Protein AF-0000000075744215 (afdb_homodimer)

Nearest PDB structures (foldseek):
  5x40-assembly1_B  TM=9.583E-01  e=3.262E-23  Rhodobacter capsulatus
  4p33-assembly1_A  TM=9.446E-01  e=5.577E-23  Escherichia coli K-12
  7w7b-assembly2_G  TM=8.611E-01  e=1.343E-17  Corynebacterium diphtheriae NCTC 13129
  7w7a-assembly2_E  TM=8.833E-01  e=4.252E-16  Corynebacterium diphtheriae NCTC 13129
  4zir-assembly1_A  TM=7.894E-01  e=1.192E-17  Thermotoga maritima MSB8

Radius of gyration: 23.29 Å; Cα contacts (8 Å, |Δi|>4): 1013; chains: 2; bounding box: 49×64×48 Å

Foldseek 3Di:
DFQKWWFQFWADDPHAILAGGATDTFHWLFEEEEDADVSLCLLVVQCVLLLNDPTPDTFIHHRRHTCPVCVPVSNLQEFEQHPPQFFDQPDFLQCSQLVLCVVSPHPCSPVLSVVLCVLQVCVVRRGPGCNPDDPQSRLSSSVSSRCSSLHQEYEEEASCPPHDPVSSVSVLVVLVVSSVVTHYYYYYDPDVVSRLSRHQKYFYGGSNYTQDIDGPVVLVVQADVVGDSNRSSVVSND/DFQKWWFQFWADDPHAILAGGATDTFHWLFEEEEDADVSLNLLVVQCVLLLNDPTPDTFIHHRRHTCPVCVPVSNLQEFEQHPPQFFDQPDFLQRSQLVLCVVSPPPCSPVLSVVLCVLQVCVVRRGPGCNPDDPQSRLSSSVSSRCSSLHQEYEEEASCPPHDPVSSVSVLVVLVVSSVVTHYYYYYDPDVVSRLSRHQKYFYGGSNYTQDIDGPVVLVVQADVVGDSNRSSVVSND

Sequence (476 aa):
MKCIDVEGLVKSFNGVRALDGLSFGVECSDSAALLGPNGAGKTTTMRIIAGLLKPDSGIVRVCGFNTIKEPRLTKACLGYLPEDAAPFMNLTVRENLEYVGLVRGLSNVKDAVEWVSQALGLDGLMNAQPASLSRGNRQRVALAMAIIHRPKVLLLDEPLNYLDIPTQENVIELLLSMRRNGTTMLISTHIMTVAERLANRVIMINRGRLIWEGSISELMNLVKPGERIEEAVARMLKMKCIDVEGLVKSFNGVRALDGLSFGVECSDSAALLGPNGAGKTTTMRIIAGLLKPDSGIVRVCGFNTIKEPRLTKACLGYLPEDAAPFMNLTVRENLEYVGLVRGLSNVKDAVEWVSQALGLDGLMNAQPASLSRGNRQRVALAMAIIHRPKVLLLDEPLNYLDIPTQENVIELLLSMRRNGTTMLISTHIMTVAERLANRVIMINRGRLIWEGSISELMNLVKPGERIEEAVARMLK

Solvent-accessible surface area (backbone atoms only — not comparable to full-atom values): 24353 Å² total; per-residue (Å²): 110,56,32,34,38,37,41,43,29,22,31,66,55,97,84,43,62,40,26,59,52,27,57,53,71,39,46,58,45,35,28,30,21,47,38,52,49,81,80,14,29,66,69,62,50,51,34,33,67,68,52,76,41,82,62,77,40,60,49,44,29,35,77,73,26,41,28,83,84,33,43,69,66,24,50,69,35,44,20,62,31,55,72,81,59,71,61,60,46,89,35,28,43,46,51,44,40,44,51,50,29,52,76,69,62,49,89,53,37,69,59,34,44,52,50,37,26,61,71,59,70,36,70,93,44,36,82,40,36,45,70,79,46,55,70,36,55,36,43,43,51,31,48,33,60,26,44,47,82,65,33,50,33,36,39,30,33,44,82,56,58,73,35,28,44,46,57,37,52,48,50,51,51,50,52,52,51,42,29,76,72,45,22,17,36,41,35,30,56,65,44,61,71,54,39,63,71,66,22,55,27,39,38,31,31,42,71,11,26,72,75,47,73,46,40,50,69,59,52,56,70,67,33,52,91,94,49,48,64,61,56,40,49,23,60,72,69,103,111,57,32,34,37,36,40,44,29,24,32,66,55,99,84,44,63,40,25,59,51,28,58,53,70,38,45,59,46,34,29,30,20,48,37,52,49,82,80,13,29,64,66,61,50,50,34,34,69,69,53,77,39,82,60,77,39,60,48,45,28,36,77,74,27,40,31,84,85,32,43,69,67,25,50,70,36,44,19,61,32,55,74,81,58,70,62,58,46,88,34,28,43,45,51,43,40,45,50,50,29,54,74,70,62,49,89,54,37,68,60,33,45,52,49,37,25,61,72,58,69,36,70,93,43,36,81,40,35,45,69,79,45,56,69,36,55,38,43,43,50,31,47,33,60,25,43,46,82,65,34,50,30,38,40,32,33,45,80,57,58,72,35,28,45,48,56,37,53,49,49,50,52,50,53,52,51,43,29,77,72,44,21,17,35,42,35,32,58,63,45,61,71,55,38,62,71,67,21,57,28,40,39,33,30,44,70,11,25,71,73,48,73,44,40,51,69,59,52,56,69,65,34,52,90,95,50,50,65,61,56,41,51,23,61,73,69,105

InterPro domains:
  IPR003439 ABC transporter-like, ATP-binding domain [PF00005] (19-161)
  IPR003439 ABC transporter-like, ATP-binding domain [PS50893] (4-232)
  IPR003593 AAA+ ATPase domain [SM00382] (28-209)
  IPR027417 P-loop containing nucleoside triphosphate hydrolase [G3DSA:3.40.50.300] (1-234)
  IPR027417 P-loop containing nucleoside triphosphate hydrolase [SSF52540] (4-221)
  IPR050763 ABC transporter ATP-binding component [PTHR42711] (1-227)

pLDDT: mean 97.16, std 1.84, range [84.31, 98.88]

Organism: Caldivirga maquilingensis (strain ATCC 700844 / DSM 13496 / JCM 10307 / IC-167) (NCBI:txid397948)

Structure (mmCIF, N/CA/C/O backbone):
data_AF-0000000075744215-model_v1
#
loop_
_entity.id
_entity.type
_entity.pdbx_description
1 polymer 'ABC transporter related'
#
loop_
_atom_site.group_PDB
_atom_site.id
_atom_site.type_symbol
_atom_site.label_atom_id
_atom_site.label_alt_id
_atom_site.label_comp_id
_atom_site.label_asym_id
_atom_site.label_entity_id
_atom_site.label_seq_id
_atom_site.pdbx_PDB_ins_code
_atom_site.Cartn_x
_atom_site.Cartn_y
_atom_site.Cartn_z
_atom_site.occupancy
_atom_site.B_iso_or_equiv
_atom_site.auth_seq_id
_atom_site.auth_comp_id
_atom_site.auth_asym_id
_atom_site.auth_atom_id
_atom_site.pdbx_PDB_model_num
ATOM 1 N N . MET A 1 1 ? -3.906 21.531 24.672 1 89.56 1 MET A N 1
ATOM 2 C CA . MET A 1 1 ? -4.473 22.359 23.609 1 89.56 1 MET A CA 1
ATOM 3 C C . MET A 1 1 ? -4.488 21.609 22.281 1 89.56 1 MET A C 1
ATOM 5 O O . MET A 1 1 ? -3.52 20.922 21.938 1 89.56 1 MET A O 1
ATOM 9 N N . LYS A 1 2 ? -5.57 21.719 21.578 1 95.62 2 LYS A N 1
ATOM 10 C CA . LYS A 1 2 ? -5.695 20.969 20.328 1 95.62 2 LYS A CA 1
ATOM 11 C C . LYS A 1 2 ? -5.082 21.75 19.172 1 95.62 2 LYS A C 1
ATOM 13 O O . LYS A 1 2 ? -5.293 22.953 19.047 1 95.62 2 LYS A O 1
ATOM 18 N N . CYS A 1 3 ? -4.254 21.094 18.438 1 98 3 CYS A N 1
ATOM 19 C CA . CYS A 1 3 ? -3.689 21.719 17.234 1 98 3 CYS A CA 1
ATOM 20 C C . CYS A 1 3 ? -4.551 21.422 16.016 1 98 3 CYS A C 1
ATOM 22 O O . CYS A 1 3 ? -4.449 22.109 15 1 98 3 CYS A O 1
ATOM 24 N N . ILE A 1 4 ? -5.324 20.375 16.047 1 98.75 4 ILE A N 1
ATOM 25 C CA . ILE A 1 4 ? -6.395 20.078 15.102 1 98.75 4 ILE A CA 1
ATOM 26 C C . ILE A 1 4 ? -7.715 19.906 15.852 1 98.75 4 ILE A C 1
ATOM 28 O O . ILE A 1 4 ? -7.824 19.062 16.734 1 98.75 4 ILE A O 1
ATOM 32 N N . ASP A 1 5 ? -8.633 20.734 15.516 1 98.69 5 ASP A N 1
ATOM 33 C CA . ASP A 1 5 ? -9.938 20.703 16.172 1 98.69 5 ASP A CA 1
ATOM 34 C C . ASP A 1 5 ? -11.07 20.672 15.148 1 98.69 5 ASP A C 1
ATOM 36 O O . ASP A 1 5 ? -11.266 21.625 14.398 1 98.69 5 ASP A O 1
ATOM 40 N N . VAL A 1 6 ? -11.781 19.578 15.07 1 98.69 6 VAL A N 1
ATOM 41 C CA . VAL A 1 6 ? -12.891 19.359 14.156 1 98.69 6 VAL A CA 1
ATOM 42 C C . VAL A 1 6 ? -14.203 19.281 14.945 1 98.69 6 VAL A C 1
ATOM 44 O O . VAL A 1 6 ? -14.352 18.422 15.812 1 98.69 6 VAL A O 1
ATOM 47 N N . GLU A 1 7 ? -15.109 20.156 14.609 1 98.44 7 GLU A N 1
ATOM 48 C CA . GLU A 1 7 ? -16.359 20.234 15.375 1 98.44 7 GLU A CA 1
ATOM 49 C C . GLU A 1 7 ? -17.562 20.141 14.461 1 98.44 7 GLU A C 1
ATOM 51 O O . GLU A 1 7 ? -17.891 21.094 13.742 1 98.44 7 GLU A O 1
ATOM 56 N N . GLY A 1 8 ? -18.25 19.047 14.555 1 98.31 8 GLY A N 1
ATOM 57 C CA . GLY A 1 8 ? -19.547 18.875 13.93 1 98.31 8 GLY A CA 1
ATOM 58 C C . GLY A 1 8 ? -19.5 18.984 12.414 1 98.31 8 GLY A C 1
ATOM 59 O O . GLY A 1 8 ? -20.359 19.625 11.805 1 98.31 8 GLY A O 1
ATOM 60 N N . LEU A 1 9 ? -18.578 18.406 11.828 1 98.31 9 LEU A N 1
ATOM 61 C CA . LEU A 1 9 ? -18.328 18.562 10.398 1 98.31 9 LEU A CA 1
ATOM 62 C C . LEU A 1 9 ? -19.359 17.797 9.586 1 98.31 9 LEU A C 1
ATOM 64 O O . LEU A 1 9 ? -19.594 16.609 9.828 1 98.31 9 LEU A O 1
ATOM 68 N N . VAL A 1 10 ? -20 18.469 8.711 1 98.56 10 VAL A N 1
ATOM 69 C CA . VAL A 1 10 ? -20.969 17.875 7.785 1 98.56 10 VAL A CA 1
ATOM 70 C C . VAL A 1 10 ? -20.578 18.219 6.348 1 98.56 10 VAL A C 1
ATOM 72 O O . VAL A 1 10 ? -20.172 19.344 6.059 1 98.56 10 VAL A O 1
ATOM 75 N N . LYS A 1 11 ? -20.594 17.297 5.473 1 98.5 11 LYS A N 1
ATOM 76 C CA . LYS A 1 11 ? -20.344 17.484 4.047 1 98.5 11 LYS A CA 1
ATOM 77 C C . LYS A 1 11 ? -21.172 16.5 3.209 1 98.5 11 LYS A C 1
ATOM 79 O O . LYS A 1 11 ? -21.188 15.305 3.498 1 98.5 11 LYS A O 1
ATOM 84 N N . SER A 1 12 ? -21.797 16.984 2.225 1 97.94 12 SER A N 1
ATOM 85 C CA . SER A 1 12 ? -22.562 16.156 1.301 1 97.94 12 SER A CA 1
ATOM 86 C C . SER A 1 12 ? -22.141 16.406 -0.143 1 97.94 12 SER A C 1
ATOM 88 O O . SER A 1 12 ? -21.719 17.5 -0.495 1 97.94 12 SER A O 1
ATOM 90 N N . PHE A 1 13 ? -22.109 15.352 -0.919 1 96.06 13 PHE A N 1
ATOM 91 C CA . PHE A 1 13 ? -21.922 15.422 -2.363 1 96.06 13 PHE A CA 1
ATOM 92 C C . PHE A 1 13 ? -23.125 14.852 -3.102 1 96.06 13 PHE A C 1
ATOM 94 O O . PHE A 1 13 ? -23.469 13.68 -2.914 1 96.06 13 PHE A O 1
ATOM 101 N N . ASN A 1 14 ? -23.688 15.625 -3.973 1 94.06 14 ASN A N 1
ATOM 102 C CA . ASN A 1 14 ? -24.828 15.164 -4.762 1 94.06 14 ASN A CA 1
ATOM 103 C C . ASN A 1 14 ? -25.844 14.414 -3.898 1 94.06 14 ASN A C 1
ATOM 105 O O . ASN A 1 14 ? -26.25 13.305 -4.234 1 94.06 14 ASN A O 1
ATOM 109 N N . GLY A 1 15 ? -26.062 14.828 -2.764 1 91.56 15 GLY A N 1
ATOM 110 C CA . GLY A 1 15 ? -27.094 14.281 -1.898 1 91.56 15 GLY A CA 1
ATOM 111 C C . GLY A 1 15 ? -26.594 13.219 -0.953 1 91.56 15 GLY A C 1
ATOM 112 O O . GLY A 1 15 ? -27.312 12.781 -0.049 1 91.56 15 GLY A O 1
ATOM 113 N N . VAL A 1 16 ? -25.453 12.75 -1.096 1 92.75 16 VAL A N 1
ATOM 114 C CA . VAL A 1 16 ? -24.891 11.727 -0.22 1 92.75 16 VAL A CA 1
ATOM 115 C C . VAL A 1 16 ? -24.062 12.383 0.873 1 92.75 16 VAL A C 1
ATOM 117 O O . VAL A 1 16 ? -23.141 13.156 0.581 1 92.75 16 VAL A O 1
ATOM 120 N N . ARG A 1 17 ? -24.359 12.109 2.094 1 96.06 17 ARG A N 1
ATOM 121 C CA . ARG A 1 17 ? -23.641 12.672 3.234 1 96.06 17 ARG A CA 1
ATOM 122 C C . ARG A 1 17 ? -22.312 11.953 3.461 1 96.06 17 ARG A C 1
ATOM 124 O O . ARG A 1 17 ? -22.281 10.859 4.035 1 96.06 17 ARG A O 1
ATOM 131 N N . ALA A 1 18 ? -21.266 12.57 3.09 1 97.75 18 ALA A N 1
ATOM 132 C CA . ALA A 1 18 ? -19.938 12 3.236 1 97.75 18 ALA A CA 1
ATOM 133 C C . ALA A 1 18 ? -19.438 12.133 4.672 1 97.75 18 ALA A C 1
ATOM 135 O O . ALA A 1 18 ? -18.75 11.25 5.18 1 97.75 18 ALA A O 1
ATOM 136 N N . LEU A 1 19 ? -19.719 13.227 5.309 1 98.75 19 LEU A N 1
ATOM 137 C CA . LEU A 1 19 ? -19.469 13.477 6.723 1 98.75 19 LEU A CA 1
ATOM 138 C C . LEU A 1 19 ? -20.75 13.906 7.438 1 98.75 19 LEU A C 1
ATOM 140 O O . LEU A 1 19 ? -21.484 14.766 6.945 1 98.75 19 LEU A O 1
ATOM 144 N N . ASP A 1 20 ? -20.969 13.328 8.555 1 98.38 20 ASP A N 1
ATOM 145 C CA . ASP A 1 20 ? -22.25 13.492 9.242 1 98.38 20 ASP A CA 1
ATOM 146 C C . ASP A 1 20 ? -22.047 13.828 10.719 1 98.38 20 ASP A C 1
ATOM 148 O O . ASP A 1 20 ? -22.422 13.047 11.594 1 98.38 20 ASP A O 1
ATOM 152 N N . GLY A 1 21 ? -21.594 15.039 10.938 1 98.44 21 GLY A N 1
ATOM 153 C CA . GLY A 1 21 ? -21.406 15.523 12.297 1 98.44 21 GLY A CA 1
ATOM 154 C C . GLY A 1 21 ? -20.141 15.016 12.945 1 98.44 21 GLY A C 1
ATOM 155 O O . GLY A 1 21 ? -20.141 14.656 14.125 1 98.44 21 GLY A O 1
ATOM 156 N N . LEU A 1 22 ? -19.094 14.922 12.18 1 98.75 22 LEU A N 1
ATOM 157 C CA . LEU A 1 22 ? -17.828 14.375 12.656 1 98.75 22 LEU A CA 1
ATOM 158 C C . LEU A 1 22 ? -17.125 15.367 13.578 1 98.75 22 LEU A C 1
ATOM 160 O O . LEU A 1 22 ? -16.984 16.547 13.234 1 98.75 22 LEU A O 1
ATOM 164 N N . SER A 1 23 ? -16.719 14.93 14.75 1 98.75 23 SER A N 1
ATOM 165 C CA . SER A 1 23 ? -15.969 15.742 15.695 1 98.75 23 SER A CA 1
ATOM 166 C C . SER A 1 23 ? -14.805 14.961 16.297 1 98.75 23 SER A C 1
ATOM 168 O O . SER A 1 23 ? -14.961 13.797 16.672 1 98.75 23 SER A O 1
ATOM 170 N N . PHE A 1 24 ? -13.688 15.516 16.297 1 98.5 24 PHE A N 1
ATOM 171 C CA . PHE A 1 24 ? -12.516 14.969 16.969 1 98.5 24 PHE A CA 1
ATOM 172 C C . PHE A 1 24 ? -11.422 16.016 17.094 1 98.5 24 PHE A C 1
ATOM 174 O O . PHE A 1 24 ? -11.555 17.125 16.562 1 98.5 24 PHE A O 1
ATOM 181 N N . GLY A 1 25 ? -10.414 15.727 17.797 1 98.44 25 GLY A N 1
ATOM 182 C CA . GLY A 1 25 ? -9.273 16.625 17.938 1 98.44 25 GLY A CA 1
ATOM 183 C C . GLY A 1 25 ? -7.957 15.883 18.078 1 98.44 25 GLY A C 1
ATOM 184 O O . GLY A 1 25 ? -7.938 14.688 18.406 1 98.44 25 GLY A O 1
ATOM 185 N N . VAL A 1 26 ? -6.941 16.562 17.75 1 98.62 26 VAL A N 1
ATOM 186 C CA . VAL A 1 26 ? -5.582 16.094 17.969 1 98.62 26 VAL A CA 1
ATOM 187 C C . VAL A 1 26 ? -4.797 17.109 18.781 1 98.62 26 VAL A C 1
ATOM 189 O O . VAL A 1 26 ? -4.734 18.281 18.422 1 98.62 26 VAL A O 1
ATOM 192 N N . GLU A 1 27 ? -4.203 16.672 19.875 1 98.12 27 GLU A N 1
ATOM 193 C CA . GLU A 1 27 ? -3.438 17.562 20.75 1 98.12 27 GLU A CA 1
ATOM 194 C C . GLU A 1 27 ? -2.129 18 20.094 1 98.12 27 GLU A C 1
ATOM 196 O O . GLU A 1 27 ? -1.589 17.281 19.25 1 98.12 27 GLU A O 1
ATOM 201 N N . CYS A 1 28 ? -1.674 19.172 20.516 1 98.06 28 CYS A N 1
ATOM 202 C CA . CYS A 1 28 ? -0.404 19.656 19.984 1 98.06 28 CYS A CA 1
ATOM 203 C C . CYS A 1 28 ? 0.722 18.688 20.297 1 98.06 28 CYS A C 1
ATOM 205 O O . CYS A 1 28 ? 0.761 18.094 21.375 1 98.06 28 CYS A O 1
ATOM 207 N N . SER A 1 29 ? 1.594 18.453 19.281 1 97.44 29 SER A N 1
ATOM 208 C CA . SER A 1 29 ? 2.777 17.609 19.375 1 97.44 29 SER A CA 1
ATOM 209 C C . SER A 1 29 ? 2.393 16.141 19.578 1 97.44 29 SER A C 1
ATOM 211 O O . SER A 1 29 ? 3.115 15.391 20.25 1 97.44 29 SER A O 1
ATOM 213 N N . ASP A 1 30 ? 1.221 15.805 19.156 1 97.5 30 ASP A N 1
ATOM 214 C CA . ASP A 1 30 ? 0.737 14.43 19.172 1 97.5 30 ASP A CA 1
ATOM 215 C C . ASP A 1 30 ? 0.396 13.945 17.766 1 97.5 30 ASP A C 1
ATOM 217 O O . ASP A 1 30 ? 0.416 14.727 16.812 1 97.5 30 ASP A O 1
ATOM 221 N N . SER A 1 31 ? 0.211 12.695 17.641 1 98.38 31 SER A N 1
ATOM 222 C CA . SER A 1 31 ? -0.142 12.109 16.344 1 98.38 31 SER A CA 1
ATOM 223 C C . SER A 1 31 ? -1.333 11.164 16.484 1 98.38 31 SER A C 1
ATOM 225 O O . SER A 1 31 ? -1.444 10.43 17.469 1 98.38 31 SER A O 1
ATOM 227 N N . ALA A 1 32 ? -2.215 11.25 15.539 1 98.75 32 ALA A N 1
ATOM 228 C CA . ALA A 1 32 ? -3.387 10.375 15.5 1 98.75 32 ALA A CA 1
ATOM 229 C C . ALA A 1 32 ? -3.512 9.688 14.141 1 98.75 32 ALA A C 1
ATOM 231 O O . ALA A 1 32 ? -3.193 10.273 13.102 1 98.75 32 ALA A O 1
ATOM 232 N N . ALA A 1 33 ? -3.924 8.453 14.188 1 98.75 33 ALA A N 1
ATOM 233 C CA . ALA A 1 33 ? -4.277 7.734 12.969 1 98.75 33 ALA A CA 1
ATOM 234 C C . ALA A 1 33 ? -5.773 7.84 12.68 1 98.75 33 ALA A C 1
ATOM 236 O O . ALA A 1 33 ? -6.598 7.613 13.57 1 98.75 33 ALA A O 1
ATOM 237 N N . LEU A 1 34 ? -6.105 8.281 11.523 1 98.69 34 LEU A N 1
ATOM 238 C CA . LEU A 1 34 ? -7.477 8.289 11.031 1 98.69 34 LEU A CA 1
ATOM 239 C C . LEU A 1 34 ? -7.793 7.012 10.266 1 98.69 34 LEU A C 1
ATOM 241 O O . LEU A 1 34 ? -7.359 6.844 9.125 1 98.69 34 LEU A O 1
ATOM 245 N N . LEU A 1 35 ? -8.531 6.133 10.883 1 98.44 35 LEU A N 1
ATOM 246 C CA . LEU A 1 35 ? -8.836 4.828 10.312 1 98.44 35 LEU A CA 1
ATOM 247 C C . LEU A 1 35 ? -10.297 4.758 9.867 1 98.44 35 LEU A C 1
ATOM 249 O O . LEU A 1 35 ? -11.164 5.387 10.477 1 98.44 35 LEU A O 1
ATOM 253 N N . GLY A 1 36 ? -10.586 3.975 8.922 1 97.81 36 GLY A N 1
ATOM 254 C CA . GLY A 1 36 ? -11.906 3.744 8.352 1 97.81 36 GLY A CA 1
ATOM 255 C C . GLY A 1 36 ? -11.875 2.992 7.039 1 97.81 36 GLY A C 1
ATOM 256 O O . GLY A 1 36 ? -10.836 2.943 6.375 1 97.81 36 GLY A O 1
ATOM 257 N N . PRO A 1 37 ? -12.977 2.387 6.691 1 96.88 37 PRO A N 1
ATOM 258 C CA . PRO A 1 37 ? -13.023 1.719 5.391 1 96.88 37 PRO A CA 1
ATOM 259 C C . PRO A 1 37 ? -12.961 2.701 4.223 1 96.88 37 PRO A C 1
ATOM 261 O O . PRO A 1 37 ? -12.961 3.916 4.434 1 96.88 37 PRO A O 1
ATOM 264 N N . ASN A 1 38 ? -12.758 2.129 3.033 1 94.44 38 ASN A N 1
ATOM 265 C CA . ASN A 1 38 ? -12.859 2.973 1.848 1 94.44 38 ASN A CA 1
ATOM 266 C C . ASN A 1 38 ? -14.211 3.688 1.781 1 94.44 38 ASN A C 1
ATOM 268 O O . ASN A 1 38 ? -15.25 3.076 2.01 1 94.44 38 ASN A O 1
ATOM 272 N N . GLY A 1 39 ? -14.234 4.961 1.598 1 94.25 39 GLY A N 1
ATOM 273 C CA . GLY A 1 39 ? -15.461 5.734 1.504 1 94.25 39 GLY A CA 1
ATOM 274 C C . GLY A 1 39 ? -15.953 6.238 2.848 1 94.25 39 GLY A C 1
ATOM 275 O O . GLY A 1 39 ? -17.016 6.859 2.934 1 94.25 39 GLY A O 1
ATOM 276 N N . ALA A 1 40 ? -15.156 6.059 3.846 1 97.31 40 ALA A N 1
ATOM 277 C CA . ALA A 1 40 ? -15.602 6.402 5.195 1 97.31 40 ALA A CA 1
ATOM 278 C C . ALA A 1 40 ? -15.586 7.914 5.402 1 97.31 40 ALA A C 1
ATOM 280 O O . ALA A 1 40 ? -16.156 8.414 6.371 1 97.31 40 ALA A O 1
ATOM 281 N N . GLY A 1 41 ? -14.914 8.625 4.562 1 97.38 41 GLY A N 1
ATOM 282 C CA . GLY A 1 41 ? -14.828 10.078 4.684 1 97.38 41 GLY A CA 1
ATOM 283 C C . GLY A 1 41 ? -13.438 10.562 5.055 1 97.38 41 GLY A C 1
ATOM 284 O O . GLY A 1 41 ? -13.258 11.734 5.379 1 97.38 41 GLY A O 1
ATOM 285 N N . LYS A 1 42 ? -12.445 9.734 5.066 1 98.12 42 LYS A N 1
ATOM 286 C CA . LYS A 1 42 ? -11.102 10.086 5.5 1 98.12 42 LYS A CA 1
ATOM 287 C C . LYS A 1 42 ? -10.531 11.219 4.648 1 98.12 42 LYS A C 1
ATOM 289 O O . LYS A 1 42 ? -10.117 12.25 5.18 1 98.12 42 LYS A O 1
ATOM 294 N N . THR A 1 43 ? -10.539 11.016 3.301 1 97.44 43 THR A N 1
ATOM 295 C CA . THR A 1 43 ? -9.992 11.992 2.367 1 97.44 43 THR A CA 1
ATOM 296 C C . THR A 1 43 ? -10.773 13.305 2.438 1 97.44 43 THR A C 1
ATOM 298 O O . THR A 1 43 ? -10.188 14.383 2.436 1 97.44 43 THR A O 1
ATOM 301 N N . THR A 1 44 ? -12.086 13.211 2.52 1 97.81 44 THR A N 1
ATOM 302 C CA . THR A 1 44 ? -12.93 14.391 2.652 1 97.81 44 THR A CA 1
ATOM 303 C C . THR A 1 44 ? -12.57 15.172 3.91 1 97.81 44 THR A C 1
ATOM 305 O O . THR A 1 44 ? -12.406 16.391 3.861 1 97.81 44 THR A O 1
ATOM 308 N N . THR A 1 45 ? -12.406 14.453 4.973 1 98.56 45 THR A N 1
ATOM 309 C CA . THR A 1 45 ? -12.031 15.078 6.238 1 98.56 45 THR A CA 1
ATOM 310 C C . THR A 1 45 ? -10.695 15.805 6.109 1 98.56 45 THR A C 1
ATOM 312 O O . THR A 1 45 ? -10.586 16.969 6.469 1 98.56 45 THR A O 1
ATOM 315 N N . MET A 1 46 ? -9.703 15.172 5.539 1 98.31 46 MET A N 1
ATOM 316 C CA . MET A 1 46 ? -8.359 15.734 5.434 1 98.31 46 MET A CA 1
ATOM 317 C C . MET A 1 46 ? -8.359 16.953 4.516 1 98.31 46 MET A C 1
ATOM 319 O O . MET A 1 46 ? -7.684 17.953 4.793 1 98.31 46 MET A O 1
ATOM 323 N N . ARG A 1 47 ? -9.117 16.875 3.469 1 97.56 47 ARG A N 1
ATOM 324 C CA . ARG A 1 47 ? -9.195 18 2.543 1 97.56 47 ARG A CA 1
ATOM 325 C C . ARG A 1 47 ? -9.828 19.219 3.205 1 97.56 47 ARG A C 1
ATOM 327 O O . ARG A 1 47 ? -9.438 20.359 2.941 1 97.56 47 ARG A O 1
ATOM 334 N N . ILE A 1 48 ? -10.82 18.969 4.02 1 97.94 48 ILE A N 1
ATOM 335 C CA . ILE A 1 48 ? -11.477 20.062 4.73 1 97.94 48 ILE A CA 1
ATOM 336 C C . ILE A 1 48 ? -10.508 20.656 5.746 1 97.94 48 ILE A C 1
ATOM 338 O O . ILE A 1 48 ? -10.375 21.891 5.84 1 97.94 48 ILE A O 1
ATOM 342 N N . ILE A 1 49 ? -9.789 19.828 6.477 1 98.44 49 ILE A N 1
ATOM 343 C CA . ILE A 1 49 ? -8.812 20.312 7.453 1 98.44 49 ILE A CA 1
ATOM 344 C C . ILE A 1 49 ? -7.73 21.125 6.746 1 98.44 49 ILE A C 1
ATOM 346 O O . ILE A 1 49 ? -7.289 22.156 7.254 1 98.44 49 ILE A O 1
ATOM 350 N N . ALA A 1 50 ? -7.387 20.703 5.539 1 97.06 50 ALA A N 1
ATO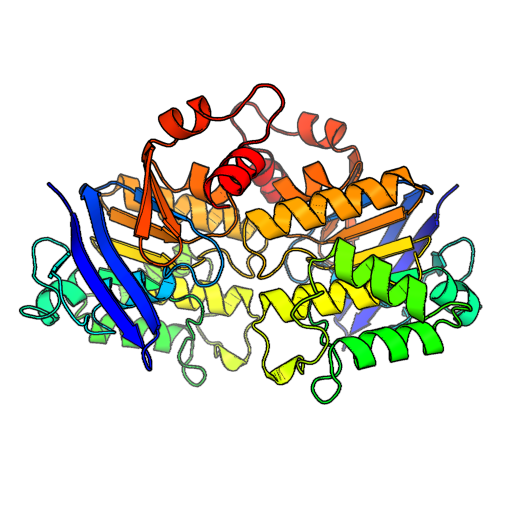M 351 C CA . ALA A 1 50 ? -6.328 21.344 4.77 1 97.06 50 ALA A CA 1
ATOM 352 C C . ALA A 1 50 ? -6.832 22.641 4.129 1 97.06 50 ALA A C 1
ATOM 354 O O . ALA A 1 50 ? -6.055 23.375 3.525 1 97.06 50 ALA A O 1
ATOM 355 N N . GLY A 1 51 ? -8.125 22.844 4.172 1 95.5 51 GLY A N 1
ATOM 356 C CA . GLY A 1 51 ? -8.703 24.047 3.594 1 95.5 51 GLY A CA 1
ATOM 357 C C . GLY A 1 51 ? -8.945 23.938 2.1 1 95.5 51 GLY A C 1
ATOM 358 O O . GLY A 1 51 ? -9.125 24.953 1.416 1 95.5 51 GLY A O 1
ATOM 359 N N . LEU A 1 52 ? -8.914 22.766 1.554 1 94.56 52 LEU A N 1
ATOM 360 C CA . LEU A 1 52 ? -9.07 22.531 0.123 1 94.56 52 LEU A CA 1
ATOM 361 C C . LEU A 1 52 ? -10.531 22.25 -0.224 1 94.56 52 LEU A C 1
ATOM 363 O O . LEU A 1 52 ? -10.906 22.234 -1.399 1 94.56 52 LEU A O 1
ATOM 367 N N . LEU A 1 53 ? -11.32 22.016 0.753 1 96 53 LEU A N 1
ATOM 368 C CA . LEU A 1 53 ? -12.75 21.75 0.614 1 96 53 LEU A CA 1
ATOM 369 C C . LEU A 1 53 ? -13.539 22.406 1.73 1 96 53 LEU A C 1
ATOM 371 O O . LEU A 1 53 ? -13.141 22.375 2.895 1 96 53 LEU A O 1
ATOM 375 N N . LYS A 1 54 ? -14.57 23.062 1.432 1 96.5 54 LYS A N 1
ATOM 376 C CA . LYS A 1 54 ? -15.422 23.719 2.426 1 96.5 54 LYS A CA 1
ATOM 377 C C . LYS A 1 54 ? -16.469 22.75 2.963 1 96.5 54 LYS A C 1
ATOM 379 O O . LYS A 1 54 ? -17.156 22.078 2.191 1 96.5 54 LYS A O 1
ATOM 384 N N . PRO A 1 55 ? -16.656 22.672 4.176 1 97.81 55 PRO A N 1
ATOM 385 C CA . PRO A 1 55 ? -17.75 21.875 4.723 1 97.81 55 PRO A CA 1
ATOM 386 C C . PRO A 1 55 ? -19.125 22.531 4.551 1 97.81 55 PRO A C 1
ATOM 388 O O . PRO A 1 55 ? -19.188 23.734 4.27 1 97.81 55 PRO A O 1
ATOM 391 N N . ASP A 1 56 ? -20.156 21.719 4.586 1 98.12 56 ASP A N 1
ATOM 392 C CA . ASP A 1 56 ? -21.5 22.281 4.59 1 98.12 56 ASP A CA 1
ATOM 393 C C . ASP A 1 56 ? -21.812 22.953 5.93 1 98.12 56 ASP A C 1
ATOM 395 O O . ASP A 1 56 ? -22.469 23.984 5.973 1 98.12 56 ASP A O 1
ATOM 399 N N . SER A 1 57 ? -21.375 22.375 6.98 1 97.94 57 SER A N 1
ATOM 400 C CA . SER A 1 57 ? -21.5 22.922 8.328 1 97.94 57 SER A CA 1
ATOM 401 C C . SER A 1 57 ? -20.406 22.375 9.242 1 97.94 57 SER A C 1
ATOM 403 O O . SER A 1 57 ? -19.672 21.453 8.859 1 97.94 57 SER A O 1
ATOM 405 N N . GLY A 1 58 ? -20.234 23.031 10.375 1 98.12 58 GLY A N 1
ATOM 406 C CA . GLY A 1 58 ? -19.172 22.672 11.312 1 98.12 58 GLY A CA 1
ATOM 407 C C . GLY A 1 58 ? -17.984 23.609 11.242 1 98.12 58 GLY A C 1
ATOM 408 O O . GLY A 1 58 ? -17.969 24.562 10.461 1 98.12 58 GLY A O 1
ATOM 409 N N . ILE A 1 59 ? -17.047 23.344 12.18 1 97.81 59 ILE A N 1
ATOM 410 C CA . ILE A 1 59 ? -15.891 24.219 12.281 1 97.81 59 ILE A CA 1
ATOM 411 C C . ILE A 1 59 ? -14.617 23.391 12.406 1 97.81 59 ILE A C 1
ATOM 413 O O . ILE A 1 59 ? -14.594 22.375 13.109 1 97.81 59 ILE A O 1
ATOM 417 N N . VAL A 1 60 ? -13.648 23.812 11.703 1 98.38 60 VAL A N 1
ATOM 418 C CA . VAL A 1 60 ? -12.32 23.219 11.828 1 98.38 60 VAL A CA 1
ATOM 419 C C . VAL A 1 60 ? -11.305 24.297 12.203 1 98.38 60 VAL A C 1
ATOM 421 O O . VAL A 1 60 ? -11.297 25.375 11.625 1 98.38 60 VAL A O 1
ATOM 424 N N . ARG A 1 61 ? -10.5 24.016 13.195 1 98.38 61 ARG A N 1
ATOM 425 C CA . ARG A 1 61 ? -9.383 24.875 13.57 1 98.38 61 ARG A CA 1
ATOM 426 C C . ARG A 1 61 ? -8.062 24.125 13.5 1 98.38 61 ARG A C 1
ATOM 428 O O . ARG A 1 61 ? -7.984 22.953 13.891 1 98.38 61 ARG A O 1
ATOM 435 N N . VAL A 1 62 ? -7.125 24.75 12.969 1 98.44 62 VAL A N 1
ATOM 436 C CA . VAL A 1 62 ? -5.762 24.234 12.883 1 98.44 62 VAL A CA 1
ATOM 437 C C . VAL A 1 62 ? -4.789 25.266 13.445 1 98.44 62 VAL A C 1
ATOM 439 O O . VAL A 1 62 ? -4.828 26.438 13.055 1 98.44 62 VAL A O 1
ATOM 442 N N . CYS A 1 63 ? -3.928 24.859 14.32 1 97.62 63 CYS A N 1
ATOM 443 C CA . CYS A 1 63 ? -3.021 25.781 15 1 97.62 63 CYS A CA 1
ATOM 444 C C . CYS A 1 63 ? -3.793 26.938 15.648 1 97.62 63 CYS A C 1
ATOM 446 O O . CYS A 1 63 ? -3.307 28.062 15.695 1 97.62 63 CYS A O 1
ATOM 448 N N . GLY A 1 64 ? -5.023 26.625 15.953 1 96.94 64 GLY A N 1
ATOM 449 C CA . GLY A 1 64 ? -5.848 27.625 16.609 1 96.94 64 GLY A CA 1
ATOM 450 C C . GLY A 1 64 ? -6.578 28.531 15.648 1 96.94 64 GLY A C 1
ATOM 451 O O . GLY A 1 64 ? -7.391 29.359 16.062 1 96.94 64 GLY A O 1
ATOM 452 N N . PHE A 1 65 ? -6.348 28.406 14.414 1 97.38 65 PHE A N 1
ATOM 453 C CA . PHE A 1 65 ? -6.941 29.281 13.406 1 97.38 65 PHE A CA 1
ATOM 454 C C . PHE A 1 65 ? -8.117 28.594 12.719 1 97.38 65 PHE A C 1
ATOM 456 O O . PHE A 1 65 ? -8.062 27.391 12.43 1 97.38 65 PHE A O 1
ATOM 463 N N . ASN A 1 66 ? -9.164 29.344 12.492 1 96.56 66 ASN A N 1
ATOM 464 C CA . ASN A 1 66 ? -10.297 28.844 11.719 1 96.56 66 ASN A CA 1
ATOM 465 C C . ASN A 1 66 ? -9.938 28.656 10.25 1 96.56 66 ASN A C 1
ATOM 467 O O . ASN A 1 66 ? -9.57 29.609 9.57 1 96.56 66 ASN A O 1
ATOM 471 N N . THR A 1 67 ? -10.094 27.453 9.703 1 95.94 67 THR A N 1
ATOM 472 C CA . THR A 1 67 ? -9.586 27.109 8.383 1 95.94 67 THR A CA 1
ATOM 473 C C . THR A 1 67 ? -10.32 27.891 7.301 1 95.94 67 THR A C 1
ATOM 475 O O . THR A 1 67 ? -9.781 28.109 6.215 1 95.94 67 THR A O 1
ATOM 478 N N . ILE A 1 68 ? -11.562 28.312 7.547 1 93.25 68 ILE A N 1
ATOM 479 C CA . ILE A 1 68 ? -12.367 29.031 6.566 1 93.25 68 ILE A CA 1
ATOM 480 C C . ILE A 1 68 ? -12.164 30.531 6.73 1 93.25 68 ILE A C 1
ATOM 482 O O . ILE A 1 68 ? -11.969 31.25 5.746 1 93.25 68 ILE A O 1
ATOM 486 N N . LYS A 1 69 ? -12.086 31.016 7.949 1 94.69 69 LYS A N 1
ATOM 487 C CA . LYS A 1 69 ? -12.016 32.438 8.234 1 94.69 69 LYS A CA 1
ATOM 488 C C . LYS A 1 69 ? -10.578 32.969 8.141 1 94.69 69 LYS A C 1
ATOM 490 O O . LYS A 1 69 ? -10.344 34.125 7.824 1 94.69 69 LYS A O 1
ATOM 495 N N . GLU A 1 70 ? -9.641 32.062 8.453 1 96.44 70 GLU A N 1
ATOM 496 C CA . GLU A 1 70 ? -8.234 32.438 8.492 1 96.44 70 GLU A CA 1
ATOM 497 C C . GLU A 1 70 ? -7.383 31.484 7.656 1 96.44 70 GLU A C 1
ATOM 499 O O . GLU A 1 70 ? -6.406 30.922 8.148 1 96.44 70 GLU A O 1
ATOM 504 N N . PRO A 1 71 ? -7.684 31.344 6.383 1 94.25 71 PRO A N 1
ATOM 505 C CA . PRO A 1 71 ? -7.039 30.328 5.539 1 94.25 71 PRO A CA 1
ATOM 506 C C . PRO A 1 71 ? -5.535 30.547 5.414 1 94.25 71 PRO A C 1
ATOM 508 O O . PRO A 1 71 ? -4.773 29.578 5.375 1 94.25 71 PRO A O 1
ATOM 511 N N . ARG A 1 72 ? -5.035 31.781 5.391 1 94.38 72 ARG A N 1
ATOM 512 C CA . ARG A 1 72 ? -3.613 32.062 5.223 1 94.38 72 ARG A CA 1
ATOM 513 C C . ARG A 1 72 ? -2.818 31.578 6.438 1 94.38 72 ARG A C 1
ATOM 515 O O . ARG A 1 72 ? -1.762 30.953 6.293 1 94.38 72 ARG A O 1
ATOM 522 N N . LEU A 1 73 ? -3.354 31.844 7.578 1 95.31 73 LEU A N 1
ATOM 523 C CA . LEU A 1 73 ? -2.688 31.453 8.812 1 95.31 73 LEU A CA 1
ATOM 524 C C . LEU A 1 73 ? -2.697 29.938 8.969 1 95.31 73 LEU A C 1
ATOM 526 O O . LEU A 1 73 ? -1.701 29.344 9.398 1 95.31 73 LEU A O 1
ATOM 530 N N . THR A 1 74 ? -3.807 29.312 8.578 1 96 74 THR A N 1
ATOM 531 C CA . THR A 1 74 ? -3.928 27.859 8.656 1 96 74 THR A CA 1
ATOM 532 C C . THR A 1 74 ? -2.947 27.188 7.703 1 96 74 THR A C 1
ATOM 534 O O . THR A 1 74 ? -2.227 26.266 8.094 1 96 74 THR A O 1
ATOM 537 N N . LYS A 1 75 ? -2.854 27.719 6.535 1 94.44 75 LYS A N 1
ATOM 538 C CA . LYS A 1 75 ? -2.008 27.109 5.516 1 94.44 75 LYS A CA 1
ATOM 539 C C . LYS A 1 75 ? -0.529 27.281 5.852 1 94.44 75 LYS A C 1
ATOM 541 O O . LYS A 1 75 ? 0.29 26.422 5.52 1 94.44 75 LYS A O 1
ATOM 546 N N . ALA A 1 76 ? -0.219 28.344 6.547 1 95.44 76 ALA A N 1
ATOM 547 C CA . ALA A 1 76 ? 1.171 28.625 6.895 1 95.44 76 ALA A CA 1
ATOM 548 C C . ALA A 1 76 ? 1.701 27.609 7.902 1 95.44 76 ALA A C 1
ATOM 550 O O . ALA A 1 76 ? 2.896 27.297 7.914 1 95.44 76 ALA A O 1
ATOM 551 N N . CYS A 1 77 ? 0.841 27.078 8.664 1 96.75 77 CYS A N 1
ATOM 552 C CA . CYS A 1 77 ? 1.326 26.188 9.711 1 96.75 77 CYS A CA 1
ATOM 553 C C . CYS A 1 77 ? 1.086 24.734 9.344 1 96.75 77 CYS A C 1
ATOM 555 O O . CYS A 1 77 ? 1.456 23.828 10.094 1 96.75 77 CYS A O 1
ATOM 557 N N . LEU A 1 78 ? 0.5 24.484 8.133 1 98.31 78 LEU A N 1
ATOM 558 C CA . LEU A 1 78 ? 0.004 23.156 7.789 1 98.31 78 LEU A CA 1
ATOM 559 C C . LEU A 1 78 ? 0.756 22.594 6.586 1 98.31 78 LEU A C 1
ATOM 561 O O . LEU A 1 78 ? 1.016 23.312 5.617 1 98.31 78 LEU A O 1
ATOM 565 N N . GLY A 1 79 ? 1.273 21.375 6.688 1 98.5 79 GLY A N 1
ATOM 566 C CA . GLY A 1 79 ? 1.673 20.562 5.555 1 98.5 79 GLY A CA 1
ATOM 567 C C . GLY A 1 79 ? 0.681 19.453 5.23 1 98.5 79 GLY A C 1
ATOM 568 O O . GLY A 1 79 ? 0.046 18.906 6.133 1 98.5 79 GLY A O 1
ATOM 569 N N . TYR A 1 80 ? 0.541 19.188 3.939 1 98.62 80 TYR A N 1
ATOM 570 C CA . TYR A 1 80 ? -0.436 18.172 3.535 1 98.62 80 TYR A CA 1
ATOM 571 C C . TYR A 1 80 ? 0.109 17.312 2.406 1 98.62 80 TYR A C 1
ATOM 573 O O . TYR A 1 80 ? 0.563 17.828 1.384 1 98.62 80 TYR A O 1
ATOM 581 N N . LEU A 1 81 ? 0.131 15.992 2.666 1 98.69 81 LEU A N 1
ATOM 582 C CA . LEU A 1 81 ? 0.406 15 1.638 1 98.69 81 LEU A CA 1
ATOM 583 C C . LEU A 1 81 ? -0.863 14.242 1.263 1 98.69 81 LEU A C 1
ATOM 585 O O . LEU A 1 81 ? -1.235 13.273 1.934 1 98.69 81 LEU A O 1
ATOM 589 N N . PRO A 1 82 ? -1.526 14.641 0.168 1 97.38 82 PRO A N 1
ATOM 590 C CA . PRO A 1 82 ? -2.699 13.875 -0.272 1 97.38 82 PRO A CA 1
ATOM 591 C C . PRO A 1 82 ? -2.33 12.531 -0.899 1 97.38 82 PRO A C 1
ATOM 593 O O . PRO A 1 82 ? -1.187 12.336 -1.318 1 97.38 82 PRO A O 1
ATOM 596 N N . GLU A 1 83 ? -3.232 11.648 -0.881 1 93.81 83 GLU A N 1
ATOM 597 C CA . GLU A 1 83 ? -2.994 10.328 -1.457 1 93.81 83 GLU A CA 1
ATOM 598 C C . GLU A 1 83 ? -2.582 10.43 -2.922 1 93.81 83 GLU A C 1
ATOM 600 O O . GLU A 1 83 ? -1.722 9.68 -3.385 1 93.81 83 GLU A O 1
ATOM 605 N N . ASP A 1 84 ? -3.115 11.297 -3.658 1 91.25 84 ASP A N 1
ATOM 606 C CA . ASP A 1 84 ? -2.838 11.438 -5.082 1 91.25 84 ASP A CA 1
ATOM 607 C C . ASP A 1 84 ? -1.851 12.57 -5.344 1 91.25 84 ASP A C 1
ATOM 609 O O . ASP A 1 84 ? -1.888 13.203 -6.402 1 91.25 84 ASP A O 1
ATOM 613 N N . ALA A 1 85 ? -1.043 12.797 -4.332 1 92.06 85 ALA A N 1
ATOM 614 C CA . ALA A 1 85 ? -0.061 13.875 -4.473 1 92.06 85 ALA A CA 1
ATOM 615 C C . ALA A 1 85 ? 0.812 13.656 -5.707 1 92.06 85 ALA A C 1
ATOM 617 O O . ALA A 1 85 ? 1.234 12.539 -5.988 1 92.06 85 ALA A O 1
ATOM 618 N N . ALA A 1 86 ? 1.023 14.766 -6.438 1 92.31 86 ALA A N 1
ATOM 619 C CA . ALA A 1 86 ? 1.894 14.734 -7.609 1 92.31 86 ALA A CA 1
ATOM 620 C C . ALA A 1 86 ? 2.748 15.992 -7.695 1 92.31 86 ALA A C 1
ATOM 622 O O . ALA A 1 86 ? 2.223 17.109 -7.664 1 92.31 86 ALA A O 1
ATOM 623 N N . PRO A 1 87 ? 4.031 15.789 -7.707 1 97.06 87 PRO A N 1
ATOM 624 C CA . PRO A 1 87 ? 4.895 16.938 -7.992 1 97.06 87 PRO A CA 1
ATOM 625 C C . PRO A 1 87 ? 4.652 17.531 -9.383 1 97.06 87 PRO A C 1
ATOM 627 O O . PRO A 1 87 ? 3.938 16.938 -10.195 1 97.06 87 PRO A O 1
ATOM 630 N N . PHE A 1 88 ? 5.176 18.75 -9.539 1 96.75 88 PHE A N 1
ATOM 631 C CA . PHE A 1 88 ? 5.188 19.297 -10.891 1 96.75 88 PHE A CA 1
ATOM 632 C C . PHE A 1 88 ? 6.07 18.453 -11.812 1 96.75 88 PHE A C 1
ATOM 634 O O . PHE A 1 88 ? 7.293 18.422 -11.641 1 96.75 88 PHE A O 1
ATOM 641 N N . MET A 1 89 ? 5.484 17.922 -12.805 1 96.75 89 MET A N 1
ATOM 642 C CA . MET A 1 89 ? 6.121 16.859 -13.578 1 96.75 89 MET A CA 1
ATOM 643 C C . MET A 1 89 ? 7.18 17.438 -14.523 1 96.75 89 MET A C 1
ATOM 645 O O . MET A 1 89 ? 8.117 16.734 -14.906 1 96.75 89 MET A O 1
ATOM 649 N N . ASN A 1 90 ? 7.074 18.688 -14.883 1 95.75 90 ASN A N 1
ATOM 650 C CA . ASN A 1 90 ? 7.945 19.266 -15.891 1 95.75 90 ASN A CA 1
ATOM 651 C C . ASN A 1 90 ? 9.047 20.109 -15.258 1 95.75 90 ASN A C 1
ATOM 653 O O . ASN A 1 90 ? 9.891 20.672 -15.961 1 95.75 90 ASN A O 1
ATOM 657 N N . LEU A 1 91 ? 9.047 20.281 -13.969 1 98.06 91 LEU A N 1
ATOM 658 C CA . LEU A 1 91 ? 10.133 20.891 -13.211 1 98.06 91 LEU A CA 1
ATOM 659 C C . LEU A 1 91 ? 11.055 19.828 -12.633 1 98.06 91 LEU A C 1
ATOM 661 O O . LEU A 1 91 ? 10.633 18.688 -12.406 1 98.06 91 LEU A O 1
ATOM 665 N N . THR A 1 92 ? 12.227 20.188 -12.492 1 98.62 92 THR A N 1
ATOM 666 C CA . THR A 1 92 ? 13.125 19.25 -11.812 1 98.62 92 THR A CA 1
ATOM 667 C C . THR A 1 92 ? 12.734 19.094 -10.344 1 98.62 92 THR A C 1
ATOM 669 O O . THR A 1 92 ? 11.961 19.891 -9.812 1 98.62 92 THR A O 1
ATOM 672 N N . VAL A 1 93 ? 13.242 18.047 -9.703 1 98.81 93 VAL A N 1
ATOM 673 C CA . VAL A 1 93 ? 13.016 17.844 -8.273 1 98.81 93 VAL A CA 1
ATOM 674 C C . VAL A 1 93 ? 13.445 19.078 -7.5 1 98.81 93 VAL A C 1
ATOM 676 O O . VAL A 1 93 ? 12.703 19.578 -6.648 1 98.81 93 VAL A O 1
ATOM 679 N N . ARG A 1 94 ? 14.633 19.609 -7.82 1 98.75 94 ARG A N 1
ATOM 680 C CA . ARG A 1 94 ? 15.133 20.812 -7.18 1 98.75 94 ARG A CA 1
ATOM 681 C C . ARG A 1 94 ? 14.164 21.969 -7.367 1 98.75 94 ARG A C 1
ATOM 683 O O . ARG A 1 94 ? 13.82 22.672 -6.406 1 98.75 94 ARG A O 1
ATOM 690 N N . GLU A 1 95 ? 13.727 22.156 -8.586 1 98.69 95 GLU A N 1
ATOM 691 C CA . GLU A 1 95 ? 12.82 23.266 -8.898 1 98.69 95 GLU A CA 1
ATOM 692 C C . GLU A 1 95 ? 11.5 23.109 -8.156 1 98.69 95 GLU A C 1
ATOM 694 O O . GLU A 1 95 ? 10.914 24.094 -7.695 1 98.69 95 GLU A O 1
ATOM 699 N N . ASN A 1 96 ? 10.961 21.891 -8.094 1 98.81 96 ASN A N 1
ATOM 700 C CA . ASN A 1 96 ? 9.773 21.625 -7.297 1 98.81 96 ASN A CA 1
ATOM 701 C C . ASN A 1 96 ? 9.938 22.125 -5.863 1 98.81 96 ASN A C 1
ATOM 703 O O . ASN A 1 96 ? 9.086 22.859 -5.355 1 98.81 96 ASN A O 1
ATOM 707 N N . LEU A 1 97 ? 11.031 21.719 -5.285 1 98.75 97 LEU A N 1
ATOM 708 C CA . LEU A 1 97 ? 11.281 22.016 -3.881 1 98.75 97 LEU A CA 1
ATOM 709 C C . LEU A 1 97 ? 11.523 23.5 -3.672 1 98.75 97 LEU A C 1
ATOM 711 O O . LEU A 1 97 ? 11 24.094 -2.727 1 98.75 97 LEU A O 1
ATOM 715 N N . GLU A 1 98 ? 12.281 24.078 -4.551 1 98.62 98 GLU A N 1
ATOM 716 C CA . GLU A 1 98 ? 12.539 25.516 -4.461 1 98.62 98 GLU A CA 1
ATOM 717 C C . GLU A 1 98 ? 11.242 26.312 -4.625 1 98.62 98 GLU A C 1
ATOM 719 O O . GLU A 1 98 ? 11.008 27.281 -3.893 1 98.62 98 GLU A O 1
ATOM 724 N N . TYR A 1 99 ? 10.469 25.891 -5.605 1 98.38 99 TYR A N 1
ATOM 725 C CA . TYR A 1 99 ? 9.195 26.562 -5.848 1 98.38 99 TYR A CA 1
ATOM 726 C C . TYR A 1 99 ? 8.328 26.547 -4.594 1 98.38 99 TYR A C 1
ATOM 728 O O . TYR A 1 99 ? 7.816 27.594 -4.176 1 98.38 99 TYR A O 1
ATOM 736 N N . VAL A 1 100 ? 8.203 25.422 -3.977 1 97.88 100 VAL A N 1
ATOM 737 C CA . VAL A 1 100 ? 7.367 25.297 -2.787 1 97.88 100 VAL A CA 1
ATOM 738 C C . VAL A 1 100 ? 7.977 26.094 -1.639 1 97.88 100 VAL A C 1
ATOM 740 O O . VAL A 1 100 ? 7.262 26.766 -0.893 1 97.88 100 VAL A O 1
ATOM 743 N N . GLY A 1 101 ? 9.305 26.016 -1.486 1 97.62 101 GLY A N 1
ATOM 744 C CA . GLY A 1 101 ? 9.961 26.828 -0.467 1 97.62 101 GLY A CA 1
ATOM 745 C C . GLY A 1 101 ? 9.664 28.312 -0.588 1 97.62 101 GLY A C 1
ATOM 746 O O . GLY A 1 101 ? 9.398 28.969 0.413 1 97.62 101 GLY A O 1
ATOM 747 N N . LEU A 1 102 ? 9.672 28.781 -1.806 1 96.81 102 LEU A N 1
ATOM 748 C CA . LEU A 1 102 ? 9.414 30.203 -2.074 1 96.81 102 LEU A CA 1
ATOM 749 C C . LEU A 1 102 ? 7.957 30.547 -1.775 1 96.81 102 LEU A C 1
ATOM 751 O O . LEU A 1 102 ? 7.68 31.547 -1.12 1 96.81 102 LEU A O 1
ATOM 755 N N . VAL A 1 103 ? 7.109 29.703 -2.238 1 95.38 103 VAL A N 1
ATOM 756 C CA . VAL A 1 103 ? 5.68 29.938 -2.059 1 95.38 103 VAL A CA 1
ATOM 757 C C . VAL A 1 103 ? 5.34 29.938 -0.57 1 95.38 103 VAL A C 1
ATOM 759 O O . VAL A 1 103 ? 4.469 30.688 -0.125 1 95.38 103 VAL A O 1
ATOM 762 N N . ARG A 1 104 ? 6.109 29.141 0.187 1 96 104 ARG A N 1
ATOM 763 C CA . ARG A 1 104 ? 5.887 29.047 1.626 1 96 104 ARG A CA 1
ATOM 764 C C . ARG A 1 104 ? 6.539 30.219 2.361 1 96 104 ARG A C 1
ATOM 766 O O . ARG A 1 104 ? 6.398 30.344 3.578 1 96 104 ARG A O 1
ATOM 773 N N . GLY A 1 105 ? 7.266 31 1.719 1 94.5 105 GLY A N 1
ATOM 774 C CA . GLY A 1 105 ? 7.855 32.219 2.289 1 94.5 105 GLY A CA 1
ATOM 775 C C . GLY A 1 105 ? 9.102 31.922 3.105 1 94.5 105 GLY A C 1
ATOM 776 O O . GLY A 1 105 ? 9.414 32.656 4.043 1 94.5 105 GLY A O 1
ATOM 777 N N . LEU A 1 106 ? 9.758 30.891 2.756 1 96.62 106 LEU A N 1
ATOM 778 C CA . LEU A 1 106 ? 10.953 30.547 3.514 1 96.62 106 LEU A CA 1
ATOM 779 C C . LEU A 1 106 ? 12.078 31.531 3.24 1 96.62 106 LEU A C 1
ATOM 781 O O . LEU A 1 106 ? 12.281 31.953 2.098 1 96.62 106 LEU A O 1
ATOM 785 N N . SER A 1 107 ? 12.766 31.953 4.27 1 95.44 107 SER A N 1
ATOM 786 C CA . SER A 1 107 ? 13.875 32.875 4.145 1 95.44 107 SER A CA 1
ATOM 787 C C . SER A 1 107 ? 15.102 32.219 3.539 1 95.44 107 SER A C 1
ATOM 789 O O . SER A 1 107 ? 15.828 32.812 2.748 1 95.44 107 SER A O 1
ATOM 791 N N . ASN A 1 108 ? 15.289 30.984 3.883 1 96.44 108 ASN A N 1
ATOM 792 C CA . ASN A 1 108 ? 16.422 30.234 3.363 1 96.44 108 ASN A CA 1
ATOM 793 C C . ASN A 1 108 ? 15.969 28.969 2.621 1 96.44 108 ASN A C 1
ATOM 795 O O . ASN A 1 108 ? 16.094 27.859 3.141 1 96.44 108 ASN A O 1
ATOM 799 N N . VAL A 1 109 ? 15.617 29.203 1.447 1 97.94 109 VAL A N 1
ATOM 800 C CA . VAL A 1 109 ? 15.086 28.141 0.606 1 97.94 109 VAL A CA 1
ATOM 801 C C . VAL A 1 109 ? 16.172 27.094 0.342 1 97.94 109 VAL A C 1
ATOM 803 O O . VAL A 1 109 ? 15.914 25.891 0.374 1 97.94 109 VAL A O 1
ATOM 806 N N . LYS A 1 110 ? 17.375 27.578 0.167 1 97.69 110 LYS A N 1
ATOM 807 C CA . LYS A 1 110 ? 18.484 26.672 -0.128 1 97.69 110 LYS A CA 1
ATOM 808 C C . LYS A 1 110 ? 18.703 25.672 1.004 1 97.69 110 LYS A C 1
ATOM 810 O O . LYS A 1 110 ? 18.844 24.469 0.762 1 97.69 110 LYS A O 1
ATOM 815 N N . ASP A 1 111 ? 18.688 26.109 2.17 1 98.12 111 ASP A N 1
ATOM 816 C CA . ASP A 1 111 ? 18.875 25.25 3.338 1 98.12 111 ASP A CA 1
ATOM 817 C C . ASP A 1 111 ? 17.719 24.281 3.496 1 98.12 111 ASP A C 1
ATOM 819 O O . ASP A 1 111 ? 17.922 23.109 3.854 1 98.12 111 ASP A O 1
ATOM 823 N N . ALA A 1 112 ? 16.547 24.766 3.295 1 98.38 112 ALA A N 1
ATOM 824 C CA . ALA A 1 112 ? 15.367 23.906 3.406 1 98.38 112 ALA A CA 1
ATOM 825 C C . ALA A 1 112 ? 15.406 22.781 2.375 1 98.38 112 ALA A C 1
ATOM 827 O O . ALA A 1 112 ? 15.102 21.641 2.695 1 98.38 112 ALA A O 1
ATOM 828 N N . VAL A 1 113 ? 15.797 23.125 1.173 1 98.62 113 VAL A N 1
ATOM 829 C CA . VAL A 1 113 ? 15.891 22.156 0.09 1 98.62 113 VAL A CA 1
ATOM 830 C C . VAL A 1 113 ? 16.938 21.109 0.429 1 98.62 113 VAL A C 1
ATOM 832 O O . VAL A 1 113 ? 16.719 19.906 0.231 1 98.62 113 VAL A O 1
ATOM 835 N N . GLU A 1 114 ? 18.047 21.547 0.952 1 98.31 114 GLU A N 1
ATOM 836 C CA . GLU A 1 114 ? 19.109 20.609 1.348 1 98.31 114 GLU A CA 1
ATOM 837 C C . GLU A 1 114 ? 18.641 19.672 2.453 1 98.31 114 GLU A C 1
ATOM 839 O O . GLU A 1 114 ? 18.906 18.469 2.412 1 98.31 114 GLU A O 1
ATOM 844 N N . TRP A 1 115 ? 17.938 20.203 3.402 1 98.25 115 TRP A N 1
ATOM 845 C CA . TRP A 1 115 ? 17.438 19.422 4.52 1 98.25 115 TRP A CA 1
ATOM 846 C C . TRP A 1 115 ? 16.516 18.297 4.031 1 98.25 115 TRP A C 1
ATOM 848 O O . TRP A 1 115 ? 16.734 17.125 4.348 1 98.25 115 TRP A O 1
ATOM 858 N N . VAL A 1 116 ? 15.469 18.641 3.24 1 98.56 116 VAL A N 1
ATOM 859 C CA . VAL A 1 116 ? 14.484 17.625 2.838 1 98.56 116 VAL A CA 1
ATOM 860 C C . VAL A 1 116 ? 15.125 16.641 1.859 1 98.56 116 VAL A C 1
ATOM 862 O O . VAL A 1 116 ? 14.773 15.469 1.842 1 98.56 116 VAL A O 1
ATOM 865 N N . SER A 1 117 ? 16.062 17.141 0.995 1 98.38 117 SER A N 1
ATOM 866 C CA . SER A 1 117 ? 16.766 16.266 0.07 1 98.38 117 SER A CA 1
ATOM 867 C C . SER A 1 117 ? 17.531 15.18 0.818 1 98.38 117 SER A C 1
ATOM 869 O O . SER A 1 117 ? 17.453 14 0.464 1 98.38 117 SER A O 1
ATOM 871 N N . GLN A 1 118 ? 18.219 15.562 1.832 1 98.19 118 GLN A N 1
ATOM 872 C CA . GLN A 1 118 ? 18.984 14.617 2.641 1 98.19 118 GLN A CA 1
ATOM 873 C C . GLN A 1 118 ? 18.062 13.703 3.441 1 98.19 118 GLN A C 1
ATOM 875 O O . GLN A 1 118 ? 18.266 12.492 3.498 1 98.19 118 GLN A O 1
ATOM 880 N N . ALA A 1 119 ? 17.078 14.25 4.008 1 97.94 119 ALA A N 1
ATOM 881 C CA . ALA A 1 119 ? 16.172 13.508 4.871 1 97.94 119 ALA A CA 1
ATOM 882 C C . ALA A 1 119 ? 15.445 12.414 4.094 1 97.94 119 ALA A C 1
ATOM 884 O O . ALA A 1 119 ? 15.164 11.336 4.637 1 97.94 119 ALA A O 1
ATOM 885 N N . LEU A 1 120 ? 15.141 12.688 2.799 1 98.5 120 LEU A N 1
ATOM 886 C CA . LEU A 1 120 ? 14.336 11.758 2.021 1 98.5 120 LEU A CA 1
ATOM 887 C C . LEU A 1 120 ? 15.172 11.094 0.934 1 98.5 120 LEU A C 1
ATOM 889 O O . LEU A 1 120 ? 14.625 10.438 0.039 1 98.5 120 LEU A O 1
ATOM 893 N N . GLY A 1 121 ? 16.469 11.25 0.988 1 97.5 121 GLY A N 1
ATOM 894 C CA . GLY A 1 121 ? 17.391 10.602 0.061 1 97.5 121 GLY A CA 1
ATOM 895 C C . GLY A 1 121 ? 17.156 11 -1.385 1 97.5 121 GLY A C 1
ATOM 896 O O . GLY A 1 121 ? 17.078 10.141 -2.268 1 97.5 121 GLY A O 1
ATOM 897 N N . LEU A 1 122 ? 17.016 12.281 -1.62 1 98.12 122 LEU A N 1
ATOM 898 C CA . LEU A 1 122 ? 16.688 12.766 -2.959 1 98.12 122 LEU A CA 1
ATOM 899 C C . LEU A 1 122 ? 17.922 13.359 -3.631 1 98.12 122 LEU A C 1
ATOM 901 O O . LEU A 1 122 ? 17.859 13.82 -4.773 1 98.12 122 LEU A O 1
ATOM 905 N N . ASP A 1 123 ? 19.094 13.336 -2.998 1 97 123 ASP A N 1
ATOM 906 C CA . ASP A 1 123 ? 20.297 14.023 -3.447 1 97 123 ASP A CA 1
ATOM 907 C C . ASP A 1 123 ? 20.641 13.648 -4.887 1 97 123 ASP A C 1
ATOM 909 O O . ASP A 1 123 ? 20.938 14.516 -5.707 1 97 123 ASP A O 1
ATOM 913 N N . GLY A 1 124 ? 20.578 12.469 -5.242 1 96.69 124 GLY A N 1
ATOM 914 C CA . GLY A 1 124 ? 20.953 11.992 -6.562 1 96.69 124 GLY A CA 1
ATOM 915 C C . GLY A 1 124 ? 19.891 12.219 -7.609 1 96.69 124 GLY A C 1
ATOM 916 O O . GLY A 1 124 ? 20.094 11.953 -8.797 1 96.69 124 GLY A O 1
ATOM 917 N N . LEU A 1 125 ? 18.734 12.82 -7.211 1 98 125 LEU A N 1
ATOM 918 C CA . LEU A 1 125 ? 17.594 12.938 -8.102 1 98 125 LEU A CA 1
ATOM 919 C C . LEU A 1 125 ? 17.25 14.398 -8.359 1 98 125 LEU A C 1
ATOM 921 O O . LEU A 1 125 ? 16.312 14.703 -9.094 1 98 125 LEU A O 1
ATOM 925 N N . MET A 1 126 ? 18.047 15.312 -7.871 1 98.38 126 MET A N 1
ATOM 926 C CA . MET A 1 126 ? 17.703 16.734 -7.801 1 98.38 126 MET A CA 1
ATOM 927 C C . MET A 1 126 ? 17.562 17.328 -9.195 1 98.38 126 MET A C 1
ATOM 929 O O . MET A 1 126 ? 16.781 18.266 -9.406 1 98.38 126 MET A O 1
ATOM 933 N N . ASN A 1 127 ? 18.25 16.781 -10.172 1 98.25 127 ASN A N 1
ATOM 934 C CA . ASN A 1 127 ? 18.234 17.344 -11.523 1 98.25 127 ASN A CA 1
ATOM 935 C C . ASN A 1 127 ? 17.25 16.594 -12.43 1 98.25 127 ASN A C 1
ATOM 937 O O . ASN A 1 127 ? 17.031 17 -13.57 1 98.25 127 ASN A O 1
ATOM 941 N N . ALA A 1 128 ? 16.641 15.562 -11.953 1 98.12 128 ALA A N 1
ATOM 942 C CA . ALA A 1 128 ? 15.68 14.789 -12.734 1 98.12 128 ALA A CA 1
ATOM 943 C C . ALA A 1 128 ? 14.289 15.414 -12.648 1 98.12 128 ALA A C 1
ATOM 945 O O . ALA A 1 128 ? 13.984 16.141 -11.711 1 98.12 128 ALA A O 1
ATOM 946 N N . GLN A 1 129 ? 13.539 15.156 -13.656 1 98.12 129 GLN A N 1
ATOM 947 C CA . GLN A 1 129 ? 12.125 15.516 -13.625 1 98.12 129 GLN A CA 1
ATOM 948 C C . GLN A 1 129 ? 11.281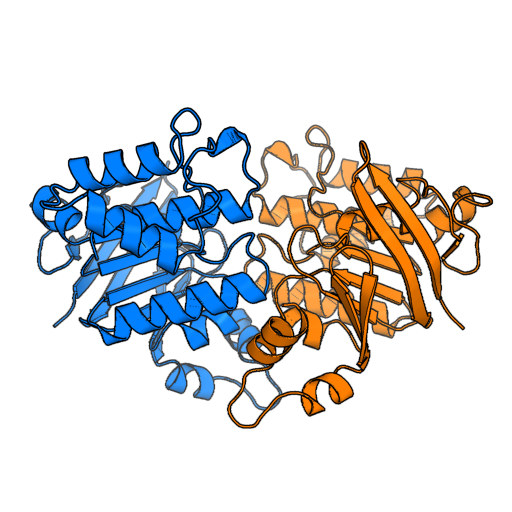 14.375 -13.055 1 98.12 129 GLN A C 1
ATOM 950 O O . GLN A 1 129 ? 11.516 13.211 -13.375 1 98.12 129 GLN A O 1
ATOM 955 N N . PRO A 1 130 ? 10.312 14.68 -12.18 1 97.75 130 PRO A N 1
ATOM 956 C CA . PRO A 1 130 ? 9.445 13.648 -11.602 1 97.75 130 PRO A CA 1
ATOM 957 C C . PRO A 1 130 ? 8.805 12.766 -12.656 1 97.75 130 PRO A C 1
ATOM 959 O O . PRO A 1 130 ? 8.547 11.586 -12.406 1 97.75 130 PRO A O 1
ATOM 962 N N . ALA A 1 131 ? 8.586 13.297 -13.797 1 96.56 131 ALA A N 1
ATOM 963 C CA . ALA A 1 131 ? 7.98 12.531 -14.883 1 96.56 131 ALA A CA 1
ATOM 964 C C . ALA A 1 131 ? 8.812 11.289 -15.211 1 96.56 131 ALA A C 1
ATOM 966 O O . ALA A 1 131 ? 8.281 10.281 -15.68 1 96.56 131 ALA A O 1
ATOM 967 N N . SER A 1 132 ? 10.094 11.305 -14.969 1 96 132 SER A N 1
ATOM 968 C CA . SER A 1 132 ? 11 10.219 -15.305 1 96 132 SER A CA 1
ATOM 969 C C . SER A 1 132 ? 11.281 9.336 -14.094 1 96 132 SER A C 1
ATOM 971 O O . SER A 1 132 ? 12.016 8.352 -14.188 1 96 132 SER A O 1
ATOM 973 N N . LEU A 1 133 ? 10.734 9.703 -13 1 96.38 133 LEU A N 1
ATOM 974 C CA . LEU A 1 133 ? 11.016 8.992 -11.758 1 96.38 133 LEU A CA 1
ATOM 975 C C . LEU A 1 133 ? 10.016 7.859 -11.539 1 96.38 133 LEU A C 1
ATOM 977 O O . LEU A 1 133 ? 8.898 7.906 -12.055 1 96.38 133 LEU A O 1
ATOM 981 N N . SER A 1 134 ? 10.453 6.812 -10.789 1 94.25 134 SER A N 1
ATOM 982 C CA . SER A 1 134 ? 9.539 5.773 -10.328 1 94.25 134 SER A CA 1
ATOM 983 C C . SER A 1 134 ? 8.469 6.348 -9.406 1 94.25 134 SER A C 1
ATOM 985 O O . SER A 1 134 ? 8.609 7.461 -8.906 1 94.25 134 SER A O 1
ATOM 987 N N . ARG A 1 135 ? 7.371 5.645 -9.156 1 94.06 135 ARG A N 1
ATOM 988 C CA . ARG A 1 135 ? 6.309 6.074 -8.25 1 94.06 135 ARG A CA 1
ATOM 989 C C . ARG A 1 135 ? 6.848 6.309 -6.844 1 94.06 135 ARG A C 1
ATOM 991 O O . ARG A 1 135 ? 6.438 7.254 -6.164 1 94.06 135 ARG A O 1
ATOM 998 N N . GLY A 1 136 ? 7.758 5.43 -6.359 1 96.44 136 GLY A N 1
ATOM 999 C CA . GLY A 1 136 ? 8.359 5.586 -5.047 1 96.44 136 GLY A CA 1
ATOM 1000 C C . GLY A 1 136 ? 9.141 6.879 -4.898 1 96.44 136 GLY A C 1
ATOM 1001 O O . GLY A 1 136 ? 9.039 7.559 -3.875 1 96.44 136 GLY A O 1
ATOM 1002 N N . ASN A 1 137 ? 9.898 7.199 -5.922 1 97.06 137 ASN A N 1
ATOM 1003 C CA . ASN A 1 137 ? 10.664 8.445 -5.883 1 97.06 137 ASN A CA 1
ATOM 1004 C C . ASN A 1 137 ? 9.758 9.664 -5.945 1 97.06 137 ASN A C 1
ATOM 1006 O O . ASN A 1 137 ? 10 10.664 -5.266 1 97.06 137 ASN A O 1
ATOM 1010 N N . ARG A 1 138 ? 8.727 9.578 -6.73 1 97.75 138 ARG A N 1
ATOM 1011 C CA . ARG A 1 138 ? 7.754 10.664 -6.789 1 97.75 138 ARG A CA 1
ATOM 1012 C C . ARG A 1 138 ? 7.094 10.883 -5.43 1 97.75 138 ARG A C 1
ATOM 1014 O O . ARG A 1 138 ? 6.875 12.023 -5.016 1 97.75 138 ARG A O 1
ATOM 1021 N N . GLN A 1 139 ? 6.777 9.781 -4.781 1 97.94 139 GLN A N 1
ATOM 1022 C CA . GLN A 1 139 ? 6.199 9.852 -3.443 1 97.94 139 GLN A CA 1
ATOM 1023 C C . GLN A 1 139 ? 7.133 10.578 -2.48 1 97.94 139 GLN A C 1
ATOM 1025 O O . GLN A 1 139 ? 6.691 11.398 -1.673 1 97.94 139 GLN A O 1
ATOM 1030 N N . ARG A 1 140 ? 8.398 10.281 -2.537 1 98.44 140 ARG A N 1
ATOM 1031 C CA . ARG A 1 140 ? 9.375 10.938 -1.668 1 98.44 140 ARG A CA 1
ATOM 1032 C C . ARG A 1 140 ? 9.461 12.43 -1.974 1 98.44 140 ARG A C 1
ATOM 1034 O O . ARG A 1 140 ? 9.602 13.25 -1.062 1 98.44 140 ARG A O 1
ATOM 1041 N N . VAL A 1 141 ? 9.383 12.797 -3.229 1 98.69 141 VAL A N 1
ATOM 1042 C CA . VAL A 1 141 ? 9.391 14.203 -3.615 1 98.69 141 VAL A CA 1
ATOM 1043 C C . VAL A 1 141 ? 8.148 14.898 -3.062 1 98.69 141 VAL A C 1
ATOM 1045 O O . VAL A 1 141 ? 8.234 15.992 -2.506 1 98.69 141 VAL A O 1
ATOM 1048 N N . ALA A 1 142 ? 7.008 14.234 -3.215 1 98.62 142 ALA A N 1
ATOM 1049 C CA . ALA A 1 142 ? 5.758 14.797 -2.705 1 98.62 142 ALA A CA 1
ATOM 1050 C C . ALA A 1 142 ? 5.828 15.008 -1.194 1 98.62 142 ALA A C 1
ATOM 1052 O O . ALA A 1 142 ? 5.375 16.031 -0.68 1 98.62 142 ALA A O 1
ATOM 1053 N N . LEU A 1 143 ? 6.355 14.016 -0.532 1 98.75 143 LEU A N 1
ATOM 1054 C CA . LEU A 1 143 ? 6.527 14.133 0.912 1 98.75 143 LEU A CA 1
ATOM 1055 C C . LEU A 1 143 ? 7.453 15.297 1.258 1 98.75 143 LEU A C 1
ATOM 1057 O O . LEU A 1 143 ? 7.176 16.062 2.186 1 98.75 143 LEU A O 1
ATOM 1061 N N . ALA A 1 144 ? 8.531 15.414 0.503 1 98.81 144 ALA A N 1
ATOM 1062 C CA . ALA A 1 144 ? 9.461 16.516 0.7 1 98.81 144 ALA A CA 1
ATOM 1063 C C . ALA A 1 144 ? 8.75 17.859 0.581 1 98.81 144 ALA A C 1
ATOM 1065 O O . ALA A 1 144 ? 8.953 18.766 1.405 1 98.81 144 ALA A O 1
ATOM 1066 N N . MET A 1 145 ? 7.941 17.969 -0.386 1 98.69 145 MET A N 1
ATOM 1067 C CA . MET A 1 145 ? 7.191 19.188 -0.61 1 98.69 145 MET A CA 1
ATOM 1068 C C . MET A 1 145 ? 6.246 19.469 0.553 1 98.69 145 MET A C 1
ATOM 1070 O O . MET A 1 145 ? 6.051 20.625 0.937 1 98.69 145 MET A O 1
ATOM 1074 N N . ALA A 1 146 ? 5.715 18.453 1.107 1 98.56 146 ALA A N 1
ATOM 1075 C CA . ALA A 1 146 ? 4.742 18.609 2.189 1 98.56 146 ALA A CA 1
ATOM 1076 C C . ALA A 1 146 ? 5.418 19.062 3.475 1 98.56 146 ALA A C 1
ATOM 1078 O O . ALA A 1 146 ? 4.793 19.719 4.312 1 98.56 146 ALA A O 1
ATOM 1079 N N . ILE A 1 147 ? 6.773 18.844 3.635 1 98.69 147 ILE A N 1
ATOM 1080 C CA . ILE A 1 147 ? 7.348 19.031 4.961 1 98.69 147 ILE A CA 1
ATOM 1081 C C . ILE A 1 147 ? 8.445 20.094 4.902 1 98.69 147 ILE A C 1
ATOM 1083 O O . ILE A 1 147 ? 9.023 20.469 5.93 1 98.69 147 ILE A O 1
ATOM 1087 N N . ILE A 1 148 ? 8.719 20.625 3.766 1 98.62 148 ILE A N 1
ATOM 1088 C CA . ILE A 1 148 ? 9.898 21.438 3.51 1 98.62 148 ILE A CA 1
ATOM 1089 C C . ILE A 1 148 ? 9.891 22.672 4.43 1 98.62 148 ILE A C 1
ATOM 1091 O O . ILE A 1 148 ? 10.953 23.156 4.828 1 98.62 148 ILE A O 1
ATOM 1095 N N . HIS A 1 149 ? 8.766 23.188 4.805 1 97.81 149 HIS A N 1
ATOM 1096 C CA . HIS A 1 149 ? 8.672 24.391 5.637 1 97.81 149 HIS A CA 1
ATOM 1097 C C . HIS A 1 149 ? 8.57 24.031 7.113 1 97.81 149 HIS A C 1
ATOM 1099 O O . HIS A 1 149 ? 8.25 24.891 7.941 1 97.81 149 HIS A O 1
ATOM 1105 N N . ARG A 1 150 ? 8.711 22.719 7.449 1 97.12 150 ARG A N 1
ATOM 1106 C CA . ARG A 1 150 ? 8.688 22.234 8.828 1 97.12 150 ARG A CA 1
ATOM 1107 C C . ARG A 1 150 ? 7.387 22.641 9.523 1 97.12 150 ARG A C 1
ATOM 1109 O O . ARG A 1 150 ? 7.41 23.344 10.539 1 97.12 150 ARG A O 1
ATOM 1116 N N . PRO A 1 151 ? 6.32 22.125 9.023 1 98.44 151 PRO A N 1
ATOM 1117 C CA . PRO A 1 151 ? 5.004 22.531 9.508 1 98.44 151 PRO A CA 1
ATOM 1118 C C . PRO A 1 151 ? 4.75 22.125 10.953 1 98.44 151 PRO A C 1
ATOM 1120 O O . PRO A 1 151 ? 5.281 21.109 11.406 1 98.44 151 PRO A O 1
ATOM 1123 N N . LYS A 1 152 ? 3.885 22.906 11.586 1 98.5 152 LYS A N 1
ATOM 1124 C CA . LYS A 1 152 ? 3.453 22.578 12.945 1 98.5 152 LYS A CA 1
ATOM 1125 C C . LYS A 1 152 ? 2.434 21.453 12.938 1 98.5 152 LYS A C 1
ATOM 1127 O O . LYS A 1 152 ? 2.359 20.672 13.891 1 98.5 152 LYS A O 1
ATOM 1132 N N . VAL A 1 153 ? 1.661 21.391 11.914 1 98.81 153 VAL A N 1
ATOM 1133 C CA . VAL A 1 153 ? 0.663 20.344 11.711 1 98.81 153 VAL A CA 1
ATOM 1134 C C . VAL A 1 153 ? 0.886 19.688 10.359 1 98.81 153 VAL A C 1
ATOM 1136 O O . VAL A 1 153 ? 1.086 20.359 9.352 1 98.81 153 VAL A O 1
ATOM 1139 N N . LEU A 1 154 ? 0.919 18.406 10.359 1 98.88 154 LEU A N 1
ATOM 1140 C CA . LEU A 1 154 ? 1.163 17.641 9.141 1 98.88 154 LEU A CA 1
ATOM 1141 C C . LEU A 1 154 ? 0.063 16.609 8.922 1 98.88 154 LEU A C 1
ATOM 1143 O O . LEU A 1 154 ? -0.204 15.781 9.797 1 98.88 154 LEU A O 1
ATOM 1147 N N . LEU A 1 155 ? -0.675 16.703 7.812 1 98.88 155 LEU A N 1
ATOM 1148 C CA . LEU A 1 155 ? -1.665 15.727 7.367 1 98.88 155 LEU A CA 1
ATOM 1149 C C . LEU A 1 155 ? -1.065 14.773 6.344 1 98.88 155 LEU A C 1
ATOM 1151 O O . LEU A 1 155 ? -0.51 15.203 5.332 1 98.88 155 LEU A O 1
ATOM 1155 N N . LEU A 1 156 ? -1.173 13.5 6.613 1 98.81 156 LEU A N 1
ATOM 1156 C CA . LEU A 1 156 ? -0.57 12.492 5.738 1 98.81 156 LEU A CA 1
ATOM 1157 C C . LEU A 1 156 ? -1.6 11.453 5.316 1 98.81 156 LEU A C 1
ATOM 1159 O O . LEU A 1 156 ? -2.109 10.703 6.152 1 98.81 156 LEU A O 1
ATOM 1163 N N . ASP A 1 157 ? -1.896 11.445 4.105 1 98.31 157 ASP A N 1
ATOM 1164 C CA . ASP A 1 157 ? -2.795 10.438 3.551 1 98.31 157 ASP A CA 1
ATOM 1165 C C . ASP A 1 157 ? -2.016 9.344 2.818 1 98.31 157 ASP A C 1
ATOM 1167 O O . ASP A 1 157 ? -1.636 9.516 1.659 1 98.31 157 ASP A O 1
ATOM 1171 N N . GLU A 1 158 ? -1.792 8.211 3.521 1 97.5 158 GLU A N 1
ATOM 1172 C CA . GLU A 1 158 ? -1.045 7.059 3.023 1 97.5 158 GLU A CA 1
ATOM 1173 C C . GLU A 1 158 ? 0.385 7.445 2.656 1 97.5 158 GLU A C 1
ATOM 1175 O O . GLU A 1 158 ? 0.82 7.23 1.523 1 97.5 158 GLU A O 1
ATOM 1180 N N . PRO A 1 159 ? 1.145 7.832 3.596 1 97.94 159 PRO A N 1
ATOM 1181 C CA . PRO A 1 159 ? 2.453 8.43 3.316 1 97.94 159 PRO A CA 1
ATOM 1182 C C . PRO A 1 159 ? 3.477 7.406 2.832 1 97.94 159 PRO A C 1
ATOM 1184 O O . PRO A 1 159 ? 4.492 7.777 2.24 1 97.94 159 PRO A O 1
ATOM 1187 N N . LEU A 1 160 ? 3.199 6.148 3.012 1 97.5 160 LEU A N 1
ATOM 1188 C CA . LEU A 1 160 ? 4.246 5.176 2.721 1 97.5 160 LEU A CA 1
ATOM 1189 C C . LEU A 1 160 ? 3.939 4.41 1.438 1 97.5 160 LEU A C 1
ATOM 1191 O O . LEU A 1 160 ? 4.645 3.459 1.092 1 97.5 160 LEU A O 1
ATOM 1195 N N . ASN A 1 161 ? 2.902 4.828 0.752 1 94.69 161 ASN A N 1
ATOM 1196 C CA . ASN A 1 161 ? 2.537 4.176 -0.5 1 94.69 161 ASN A CA 1
ATOM 1197 C C . ASN A 1 161 ? 3.715 4.121 -1.469 1 94.69 161 ASN A C 1
ATOM 1199 O O . ASN A 1 161 ? 4.473 5.086 -1.585 1 94.69 161 ASN A O 1
ATOM 1203 N N . TYR A 1 162 ? 3.924 2.975 -2.109 1 94.25 162 TYR A N 1
ATOM 1204 C CA . TYR A 1 162 ? 4.84 2.748 -3.221 1 94.25 162 TYR A CA 1
ATOM 1205 C C . TYR A 1 162 ? 6.277 2.637 -2.729 1 94.25 162 TYR A C 1
ATOM 1207 O O . TYR A 1 162 ? 7.195 2.398 -3.518 1 94.25 162 TYR A O 1
ATOM 1215 N N . LEU A 1 163 ? 6.48 2.766 -1.43 1 97.31 163 LEU A N 1
ATOM 1216 C CA . LEU A 1 163 ? 7.836 2.719 -0.89 1 97.31 163 LEU A CA 1
ATOM 1217 C C . LEU A 1 163 ? 8.211 1.299 -0.481 1 97.31 163 LEU A C 1
ATOM 1219 O O . LEU A 1 163 ? 7.387 0.572 0.08 1 97.31 163 LEU A O 1
ATOM 1223 N N . ASP A 1 164 ? 9.461 0.937 -0.812 1 97 164 ASP A N 1
ATOM 1224 C CA . ASP A 1 164 ? 9.961 -0.357 -0.355 1 97 164 ASP A CA 1
ATOM 1225 C C . ASP A 1 164 ? 10.258 -0.334 1.144 1 97 164 ASP A C 1
ATOM 1227 O O . ASP A 1 164 ? 10.172 0.716 1.782 1 97 164 ASP A O 1
ATOM 1231 N N . ILE A 1 165 ? 10.586 -1.437 1.688 1 97.44 165 ILE A N 1
ATOM 1232 C CA . ILE A 1 165 ? 10.688 -1.622 3.131 1 97.44 165 ILE A CA 1
ATOM 1233 C C . ILE A 1 165 ? 11.789 -0.72 3.689 1 97.44 165 ILE A C 1
ATOM 1235 O O . ILE A 1 165 ? 11.562 0.03 4.641 1 97.44 165 ILE A O 1
ATOM 1239 N N . PRO A 1 166 ? 13.031 -0.674 3.076 1 97.12 166 PRO A N 1
ATOM 1240 C CA . PRO A 1 166 ? 14.062 0.21 3.623 1 97.12 166 PRO A CA 1
ATOM 1241 C C . PRO A 1 166 ? 13.656 1.681 3.6 1 97.12 166 PRO A C 1
ATOM 1243 O O . PRO A 1 166 ? 13.883 2.404 4.574 1 97.12 166 PRO A O 1
ATOM 1246 N N . THR A 1 167 ? 13.086 2.098 2.541 1 97.62 167 THR A N 1
ATOM 1247 C CA . THR A 1 167 ? 12.664 3.488 2.414 1 97.62 167 THR A CA 1
ATOM 1248 C C . THR A 1 167 ? 11.555 3.812 3.41 1 97.62 167 THR A C 1
ATOM 1250 O O . THR A 1 167 ? 11.531 4.898 3.992 1 97.62 167 THR A O 1
ATOM 1253 N N . GLN A 1 168 ? 10.609 2.895 3.588 1 98.25 168 GLN A N 1
ATOM 1254 C CA . GLN A 1 168 ? 9.555 3.086 4.582 1 98.25 168 GLN A CA 1
ATOM 1255 C C . GLN A 1 168 ? 10.148 3.332 5.965 1 98.25 168 GLN A C 1
ATOM 1257 O O . GLN A 1 168 ? 9.703 4.227 6.688 1 98.25 168 GLN A O 1
ATOM 1262 N N . GLU A 1 169 ? 11.141 2.557 6.301 1 97.44 169 GLU A N 1
ATOM 1263 C CA . GLU A 1 169 ? 11.766 2.705 7.613 1 97.44 169 GLU A CA 1
ATOM 1264 C C . GLU A 1 169 ? 12.383 4.094 7.777 1 97.44 169 GLU A C 1
ATOM 1266 O O . GLU A 1 169 ? 12.25 4.715 8.836 1 97.44 169 GLU A O 1
ATOM 1271 N N . ASN A 1 170 ? 13.023 4.547 6.75 1 97.62 170 ASN A N 1
ATOM 1272 C CA . ASN A 1 170 ? 13.617 5.883 6.773 1 97.62 170 ASN A CA 1
ATOM 1273 C C . ASN A 1 170 ? 12.555 6.961 6.945 1 97.62 170 ASN A C 1
ATOM 1275 O O . ASN A 1 170 ? 12.727 7.891 7.734 1 97.62 170 ASN A O 1
ATOM 1279 N N . VAL A 1 171 ? 11.5 6.836 6.246 1 98.56 171 VAL A N 1
ATOM 1280 C CA . VAL A 1 171 ? 10.43 7.828 6.293 1 98.56 171 VAL A CA 1
ATOM 1281 C C . VAL A 1 171 ? 9.758 7.801 7.664 1 98.56 171 VAL A C 1
ATOM 1283 O O . VAL A 1 171 ? 9.461 8.852 8.234 1 98.56 171 VAL A O 1
ATOM 1286 N N . ILE A 1 172 ? 9.508 6.629 8.18 1 98.44 172 ILE A N 1
ATOM 1287 C CA . ILE A 1 172 ? 8.898 6.496 9.5 1 98.44 172 ILE A CA 1
ATOM 1288 C C . ILE A 1 172 ? 9.773 7.191 10.547 1 98.44 172 ILE A C 1
ATOM 1290 O O . ILE A 1 172 ? 9.281 7.961 11.367 1 98.44 172 ILE A O 1
ATOM 1294 N N . GLU A 1 173 ? 11.062 6.934 10.445 1 98 173 GLU A N 1
ATOM 1295 C CA . GLU A 1 173 ? 11.984 7.562 11.391 1 98 173 GLU A CA 1
ATOM 1296 C C . GLU A 1 173 ? 11.953 9.086 11.258 1 98 173 GLU A C 1
ATOM 1298 O O . GLU A 1 173 ? 12 9.797 12.258 1 98 173 GLU A O 1
ATOM 1303 N N . LEU A 1 174 ? 11.922 9.516 10.07 1 98.62 174 LEU A N 1
ATOM 1304 C CA . LEU A 1 174 ? 11.828 10.953 9.812 1 98.62 174 LEU A CA 1
ATOM 1305 C C . LEU A 1 174 ? 10.57 11.539 10.445 1 98.62 174 LEU A C 1
ATOM 1307 O O . LEU A 1 174 ? 10.641 12.547 11.148 1 98.62 174 LEU A O 1
ATOM 1311 N N . LEU A 1 175 ? 9.43 10.93 10.258 1 98.75 175 LEU A N 1
ATOM 1312 C CA . LEU A 1 175 ? 8.156 11.422 10.773 1 98.75 175 LEU A CA 1
ATOM 1313 C C . LEU A 1 175 ? 8.133 11.375 12.297 1 98.75 175 LEU A C 1
ATOM 1315 O O . LEU A 1 175 ? 7.613 12.289 12.938 1 98.75 175 LEU A O 1
ATOM 1319 N N . LEU A 1 176 ? 8.711 10.352 12.852 1 98.38 176 LEU A N 1
ATOM 1320 C CA . LEU A 1 176 ? 8.805 10.25 14.305 1 98.38 176 LEU A CA 1
ATOM 1321 C C . LEU A 1 176 ? 9.664 11.375 14.867 1 98.38 176 LEU A C 1
ATOM 1323 O O . LEU A 1 176 ? 9.328 11.969 15.898 1 98.38 176 LEU A O 1
ATOM 1327 N N . SER A 1 177 ? 10.758 11.602 14.172 1 98.38 177 SER A N 1
ATOM 1328 C CA . SER A 1 177 ? 11.633 12.695 14.586 1 98.38 177 SER A CA 1
ATOM 1329 C C . SER A 1 177 ? 10.898 14.031 14.547 1 98.38 177 SER A C 1
ATOM 1331 O O . SER A 1 177 ? 11.047 14.859 15.453 1 98.38 177 SER A O 1
ATOM 1333 N N . MET A 1 178 ? 10.125 14.289 13.57 1 98.5 178 MET A N 1
ATOM 1334 C CA . MET A 1 178 ? 9.344 15.516 13.453 1 98.5 178 MET A CA 1
ATOM 1335 C C . MET A 1 178 ? 8.352 15.641 14.602 1 98.5 178 MET A C 1
ATOM 1337 O O . MET A 1 178 ? 8.195 16.719 15.18 1 98.5 178 MET A O 1
ATOM 1341 N N . ARG A 1 179 ? 7.727 14.578 14.914 1 98.12 179 ARG A N 1
ATOM 1342 C CA . ARG A 1 179 ? 6.797 14.586 16.031 1 98.12 179 ARG A CA 1
ATOM 1343 C C . ARG A 1 179 ? 7.516 14.938 17.344 1 98.12 179 ARG A C 1
ATOM 1345 O O . ARG A 1 179 ? 7.035 15.758 18.125 1 98.12 179 ARG A O 1
ATOM 1352 N N . ARG A 1 180 ? 8.664 14.305 17.531 1 97.56 180 ARG A N 1
ATOM 1353 C CA . ARG A 1 180 ? 9.461 14.57 18.734 1 97.56 180 ARG A CA 1
ATOM 1354 C C . ARG A 1 180 ? 9.859 16.047 18.812 1 97.56 180 ARG A C 1
ATOM 1356 O O . ARG A 1 180 ? 10.016 16.594 19.906 1 97.56 180 ARG A O 1
ATOM 1363 N N . ASN A 1 181 ? 9.906 16.625 17.656 1 97.88 181 ASN A N 1
ATOM 1364 C CA . ASN A 1 181 ? 10.297 18.031 17.594 1 97.88 181 ASN A CA 1
ATOM 1365 C C . ASN A 1 181 ? 9.078 18.953 17.594 1 97.88 181 ASN A C 1
ATOM 1367 O O . ASN A 1 181 ? 9.195 20.141 17.312 1 97.88 181 ASN A O 1
ATOM 1371 N N . GLY A 1 182 ? 7.938 18.406 17.797 1 97.94 182 GLY A N 1
ATOM 1372 C CA . GLY A 1 182 ? 6.793 19.25 18.094 1 97.94 182 GLY A CA 1
ATOM 1373 C C . GLY A 1 182 ? 5.73 19.234 17.016 1 97.94 182 GLY A C 1
ATOM 1374 O O . GLY A 1 182 ? 4.691 19.875 17.141 1 97.94 182 GLY A O 1
ATOM 1375 N N . THR A 1 183 ? 5.949 18.516 15.93 1 98.62 183 THR A N 1
ATOM 1376 C CA . THR A 1 183 ? 4.969 18.469 14.852 1 98.62 183 THR A CA 1
ATOM 1377 C C . THR A 1 183 ? 3.768 17.609 15.25 1 98.62 183 THR A C 1
ATOM 1379 O O . THR A 1 183 ? 3.928 16.516 15.781 1 98.62 183 THR A O 1
ATOM 1382 N N . THR A 1 184 ? 2.564 18.125 15.086 1 98.81 184 THR A N 1
ATOM 1383 C CA . THR A 1 184 ? 1.316 17.375 15.242 1 98.81 184 THR A CA 1
ATOM 1384 C C . THR A 1 184 ? 0.939 16.672 13.938 1 98.81 184 THR A C 1
ATOM 1386 O O . THR A 1 184 ? 1.048 17.266 12.859 1 98.81 184 THR A O 1
ATOM 1389 N N . MET A 1 185 ? 0.507 15.398 14.039 1 98.81 185 MET A N 1
ATOM 1390 C CA . MET A 1 185 ? 0.248 14.688 12.797 1 98.81 185 MET A CA 1
ATOM 1391 C C . MET A 1 185 ? -1.113 14 12.828 1 98.81 185 MET A C 1
ATOM 1393 O O . MET A 1 185 ? -1.533 13.5 13.875 1 98.81 185 MET A O 1
ATOM 1397 N N . LEU A 1 186 ? -1.816 14.023 11.727 1 98.88 186 LEU A N 1
ATOM 1398 C CA . LEU A 1 186 ? -2.953 13.164 11.414 1 98.88 186 LEU A CA 1
ATOM 1399 C C . LEU A 1 186 ? -2.646 12.281 10.211 1 98.88 186 LEU A C 1
ATOM 1401 O O . LEU A 1 186 ? -2.375 12.781 9.117 1 98.88 186 LEU A O 1
ATOM 1405 N N . ILE A 1 187 ? -2.691 10.961 10.43 1 98.75 187 ILE A N 1
ATOM 1406 C CA . ILE A 1 187 ? -2.215 10.016 9.43 1 98.75 187 ILE A CA 1
ATOM 1407 C C . ILE A 1 187 ? -3.338 9.055 9.055 1 98.75 187 ILE A C 1
ATOM 1409 O O . ILE A 1 187 ? -3.945 8.43 9.922 1 98.75 187 ILE A O 1
ATOM 1413 N N . SER A 1 188 ? -3.635 9.008 7.828 1 98.31 188 SER A N 1
ATOM 1414 C CA . SER A 1 188 ? -4.523 7.969 7.309 1 98.31 188 SER A CA 1
ATOM 1415 C C . SER A 1 188 ? -3.738 6.852 6.633 1 98.31 188 SER A C 1
ATOM 1417 O O . SER A 1 188 ? -2.855 7.113 5.812 1 98.31 188 SER A O 1
ATOM 1419 N N . THR A 1 189 ? -3.992 5.605 6.969 1 96.88 189 THR A N 1
ATOM 1420 C CA . THR A 1 189 ? -3.322 4.449 6.387 1 96.88 189 THR A CA 1
ATOM 1421 C C . THR A 1 189 ? -4.195 3.201 6.5 1 96.88 189 THR A C 1
ATOM 1423 O O . THR A 1 189 ? -5.031 3.105 7.402 1 96.88 189 THR A O 1
ATOM 1426 N N . HIS A 1 190 ? -4.012 2.32 5.605 1 95.69 190 HIS A N 1
ATOM 1427 C CA . HIS A 1 190 ? -4.668 1.02 5.664 1 95.69 190 HIS A CA 1
ATOM 1428 C C . HIS A 1 190 ? -3.754 -0.032 6.281 1 95.69 190 HIS A C 1
ATOM 1430 O O . HIS A 1 190 ? -4.074 -1.223 6.273 1 95.69 190 HIS A O 1
ATOM 1436 N N . ILE A 1 191 ? -2.68 0.322 6.816 1 95.69 191 ILE A N 1
ATOM 1437 C CA . ILE A 1 191 ? -1.703 -0.585 7.406 1 95.69 191 ILE A CA 1
ATOM 1438 C C . ILE A 1 191 ? -1.614 -0.337 8.914 1 95.69 191 ILE A C 1
ATOM 1440 O O . ILE A 1 191 ? -1.028 0.655 9.352 1 95.69 191 ILE A O 1
ATOM 1444 N N . MET A 1 192 ? -2.043 -1.283 9.625 1 95.88 192 MET A N 1
ATOM 1445 C CA . MET A 1 192 ? -2.18 -1.093 11.062 1 95.88 192 MET A CA 1
ATOM 1446 C C . MET A 1 192 ? -0.815 -0.937 11.727 1 95.88 192 MET A C 1
ATOM 1448 O O . MET A 1 192 ? -0.663 -0.16 12.664 1 95.88 192 MET A O 1
ATOM 1452 N N . THR A 1 193 ? 0.142 -1.674 11.234 1 94.81 193 THR A N 1
ATOM 1453 C CA . THR A 1 193 ? 1.47 -1.568 11.828 1 94.81 193 THR A CA 1
ATOM 1454 C C . THR A 1 193 ? 2.021 -0.154 11.672 1 94.81 193 THR A C 1
ATOM 1456 O O . THR A 1 193 ? 2.73 0.343 12.547 1 94.81 193 THR A O 1
ATOM 1459 N N . VAL A 1 194 ? 1.714 0.448 10.617 1 96.25 194 VAL A N 1
ATOM 1460 C CA . VAL A 1 194 ? 2.135 1.825 10.375 1 96.25 194 VAL A CA 1
ATOM 1461 C C . VAL A 1 194 ? 1.394 2.764 11.328 1 96.25 194 VAL A C 1
ATOM 1463 O O . VAL A 1 194 ? 2.004 3.635 11.953 1 96.25 194 VAL A O 1
ATOM 1466 N N . ALA A 1 195 ? 0.126 2.566 11.453 1 97.38 195 ALA A N 1
ATOM 1467 C CA . ALA A 1 195 ? -0.663 3.355 12.398 1 97.38 195 ALA A CA 1
ATOM 1468 C C . ALA A 1 195 ? -0.1 3.244 13.812 1 97.38 195 ALA A C 1
ATOM 1470 O O . ALA A 1 195 ? 0.065 4.254 14.5 1 97.38 195 ALA A O 1
ATOM 1471 N N . GLU A 1 196 ? 0.24 2.057 14.188 1 96.19 196 GLU A N 1
ATOM 1472 C CA . GLU A 1 196 ? 0.752 1.803 15.531 1 96.19 196 GLU A CA 1
ATOM 1473 C C . GLU A 1 196 ? 2.09 2.502 15.75 1 96.19 196 GLU A C 1
ATOM 1475 O O . GLU A 1 196 ? 2.398 2.922 16.875 1 96.19 196 GLU A O 1
ATOM 1480 N N . ARG A 1 197 ? 2.822 2.574 14.727 1 96.5 197 ARG A N 1
ATOM 1481 C CA . ARG A 1 197 ? 4.164 3.133 14.859 1 96.5 197 ARG A CA 1
ATOM 1482 C C . ARG A 1 197 ? 4.129 4.656 14.836 1 96.5 197 ARG A C 1
ATOM 1484 O O . ARG A 1 197 ? 4.902 5.309 15.539 1 96.5 197 ARG A O 1
ATOM 1491 N N . LEU A 1 198 ? 3.215 5.184 14.086 1 97.94 198 LEU A N 1
ATOM 1492 C CA . LEU A 1 198 ? 3.291 6.613 13.812 1 97.94 198 LEU A CA 1
ATOM 1493 C C . LEU A 1 198 ? 2.299 7.387 14.672 1 97.94 198 LEU A C 1
ATOM 1495 O O . LEU A 1 198 ? 2.389 8.609 14.781 1 97.94 198 LEU A O 1
ATOM 1499 N N . ALA A 1 199 ? 1.369 6.734 15.266 1 97.75 199 ALA A N 1
ATOM 1500 C CA . ALA A 1 199 ? 0.318 7.457 15.977 1 97.75 199 ALA A CA 1
ATOM 1501 C C . ALA A 1 199 ? 0.209 6.98 17.422 1 97.75 199 ALA A C 1
ATOM 1503 O O . ALA A 1 199 ? 0.413 5.801 17.719 1 97.75 199 ALA A O 1
ATOM 1504 N N . ASN A 1 200 ? -0.169 7.875 18.281 1 97 200 ASN A N 1
ATOM 1505 C CA . ASN A 1 200 ? -0.453 7.566 19.672 1 97 200 ASN A CA 1
ATOM 1506 C C . ASN A 1 200 ? -1.944 7.34 19.906 1 97 200 ASN A C 1
ATOM 1508 O O . ASN A 1 200 ? -2.332 6.664 20.859 1 97 200 ASN A O 1
ATOM 1512 N N . ARG A 1 201 ? -2.688 7.902 19.062 1 97.69 201 ARG A N 1
ATOM 1513 C CA . ARG A 1 201 ? -4.141 7.832 19.156 1 97.69 201 ARG A CA 1
ATOM 1514 C C . ARG A 1 201 ? -4.75 7.355 17.844 1 97.69 201 ARG A C 1
ATOM 1516 O O . ARG A 1 201 ? -4.129 7.473 16.797 1 97.69 201 ARG A O 1
ATOM 1523 N N . VAL A 1 202 ? -5.953 6.859 17.984 1 98.31 202 VAL A N 1
ATOM 1524 C CA . VAL A 1 202 ? -6.684 6.375 16.828 1 98.31 202 VAL A CA 1
ATOM 1525 C C . VAL A 1 202 ? -8.07 7.016 16.781 1 98.31 202 VAL A C 1
ATOM 1527 O O . VAL A 1 202 ? -8.734 7.156 17.812 1 98.31 202 VAL A O 1
ATOM 1530 N N . ILE A 1 203 ? -8.406 7.477 15.648 1 98.69 203 ILE A N 1
ATOM 1531 C CA . ILE A 1 203 ? -9.734 7.973 15.328 1 98.69 203 ILE A CA 1
ATOM 1532 C C . ILE A 1 203 ? -10.367 7.094 14.25 1 98.69 203 ILE A C 1
ATOM 1534 O O . ILE A 1 203 ? -9.891 7.062 13.109 1 98.69 203 ILE A O 1
ATOM 1538 N N . MET A 1 204 ? -11.375 6.367 14.602 1 98.62 204 MET A N 1
ATOM 1539 C CA . MET A 1 204 ? -12.055 5.492 13.656 1 98.62 204 MET A CA 1
ATOM 1540 C C . MET A 1 204 ? -13.359 6.121 13.172 1 98.62 204 MET A C 1
ATOM 1542 O O . MET A 1 204 ? -14.211 6.488 13.977 1 98.62 204 MET A O 1
ATOM 1546 N N . ILE A 1 205 ? -13.453 6.184 11.883 1 98.62 205 ILE A N 1
ATOM 1547 C CA . ILE A 1 205 ? -14.68 6.75 11.328 1 98.62 205 ILE A CA 1
ATOM 1548 C C . ILE A 1 205 ? -15.289 5.77 10.328 1 98.62 205 ILE A C 1
ATOM 1550 O O . ILE A 1 205 ? -14.586 4.949 9.742 1 98.62 205 ILE A O 1
ATOM 1554 N N . ASN A 1 206 ? -16.484 5.84 10.148 1 97.94 206 ASN A N 1
ATOM 1555 C CA . ASN A 1 206 ? -17.281 5.078 9.188 1 97.94 206 ASN A CA 1
ATOM 1556 C C . ASN A 1 206 ? -18.547 5.828 8.773 1 97.94 206 ASN A C 1
ATOM 1558 O O . ASN A 1 206 ? -19.203 6.453 9.617 1 97.94 206 ASN A O 1
ATOM 1562 N N . ARG A 1 207 ? -18.828 5.84 7.547 1 96.44 207 ARG A N 1
ATOM 1563 C CA . ARG A 1 207 ? -20 6.516 6.992 1 96.44 207 ARG A CA 1
ATOM 1564 C C . ARG A 1 207 ? -20.094 7.949 7.504 1 96.44 207 ARG A C 1
ATOM 1566 O O . ARG A 1 207 ? -21.156 8.398 7.918 1 96.44 207 ARG A O 1
ATOM 1573 N N . GLY A 1 208 ? -18.891 8.531 7.664 1 97.69 208 GLY A N 1
ATOM 1574 C CA . GLY A 1 208 ? -18.828 9.953 7.977 1 97.69 208 GLY A CA 1
ATOM 1575 C C . GLY A 1 208 ? -19 10.25 9.453 1 97.69 208 GLY A C 1
ATOM 1576 O O . GLY A 1 208 ? -19.109 11.406 9.852 1 97.69 208 GLY A O 1
ATOM 1577 N N . ARG A 1 209 ? -19.062 9.234 10.242 1 98.12 209 ARG A N 1
ATOM 1578 C CA . ARG A 1 209 ? -19.281 9.406 11.672 1 98.12 209 ARG A CA 1
ATOM 1579 C C . ARG A 1 209 ? -18.125 8.812 12.484 1 98.12 209 ARG A C 1
ATOM 1581 O O . ARG A 1 209 ? -17.453 7.891 12.023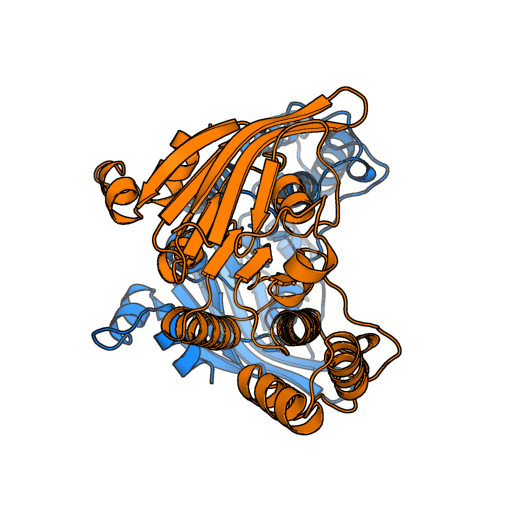 1 98.12 209 ARG A O 1
ATOM 1588 N N . LEU A 1 210 ? -17.922 9.383 13.664 1 98.56 210 LEU A N 1
ATOM 1589 C CA . LEU A 1 210 ? -16.953 8.828 14.602 1 98.56 210 LEU A CA 1
ATOM 1590 C C . LEU A 1 210 ? -17.469 7.523 15.203 1 98.56 210 LEU A C 1
ATOM 1592 O O . LEU A 1 210 ? -18.547 7.492 15.781 1 98.56 210 LEU A O 1
ATOM 1596 N N . ILE A 1 211 ? -16.703 6.473 15.094 1 97.81 211 ILE A N 1
ATOM 1597 C CA . ILE A 1 211 ? -17.094 5.168 15.617 1 97.81 211 ILE A CA 1
ATOM 1598 C C . ILE A 1 211 ? -16.375 4.922 16.953 1 97.81 211 ILE A C 1
ATOM 1600 O O . ILE A 1 211 ? -16.922 4.293 17.844 1 97.81 211 ILE A O 1
ATOM 1604 N N . TRP A 1 212 ? -15.188 5.324 16.984 1 98.06 212 TRP A N 1
ATOM 1605 C CA . TRP A 1 212 ? -14.367 5.094 18.172 1 98.06 212 TRP A CA 1
ATOM 1606 C C . TRP A 1 212 ? -13.141 5.996 18.172 1 98.06 212 TRP A C 1
ATOM 1608 O O . TRP A 1 212 ? -12.617 6.348 17.109 1 98.06 212 TRP A O 1
ATOM 1618 N N . GLU A 1 213 ? -12.719 6.391 19.297 1 98.31 213 GLU A N 1
ATOM 1619 C CA . GLU A 1 213 ? -11.461 7.113 19.469 1 98.31 213 GLU A CA 1
ATOM 1620 C C . GLU A 1 213 ? -10.773 6.742 20.781 1 98.31 213 GLU A C 1
ATOM 1622 O O . GLU A 1 213 ? -11.445 6.488 21.781 1 98.31 213 GLU A O 1
ATOM 1627 N N . GLY A 1 214 ? -9.492 6.668 20.766 1 98.06 214 GLY A N 1
ATOM 1628 C CA . GLY A 1 214 ? -8.719 6.34 21.953 1 98.06 214 GLY A CA 1
ATOM 1629 C C . GLY A 1 214 ? -7.246 6.117 21.656 1 98.06 214 GLY A C 1
ATOM 1630 O O . GLY A 1 214 ? -6.801 6.289 20.516 1 98.06 214 GLY A O 1
ATOM 1631 N N . SER A 1 215 ? -6.508 5.859 22.703 1 97.94 215 SER A N 1
ATOM 1632 C CA . SER A 1 215 ? -5.09 5.57 22.547 1 97.94 215 SER A CA 1
ATOM 1633 C C . SER A 1 215 ? -4.871 4.195 21.922 1 97.94 215 SER A C 1
ATOM 1635 O O . SER A 1 215 ? -5.773 3.359 21.922 1 97.94 215 SER A O 1
ATOM 1637 N N . ILE A 1 216 ? -3.721 3.996 21.375 1 95.88 216 ILE A N 1
ATOM 1638 C CA . ILE A 1 216 ? -3.354 2.689 20.844 1 95.88 216 ILE A CA 1
ATOM 1639 C C . ILE A 1 216 ? -3.438 1.636 21.938 1 95.88 216 ILE A C 1
ATOM 1641 O O . ILE A 1 216 ? -3.896 0.516 21.703 1 95.88 216 ILE A O 1
ATOM 1645 N N . SER A 1 217 ? -3.018 2.027 23.125 1 95.69 217 SER A N 1
ATOM 1646 C CA . SER A 1 217 ? -3.1 1.115 24.266 1 95.69 217 SER A CA 1
ATOM 1647 C C . SER A 1 217 ? -4.539 0.703 24.531 1 95.69 217 SER A C 1
ATOM 1649 O O . SER A 1 217 ? -4.82 -0.472 24.781 1 95.69 217 SER A O 1
ATOM 1651 N N . GLU A 1 218 ? -5.41 1.666 24.5 1 97.56 218 GLU A N 1
ATOM 1652 C CA . GLU A 1 218 ? -6.828 1.384 24.703 1 97.56 218 GLU A CA 1
ATOM 1653 C C . GLU A 1 218 ? -7.367 0.478 23.594 1 97.56 218 GLU A C 1
ATOM 1655 O O . GLU A 1 218 ? -8.188 -0.407 23.859 1 97.56 218 GLU A O 1
ATOM 1660 N N . LEU A 1 219 ? -6.922 0.69 22.406 1 96.56 219 LEU A N 1
ATOM 1661 C CA . LEU A 1 219 ? -7.324 -0.16 21.297 1 96.56 219 LEU A CA 1
ATOM 1662 C C . LEU A 1 219 ? -6.852 -1.594 21.5 1 96.56 219 LEU A C 1
ATOM 1664 O O . LEU A 1 219 ? -7.605 -2.543 21.266 1 96.56 219 LEU A O 1
ATOM 1668 N N . MET A 1 220 ? -5.637 -1.725 21.953 1 94.81 220 MET A N 1
ATOM 1669 C CA . MET A 1 220 ? -5.055 -3.043 22.188 1 94.81 220 MET A CA 1
ATOM 1670 C C . MET A 1 220 ? -5.855 -3.809 23.234 1 94.81 220 MET A C 1
ATOM 1672 O O . MET A 1 220 ? -5.953 -5.035 23.172 1 94.81 220 MET A O 1
ATOM 1676 N N . ASN A 1 221 ? -6.445 -3.094 24.141 1 95.62 221 ASN A N 1
ATOM 1677 C CA . ASN A 1 221 ? -7.25 -3.719 25.188 1 95.62 221 ASN A CA 1
ATOM 1678 C C . ASN A 1 221 ? -8.555 -4.285 24.625 1 95.62 221 ASN A C 1
ATOM 1680 O O . ASN A 1 221 ? -9.211 -5.098 25.281 1 95.62 221 ASN A O 1
ATOM 1684 N N . LEU A 1 222 ? -8.898 -3.832 23.484 1 95.25 222 LEU A N 1
ATOM 1685 C CA . LEU A 1 222 ? -10.133 -4.305 22.859 1 95.25 222 LEU A CA 1
ATOM 1686 C C . LEU A 1 222 ? -9.867 -5.535 22 1 95.25 222 LEU A C 1
ATOM 1688 O O . LEU A 1 222 ? -10.805 -6.164 21.516 1 95.25 222 LEU A O 1
ATOM 1692 N N . VAL A 1 223 ? -8.648 -5.871 21.797 1 95.75 223 VAL A N 1
ATOM 1693 C CA . VAL A 1 223 ? -8.258 -7.027 20.984 1 95.75 223 VAL A CA 1
ATOM 1694 C C . VAL A 1 223 ? -8.469 -8.305 21.797 1 95.75 223 VAL A C 1
ATOM 1696 O O . VAL A 1 223 ? -7.98 -8.422 22.922 1 95.75 223 VAL A O 1
ATOM 1699 N N . LYS A 1 224 ? -9.211 -9.273 21.281 1 95.75 224 LYS A N 1
ATOM 1700 C CA . LYS A 1 224 ? -9.484 -10.547 21.953 1 95.75 224 LYS A CA 1
ATOM 1701 C C . LYS A 1 224 ? -8.273 -11.469 21.906 1 95.75 224 LYS A C 1
ATOM 1703 O O . LYS A 1 224 ? -7.426 -11.344 21.016 1 95.75 224 LYS A O 1
ATOM 1708 N N . PRO A 1 225 ? -8.164 -12.359 22.891 1 94.75 225 PRO A N 1
ATOM 1709 C CA . PRO A 1 225 ? -7.059 -13.328 22.844 1 94.75 225 PRO A CA 1
ATOM 1710 C C . PRO A 1 225 ? -6.992 -14.078 21.516 1 94.75 225 PRO A C 1
ATOM 1712 O O . PRO A 1 225 ? -8.008 -14.602 21.047 1 94.75 225 PRO A O 1
ATOM 1715 N N . GLY A 1 226 ? -5.805 -14.133 21.016 1 92.81 226 GLY A N 1
ATOM 1716 C CA . GLY A 1 226 ? -5.629 -14.859 19.766 1 92.81 226 GLY A CA 1
ATOM 1717 C C . GLY A 1 226 ? -5.973 -14.031 18.547 1 92.81 226 GLY A C 1
ATOM 1718 O O . GLY A 1 226 ? -5.77 -14.477 17.406 1 92.81 226 GLY A O 1
ATOM 1719 N N . GLU A 1 227 ? -6.512 -12.852 18.766 1 94.62 227 GLU A N 1
ATOM 1720 C CA . GLU A 1 227 ? -6.914 -11.945 17.703 1 94.62 227 GLU A CA 1
ATOM 1721 C C . GLU A 1 227 ? -5.797 -10.961 17.359 1 94.62 227 GLU A C 1
ATOM 1723 O O . GLU A 1 227 ? -5.098 -10.477 18.25 1 94.62 227 GLU A O 1
ATOM 1728 N N . ARG A 1 228 ? -5.605 -10.758 16.109 1 94.88 228 ARG A N 1
ATOM 1729 C CA . ARG A 1 228 ? -4.703 -9.68 15.711 1 94.88 228 ARG A CA 1
ATOM 1730 C C . ARG A 1 228 ? -5.395 -8.32 15.805 1 94.88 228 ARG A C 1
ATOM 1732 O O . ARG A 1 228 ? -6.621 -8.242 15.711 1 94.88 228 ARG A O 1
ATOM 1739 N N . ILE A 1 229 ? -4.633 -7.277 15.984 1 95.44 229 ILE A N 1
ATOM 1740 C CA . ILE A 1 229 ? -5.18 -5.926 16.078 1 95.44 229 ILE A CA 1
ATOM 1741 C C . ILE A 1 229 ? -5.941 -5.59 14.805 1 95.44 229 ILE A C 1
ATOM 1743 O O . ILE A 1 229 ? -6.98 -4.926 14.852 1 95.44 229 ILE A O 1
ATOM 1747 N N . GLU A 1 230 ? -5.449 -6.043 13.594 1 96.44 230 GLU A N 1
ATOM 1748 C CA . GLU A 1 230 ? -6.117 -5.824 12.312 1 96.44 230 GLU A CA 1
ATOM 1749 C C . GLU A 1 230 ? -7.516 -6.43 12.312 1 96.44 230 GLU A C 1
ATOM 1751 O O . GLU A 1 230 ? -8.461 -5.82 11.805 1 96.44 230 GLU A O 1
ATOM 1756 N N . GLU A 1 231 ? -7.594 -7.57 12.875 1 96.38 231 GLU A N 1
ATOM 1757 C CA . GLU A 1 231 ? -8.883 -8.258 12.945 1 96.38 231 GLU A CA 1
ATOM 1758 C C . GLU A 1 231 ? -9.859 -7.508 13.859 1 96.38 231 GLU A C 1
ATOM 1760 O O . GLU A 1 231 ? -11.039 -7.383 13.539 1 96.38 231 GLU A O 1
ATOM 1765 N N . ALA A 1 232 ? -9.352 -7.043 15.008 1 96.81 232 ALA A N 1
ATOM 1766 C CA . ALA A 1 232 ? -10.172 -6.262 15.93 1 96.81 232 ALA A CA 1
ATOM 1767 C C . ALA A 1 232 ? -10.68 -4.984 15.266 1 96.81 232 ALA A C 1
ATOM 1769 O O . ALA A 1 232 ? -11.867 -4.66 15.352 1 96.81 232 ALA A O 1
ATOM 1770 N N . VAL A 1 233 ? -9.797 -4.305 14.578 1 97.62 233 VAL A N 1
ATOM 1771 C CA . VAL A 1 233 ? -10.156 -3.066 13.891 1 97.62 233 VAL A CA 1
ATOM 1772 C C . VAL A 1 233 ? -11.18 -3.357 12.805 1 97.62 233 VAL A C 1
ATOM 1774 O O . VAL A 1 233 ? -12.156 -2.619 12.648 1 97.62 233 VAL A O 1
ATOM 1777 N N . ALA A 1 234 ? -10.922 -4.438 12.062 1 96.75 234 ALA A N 1
ATOM 1778 C CA . ALA A 1 234 ? -11.867 -4.844 11.023 1 96.75 234 ALA A CA 1
ATOM 1779 C C . ALA A 1 234 ? -13.258 -5.074 11.609 1 96.75 234 ALA A C 1
ATOM 1781 O O . ALA A 1 234 ? -14.258 -4.645 11.031 1 96.75 234 ALA A O 1
ATOM 1782 N N . ARG A 1 235 ? -13.297 -5.707 12.711 1 95.69 235 ARG A N 1
ATOM 1783 C CA . ARG A 1 235 ? -14.555 -5.984 13.383 1 95.69 235 ARG A CA 1
ATOM 1784 C C . ARG A 1 235 ? -15.25 -4.695 13.812 1 95.69 235 ARG A C 1
ATOM 1786 O O . ARG A 1 235 ? -16.469 -4.562 13.688 1 95.69 235 ARG A O 1
ATOM 1793 N N . MET A 1 236 ? -14.453 -3.762 14.289 1 95.75 236 MET A N 1
ATOM 1794 C CA . MET A 1 236 ? -14.992 -2.5 14.797 1 95.75 236 MET A CA 1
ATOM 1795 C C . MET A 1 236 ? -15.5 -1.627 13.656 1 95.75 236 MET A C 1
ATOM 1797 O O . MET A 1 236 ? -16.406 -0.815 13.852 1 95.75 236 MET A O 1
ATOM 1801 N N . LEU A 1 237 ? -14.953 -1.779 12.508 1 94.81 237 LEU A N 1
ATOM 1802 C CA . LEU A 1 237 ? -15.289 -0.919 11.375 1 94.81 237 LEU A CA 1
ATOM 1803 C C . LEU A 1 237 ? -16.469 -1.486 10.586 1 94.81 237 LEU A C 1
ATOM 1805 O O . LEU A 1 237 ? -16.969 -0.844 9.664 1 94.81 237 LEU A O 1
ATOM 1809 N N . LYS A 1 238 ? -16.797 -2.756 10.828 1 84.31 238 LYS A N 1
ATOM 1810 C CA . LYS A 1 238 ? -17.969 -3.357 10.203 1 84.31 238 LYS A CA 1
ATOM 1811 C C . LYS A 1 238 ? -19.25 -2.801 10.805 1 84.31 238 LYS A C 1
ATOM 1813 O O . LYS A 1 238 ? -20.219 -2.547 10.086 1 84.31 238 LYS A O 1
ATOM 1818 N N . MET B 1 1 ? 8.844 -31.781 -2.764 1 89.19 1 MET B N 1
ATOM 1819 C CA . MET B 1 1 ? 8.891 -31.469 -4.188 1 89.19 1 MET B CA 1
ATOM 1820 C C . MET B 1 1 ? 8.562 -30 -4.426 1 89.19 1 MET B C 1
ATOM 1822 O O . MET B 1 1 ? 7.645 -29.453 -3.807 1 89.19 1 MET B O 1
ATOM 1826 N N . LYS B 1 2 ? 9.32 -29.391 -5.281 1 95.56 2 LYS B N 1
ATOM 1827 C CA . LYS B 1 2 ? 9.117 -27.953 -5.512 1 95.56 2 LYS B CA 1
ATOM 1828 C C . LYS B 1 2 ? 8.031 -27.719 -6.551 1 95.56 2 LYS B C 1
ATOM 1830 O O . LYS B 1 2 ? 7.984 -28.391 -7.582 1 95.56 2 LYS B O 1
ATOM 1835 N N . CYS B 1 3 ? 7.098 -26.891 -6.227 1 98 3 CYS B N 1
ATOM 1836 C CA . CYS B 1 3 ? 6.062 -26.516 -7.18 1 98 3 CYS B CA 1
ATOM 1837 C C . CYS B 1 3 ? 6.488 -25.281 -7.984 1 98 3 CYS B C 1
ATOM 1839 O O . CYS B 1 3 ? 5.934 -25.016 -9.055 1 98 3 CYS B O 1
ATOM 1841 N N . ILE B 1 4 ? 7.387 -24.484 -7.461 1 98.75 4 ILE B N 1
ATOM 1842 C CA . ILE B 1 4 ? 8.094 -23.438 -8.172 1 98.75 4 ILE B CA 1
ATOM 1843 C C . ILE B 1 4 ? 9.602 -23.656 -8.07 1 98.75 4 ILE B C 1
ATOM 1845 O O . ILE B 1 4 ? 10.148 -23.734 -6.965 1 98.75 4 ILE B O 1
ATOM 1849 N N . ASP B 1 5 ? 10.203 -23.812 -9.188 1 98.62 5 ASP B N 1
ATOM 1850 C CA . ASP B 1 5 ? 11.641 -24.062 -9.234 1 98.62 5 ASP B CA 1
ATOM 1851 C C . ASP B 1 5 ? 12.336 -23.094 -10.195 1 98.62 5 ASP B C 1
ATOM 1853 O O . ASP B 1 5 ? 12.102 -23.156 -11.406 1 98.62 5 ASP B O 1
ATOM 1857 N N . VAL B 1 6 ? 13.141 -22.203 -9.688 1 98.69 6 VAL B N 1
ATOM 1858 C CA . VAL B 1 6 ? 13.891 -21.219 -10.445 1 98.69 6 VAL B CA 1
ATOM 1859 C C . VAL B 1 6 ? 15.383 -21.531 -10.383 1 98.69 6 VAL B C 1
ATOM 1861 O O . VAL B 1 6 ? 15.961 -21.578 -9.297 1 98.69 6 VAL B O 1
ATOM 1864 N N . GLU B 1 7 ? 15.969 -21.719 -11.531 1 98.44 7 GLU B N 1
ATOM 1865 C CA . GLU B 1 7 ? 17.375 -22.125 -11.57 1 98.44 7 GLU B CA 1
ATOM 1866 C C . GLU B 1 7 ? 18.188 -21.203 -12.461 1 98.44 7 GLU B C 1
ATOM 1868 O O . GLU B 1 7 ? 18.094 -21.25 -13.688 1 98.44 7 GLU B O 1
ATOM 1873 N N . GLY B 1 8 ? 19.016 -20.438 -11.836 1 98.31 8 GLY B N 1
ATOM 1874 C CA . GLY B 1 8 ? 20.031 -19.656 -12.531 1 98.31 8 GLY B CA 1
ATOM 1875 C C . GLY B 1 8 ? 19.438 -18.625 -13.484 1 98.31 8 GLY B C 1
ATOM 1876 O O . GLY B 1 8 ? 19.922 -18.469 -14.609 1 98.31 8 GLY B O 1
ATOM 1877 N N . LEU B 1 9 ? 18.484 -17.953 -13.078 1 98.31 9 LEU B N 1
ATOM 1878 C CA . LEU B 1 9 ? 17.734 -17.047 -13.945 1 98.31 9 LEU B CA 1
ATOM 1879 C C . LEU B 1 9 ? 18.531 -15.781 -14.219 1 98.31 9 LEU B C 1
ATOM 1881 O O . LEU B 1 9 ? 19.016 -15.141 -13.289 1 98.31 9 LEU B O 1
ATOM 1885 N N . VAL B 1 10 ? 18.703 -15.477 -15.453 1 98.56 10 VAL B N 1
ATOM 1886 C CA . VAL B 1 10 ? 19.359 -14.25 -15.891 1 98.56 10 VAL B CA 1
ATOM 1887 C C . VAL B 1 10 ? 18.453 -13.484 -16.844 1 98.56 10 VAL B C 1
ATOM 1889 O O . VAL B 1 10 ? 17.797 -14.078 -17.703 1 98.56 10 VAL B O 1
ATOM 1892 N N . LYS B 1 11 ? 18.312 -12.234 -16.703 1 98.56 11 LYS B N 1
ATOM 1893 C CA . LYS B 1 11 ? 17.562 -11.352 -17.578 1 98.56 11 LYS B CA 1
ATOM 1894 C C . LYS B 1 11 ? 18.172 -9.961 -17.641 1 98.56 11 LYS B C 1
ATOM 1896 O O . LYS B 1 11 ? 18.5 -9.375 -16.609 1 98.56 11 LYS B O 1
ATOM 1901 N N . SER B 1 12 ? 18.359 -9.445 -18.781 1 97.94 12 SER B N 1
ATOM 1902 C CA . SER B 1 12 ? 18.875 -8.102 -18.984 1 97.94 12 SER B CA 1
ATOM 1903 C C . SER B 1 12 ? 17.938 -7.273 -19.859 1 97.94 12 SER B C 1
ATOM 1905 O O . SER B 1 12 ? 17.25 -7.812 -20.734 1 97.94 12 SER B O 1
ATOM 1907 N N . PHE B 1 13 ? 17.812 -6.012 -19.531 1 96.12 13 PHE B N 1
ATOM 1908 C CA . PHE B 1 13 ? 17.125 -5.035 -20.375 1 96.12 13 PHE B CA 1
ATOM 1909 C C . PHE B 1 13 ? 18.062 -3.918 -20.797 1 96.12 13 PHE B C 1
ATOM 1911 O O . PHE B 1 13 ? 18.641 -3.229 -19.953 1 96.12 13 PHE B O 1
ATOM 1918 N N . ASN B 1 14 ? 18.156 -3.684 -22.078 1 94 14 ASN B N 1
ATOM 1919 C CA . ASN B 1 14 ? 19.016 -2.613 -22.594 1 94 14 ASN B CA 1
ATOM 1920 C C . ASN B 1 14 ? 20.359 -2.584 -21.875 1 94 14 ASN B C 1
ATOM 1922 O O . ASN B 1 14 ? 20.797 -1.537 -21.391 1 94 14 ASN B O 1
ATOM 1926 N N . GLY B 1 15 ? 20.906 -3.66 -21.594 1 91.56 15 GLY B N 1
ATOM 1927 C CA . GLY B 1 15 ? 22.25 -3.766 -21.047 1 91.56 15 GLY B CA 1
ATOM 1928 C C . GLY B 1 15 ? 22.281 -3.838 -19.531 1 91.56 15 GLY B C 1
ATOM 1929 O O . GLY B 1 15 ? 23.328 -4.102 -18.938 1 91.56 15 GLY B O 1
ATOM 1930 N N . VAL B 1 16 ? 21.25 -3.602 -18.891 1 92.81 16 VAL B N 1
ATOM 1931 C CA . VAL B 1 16 ? 21.203 -3.662 -17.422 1 92.81 16 VAL B CA 1
ATOM 1932 C C . VAL B 1 16 ? 20.703 -5.039 -16.984 1 92.81 16 VAL B C 1
ATOM 1934 O O . VAL B 1 16 ? 19.641 -5.488 -17.422 1 92.81 16 VAL B O 1
ATOM 1937 N N . ARG B 1 17 ? 21.438 -5.711 -16.172 1 96.12 17 ARG B N 1
ATOM 1938 C CA . ARG B 1 17 ? 21.094 -7.035 -15.672 1 96.12 17 ARG B CA 1
ATOM 1939 C C . ARG B 1 17 ? 20.062 -6.949 -14.547 1 96.12 17 ARG B C 1
ATOM 1941 O O . ARG B 1 17 ? 20.406 -6.668 -13.398 1 96.12 17 ARG B O 1
ATOM 1948 N N . ALA B 1 18 ? 18.859 -7.246 -14.859 1 97.75 18 ALA B N 1
ATOM 1949 C CA . ALA B 1 18 ? 17.781 -7.195 -13.891 1 97.75 18 ALA B CA 1
ATOM 1950 C C . ALA B 1 18 ? 17.797 -8.414 -12.977 1 97.75 18 ALA B C 1
ATOM 1952 O O . ALA B 1 18 ? 17.484 -8.312 -11.789 1 97.75 18 ALA B O 1
ATOM 1953 N N . LEU B 1 19 ? 18.109 -9.555 -13.5 1 98.75 19 LEU B N 1
ATOM 1954 C CA . LEU B 1 19 ? 18.328 -10.797 -12.773 1 98.75 19 LEU B CA 1
ATOM 1955 C C . LEU B 1 19 ? 19.688 -11.398 -13.117 1 98.75 19 LEU B C 1
ATOM 1957 O O . LEU B 1 19 ? 20.047 -11.484 -14.289 1 98.75 19 LEU B O 1
ATOM 1961 N N . ASP B 1 20 ? 20.375 -11.812 -12.117 1 98.38 20 ASP B N 1
ATOM 1962 C CA . ASP B 1 20 ? 21.781 -12.211 -12.281 1 98.38 20 ASP B CA 1
ATOM 1963 C C . ASP B 1 20 ? 22.047 -13.547 -11.594 1 98.38 20 ASP B C 1
ATOM 1965 O O . ASP B 1 20 ? 22.812 -13.609 -10.633 1 98.38 20 ASP B O 1
ATOM 1969 N N . GLY B 1 21 ? 21.5 -14.586 -12.188 1 98.44 21 GLY B N 1
ATOM 1970 C CA . GLY B 1 21 ? 21.719 -15.93 -11.68 1 98.44 21 GLY B CA 1
ATOM 1971 C C . GLY B 1 21 ? 20.844 -16.266 -10.484 1 98.44 21 GLY B C 1
ATOM 1972 O O . GLY B 1 21 ? 21.312 -16.906 -9.539 1 98.44 21 GLY B O 1
ATOM 1973 N N . LEU B 1 22 ? 19.641 -15.812 -10.5 1 98.75 22 LEU B N 1
ATOM 1974 C CA . LEU B 1 22 ? 18.719 -16 -9.383 1 98.75 22 LEU B CA 1
ATOM 1975 C C . LEU B 1 22 ? 18.234 -17.453 -9.328 1 98.75 22 LEU B C 1
ATOM 1977 O O . LEU B 1 22 ? 17.797 -18 -10.344 1 98.75 22 LEU B O 1
ATOM 1981 N N . SER B 1 23 ? 18.344 -18.078 -8.18 1 98.75 23 SER B N 1
ATOM 1982 C CA . SER B 1 23 ? 17.844 -19.438 -7.965 1 98.75 23 SER B CA 1
ATOM 1983 C C . SER B 1 23 ? 17.094 -19.547 -6.641 1 98.75 23 SER B C 1
ATOM 1985 O O . SER B 1 23 ? 17.547 -19.016 -5.621 1 98.75 23 SER B O 1
ATOM 1987 N N . PHE B 1 24 ? 15.977 -20.109 -6.656 1 98.5 24 PHE B N 1
ATOM 1988 C CA . PHE B 1 24 ? 15.219 -20.438 -5.453 1 98.5 24 PHE B CA 1
ATOM 1989 C C . PHE B 1 24 ? 14.086 -21.391 -5.773 1 98.5 24 PHE B C 1
ATOM 1991 O O . PHE B 1 24 ? 13.844 -21.719 -6.941 1 98.5 24 PHE B O 1
ATOM 1998 N N . GLY B 1 25 ? 13.445 -21.875 -4.801 1 98.38 25 GLY B N 1
ATOM 1999 C CA . GLY B 1 25 ? 12.297 -22.75 -4.98 1 98.38 25 GLY B CA 1
ATOM 2000 C C . GLY B 1 25 ? 11.242 -22.578 -3.898 1 98.38 25 GLY B C 1
ATOM 2001 O O . GLY B 1 25 ? 11.531 -22.031 -2.83 1 98.38 25 GLY B O 1
ATOM 2002 N N . VAL B 1 26 ? 10.078 -22.953 -4.242 1 98.62 26 VAL B N 1
ATOM 2003 C CA . VAL B 1 26 ? 8.969 -23.016 -3.291 1 98.62 26 VAL B CA 1
ATOM 2004 C C . VAL B 1 26 ? 8.367 -24.406 -3.293 1 98.62 26 VAL B C 1
ATOM 2006 O O . VAL B 1 26 ? 7.996 -24.938 -4.348 1 98.62 26 VAL B O 1
ATOM 2009 N N . GLU B 1 27 ? 8.266 -25.031 -2.127 1 98.12 27 GLU B N 1
ATOM 2010 C CA . GLU B 1 27 ? 7.719 -26.375 -2.006 1 98.12 27 GLU B CA 1
ATOM 2011 C C . GLU B 1 27 ? 6.211 -26.375 -2.25 1 98.12 27 GLU B C 1
ATOM 2013 O O . GLU B 1 27 ? 5.535 -25.375 -2.023 1 98.12 27 GLU B O 1
ATOM 2018 N N . CYS B 1 28 ? 5.742 -27.562 -2.723 1 98 28 CYS B N 1
ATOM 2019 C CA . CYS B 1 28 ? 4.309 -27.688 -2.945 1 98 28 CYS B CA 1
ATOM 2020 C C . CYS B 1 28 ? 3.531 -27.453 -1.655 1 98 28 CYS B C 1
ATOM 2022 O O . CYS B 1 28 ? 3.965 -27.859 -0.579 1 98 28 CYS B O 1
ATOM 2024 N N . SER B 1 29 ? 2.414 -26.688 -1.762 1 97.31 29 SER B N 1
ATOM 2025 C CA . SER B 1 29 ? 1.489 -26.391 -0.675 1 97.31 29 SER B CA 1
ATOM 2026 C C . SER B 1 29 ? 2.145 -25.5 0.378 1 97.31 29 SER B C 1
ATOM 2028 O O . SER B 1 29 ? 1.812 -25.578 1.562 1 97.31 29 SER B O 1
ATOM 2030 N N . ASP B 1 30 ? 3.152 -24.797 -0.03 1 97.5 30 ASP B N 1
ATOM 2031 C CA . ASP B 1 30 ? 3.826 -23.812 0.822 1 97.5 30 ASP B CA 1
ATOM 2032 C C . ASP B 1 30 ? 3.723 -22.406 0.233 1 97.5 30 ASP B C 1
ATOM 2034 O O . ASP B 1 30 ? 3.25 -22.234 -0.891 1 97.5 30 ASP B O 1
ATOM 2038 N N . SER B 1 31 ? 4.027 -21.453 1.015 1 98.31 31 SER B N 1
ATOM 2039 C CA . SER B 1 31 ? 4 -20.062 0.57 1 98.31 31 SER B CA 1
ATOM 2040 C C . SER B 1 31 ? 5.301 -19.344 0.924 1 98.31 31 SER B C 1
ATOM 2042 O O . SER B 1 31 ? 5.859 -19.562 2 1 98.31 31 SER B O 1
ATOM 2044 N N . ALA B 1 32 ? 5.781 -18.578 0.001 1 98.75 32 ALA B N 1
ATOM 2045 C CA . ALA B 1 32 ? 6.992 -17.781 0.211 1 98.75 32 ALA B CA 1
ATOM 2046 C C . ALA B 1 32 ? 6.75 -16.312 -0.119 1 98.75 32 ALA B C 1
ATOM 2048 O O . ALA B 1 32 ? 6 -15.992 -1.048 1 98.75 32 ALA B O 1
ATOM 2049 N N . ALA B 1 33 ? 7.34 -15.469 0.667 1 98.75 33 ALA B N 1
ATOM 2050 C CA . ALA B 1 33 ? 7.359 -14.039 0.36 1 98.75 33 ALA B CA 1
ATOM 2051 C C . ALA B 1 33 ? 8.625 -13.664 -0.407 1 98.75 33 ALA B C 1
ATOM 2053 O O . ALA B 1 33 ? 9.734 -14.039 -0.016 1 98.75 33 ALA B O 1
ATOM 2054 N N . LEU B 1 34 ? 8.453 -13.047 -1.52 1 98.75 34 LEU B N 1
ATOM 2055 C CA . LEU B 1 34 ? 9.555 -12.469 -2.293 1 98.75 34 LEU B CA 1
ATOM 2056 C C . LEU B 1 34 ? 9.781 -11.008 -1.911 1 98.75 34 LEU B C 1
ATOM 2058 O O . LEU B 1 34 ? 9.008 -10.133 -2.305 1 98.75 34 LEU B O 1
ATOM 2062 N N . LEU B 1 35 ? 10.82 -10.766 -1.167 1 98.44 35 LEU B N 1
ATOM 2063 C CA . LEU B 1 35 ? 11.109 -9.438 -0.651 1 98.44 35 LEU B CA 1
ATOM 2064 C C . LEU B 1 35 ? 12.32 -8.828 -1.362 1 98.44 35 LEU B C 1
ATOM 2066 O O . LEU B 1 35 ? 13.234 -9.547 -1.769 1 98.44 35 LEU B O 1
ATOM 2070 N N . GLY B 1 36 ? 12.391 -7.562 -1.449 1 97.81 36 GLY B N 1
ATOM 2071 C CA . GLY B 1 36 ? 13.453 -6.785 -2.064 1 97.81 36 GLY B CA 1
ATOM 2072 C C . GLY B 1 36 ? 13.086 -5.328 -2.275 1 97.81 36 GLY B C 1
ATOM 2073 O O . GLY B 1 36 ? 11.898 -4.977 -2.273 1 97.81 36 GLY B O 1
ATOM 2074 N N . PRO B 1 37 ? 14.078 -4.5 -2.402 1 96.94 37 PRO B N 1
ATOM 2075 C CA . PRO B 1 37 ? 13.773 -3.096 -2.693 1 96.94 37 PRO B CA 1
ATOM 2076 C C . PRO B 1 37 ? 13.164 -2.9 -4.078 1 96.94 37 PRO B C 1
ATOM 2078 O O . PRO B 1 37 ? 13.039 -3.859 -4.844 1 96.94 37 PRO B O 1
ATOM 2081 N N . ASN B 1 38 ? 12.641 -1.683 -4.285 1 94.5 38 ASN B N 1
ATOM 2082 C CA . ASN B 1 38 ? 12.188 -1.354 -5.633 1 94.5 38 ASN B CA 1
ATOM 2083 C C . ASN B 1 38 ? 13.297 -1.557 -6.664 1 94.5 38 ASN B C 1
ATOM 2085 O O . ASN B 1 38 ? 14.43 -1.139 -6.449 1 94.5 38 ASN B O 1
ATOM 2089 N N . GLY B 1 39 ? 13.047 -2.26 -7.707 1 94.31 39 GLY B N 1
ATOM 2090 C CA . GLY B 1 39 ? 14.023 -2.504 -8.75 1 94.31 39 GLY B CA 1
ATOM 2091 C C . GLY B 1 39 ? 14.867 -3.744 -8.508 1 94.31 39 GLY B C 1
ATOM 2092 O O . GLY B 1 39 ? 15.781 -4.043 -9.273 1 94.31 39 GLY B O 1
ATOM 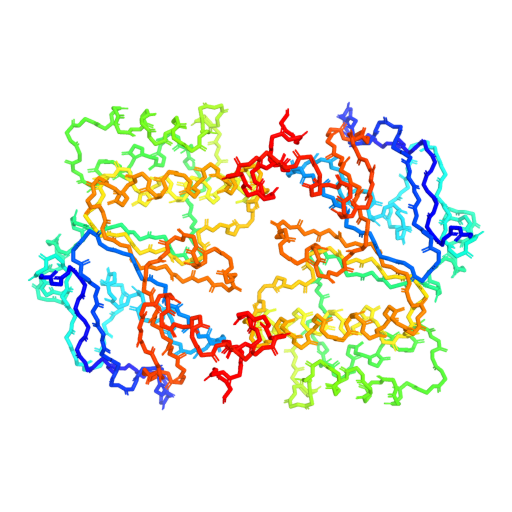2093 N N . ALA B 1 40 ? 14.508 -4.488 -7.523 1 97.31 40 ALA B N 1
ATOM 2094 C CA . ALA B 1 40 ? 15.328 -5.637 -7.137 1 97.31 40 ALA B CA 1
ATOM 2095 C C . ALA B 1 40 ? 15.156 -6.789 -8.125 1 97.31 40 ALA B C 1
ATOM 2097 O O . ALA B 1 40 ? 15.945 -7.734 -8.125 1 97.31 40 ALA B O 1
ATOM 2098 N N . GLY B 1 41 ? 14.133 -6.746 -8.906 1 97.44 41 GLY B N 1
ATOM 2099 C CA . GLY B 1 41 ? 13.867 -7.805 -9.867 1 97.44 41 GLY B CA 1
ATOM 2100 C C . GLY B 1 41 ? 12.633 -8.625 -9.531 1 97.44 41 GLY B C 1
ATOM 2101 O O . GLY B 1 41 ? 12.391 -9.672 -10.133 1 97.44 41 GLY B O 1
ATOM 2102 N N . LYS B 1 42 ? 11.852 -8.25 -8.57 1 98.19 42 LYS B N 1
ATOM 2103 C CA . LYS B 1 42 ? 10.703 -9.016 -8.109 1 98.19 42 LYS B CA 1
ATOM 2104 C C . LYS B 1 42 ? 9.695 -9.234 -9.234 1 98.19 42 LYS B C 1
ATOM 2106 O O . LYS B 1 42 ? 9.336 -10.375 -9.547 1 98.19 42 LYS B O 1
ATOM 2111 N N . THR B 1 43 ? 9.273 -8.109 -9.883 1 97.44 43 THR B N 1
ATOM 2112 C CA . THR B 1 43 ? 8.289 -8.164 -10.961 1 97.44 43 THR B CA 1
ATOM 2113 C C . THR B 1 43 ? 8.828 -8.953 -12.148 1 97.44 43 THR B C 1
ATOM 2115 O O . THR B 1 43 ? 8.109 -9.766 -12.742 1 97.44 43 THR B O 1
ATOM 2118 N N . THR B 1 44 ? 10.086 -8.734 -12.492 1 97.88 44 THR B N 1
ATOM 2119 C CA . THR B 1 44 ? 10.727 -9.484 -13.57 1 97.88 44 THR B CA 1
ATOM 2120 C C . THR B 1 44 ? 10.695 -10.977 -13.281 1 97.88 44 THR B C 1
ATOM 2122 O O . THR B 1 44 ? 10.336 -11.773 -14.148 1 97.88 44 THR B O 1
ATOM 2125 N N . THR B 1 45 ? 11.039 -11.312 -12.07 1 98.56 45 THR B N 1
ATOM 2126 C CA . THR B 1 45 ? 11.031 -12.711 -11.648 1 98.56 45 THR B CA 1
ATOM 2127 C C . THR B 1 45 ? 9.633 -13.305 -11.797 1 98.56 45 THR B C 1
ATOM 2129 O O . THR B 1 45 ? 9.461 -14.367 -12.398 1 98.56 45 THR B O 1
ATOM 2132 N N . MET B 1 46 ? 8.609 -12.641 -11.312 1 98.31 46 MET B N 1
ATOM 2133 C CA . MET B 1 46 ? 7.246 -13.148 -11.328 1 98.31 46 MET B CA 1
ATOM 2134 C C . MET B 1 46 ? 6.73 -13.289 -12.758 1 98.31 46 MET B C 1
ATOM 2136 O O . MET B 1 46 ? 6.043 -14.258 -13.078 1 98.31 46 MET B O 1
ATOM 2140 N N . ARG B 1 47 ? 7.082 -12.344 -13.586 1 97.62 47 ARG B N 1
ATOM 2141 C CA . ARG B 1 47 ? 6.648 -12.398 -14.977 1 97.62 47 ARG B CA 1
ATOM 2142 C C . ARG B 1 47 ? 7.277 -13.586 -15.695 1 97.62 47 ARG B C 1
ATOM 2144 O O . ARG B 1 47 ? 6.641 -14.211 -16.547 1 97.62 47 ARG B O 1
ATOM 2151 N N . ILE B 1 48 ? 8.516 -13.844 -15.375 1 98 48 ILE B N 1
ATOM 2152 C CA . ILE B 1 48 ? 9.188 -14.984 -15.992 1 98 48 ILE B CA 1
ATOM 2153 C C . ILE B 1 48 ? 8.555 -16.281 -15.5 1 98 48 ILE B C 1
ATOM 2155 O O . ILE B 1 48 ? 8.266 -17.188 -16.297 1 98 48 ILE B O 1
ATOM 2159 N N . ILE B 1 49 ? 8.281 -16.391 -14.211 1 98.44 49 ILE B N 1
ATOM 2160 C CA . ILE B 1 49 ? 7.641 -17.578 -13.656 1 98.44 49 ILE B CA 1
ATOM 2161 C C . ILE B 1 49 ? 6.266 -17.766 -14.289 1 98.44 49 ILE B C 1
ATOM 2163 O O . ILE B 1 49 ? 5.871 -18.906 -14.586 1 98.44 49 ILE B O 1
ATOM 2167 N N . ALA B 1 50 ? 5.59 -16.672 -14.555 1 97.12 50 ALA B N 1
ATOM 2168 C CA . ALA B 1 50 ? 4.242 -16.703 -15.117 1 97.12 50 ALA B CA 1
ATOM 2169 C C . ALA B 1 50 ? 4.277 -17 -16.609 1 97.12 50 ALA B C 1
ATOM 2171 O O . ALA B 1 50 ? 3.23 -17.172 -17.234 1 97.12 50 ALA B O 1
ATOM 2172 N N . GLY B 1 51 ? 5.453 -16.969 -17.188 1 95.62 51 GLY B N 1
ATOM 2173 C CA . GLY B 1 51 ? 5.598 -17.234 -18.609 1 95.62 51 GLY B CA 1
ATOM 2174 C C . GLY B 1 51 ? 5.32 -16.031 -19.484 1 95.62 51 GLY B C 1
ATOM 2175 O O . GLY B 1 51 ? 5.086 -16.172 -20.688 1 95.62 51 GLY B O 1
ATOM 2176 N N . LEU B 1 52 ? 5.289 -14.867 -18.938 1 94.69 52 LEU B N 1
ATOM 2177 C CA . LEU B 1 52 ? 4.98 -13.633 -19.656 1 94.69 52 LEU B CA 1
ATOM 2178 C C . LEU B 1 52 ? 6.254 -12.961 -20.156 1 94.69 52 LEU B C 1
ATOM 2180 O O . LEU B 1 52 ? 6.191 -12.031 -20.969 1 94.69 52 LEU B O 1
ATOM 2184 N N . LEU B 1 53 ? 7.363 -13.398 -19.703 1 96.06 53 LEU B N 1
ATOM 2185 C CA . LEU B 1 53 ? 8.672 -12.883 -20.078 1 96.06 53 LEU B CA 1
ATOM 2186 C C . LEU B 1 53 ? 9.688 -14.016 -20.188 1 96.06 53 LEU B C 1
ATOM 2188 O O . LEU B 1 53 ? 9.727 -14.906 -19.328 1 96.06 53 LEU B O 1
ATOM 2192 N N . LYS B 1 54 ? 10.43 -14.062 -21.203 1 96.62 54 LYS B N 1
ATOM 2193 C CA . LYS B 1 54 ? 11.461 -15.086 -21.391 1 96.62 54 LYS B CA 1
ATOM 2194 C C . LYS B 1 54 ? 12.773 -14.672 -20.734 1 96.62 54 LYS B C 1
ATOM 2196 O O . LYS B 1 54 ? 13.234 -13.547 -20.922 1 96.62 54 LYS B O 1
ATOM 2201 N N . PRO B 1 55 ? 13.367 -15.469 -20.031 1 97.81 55 PRO B N 1
ATOM 2202 C CA . PRO B 1 55 ? 14.703 -15.172 -19.5 1 97.81 55 PRO B CA 1
ATOM 2203 C C . PRO B 1 55 ? 15.797 -15.266 -20.562 1 97.81 55 PRO B C 1
ATOM 2205 O O . PRO B 1 55 ? 15.57 -15.836 -21.625 1 97.81 55 PRO B O 1
ATOM 2208 N N . ASP B 1 56 ? 16.891 -14.586 -20.312 1 98.19 56 ASP B N 1
ATOM 2209 C CA . ASP B 1 56 ? 18.047 -14.742 -21.188 1 98.19 56 ASP B CA 1
ATOM 2210 C C . ASP B 1 56 ? 18.703 -16.109 -21 1 98.19 56 ASP B C 1
ATOM 2212 O O . ASP B 1 56 ? 19.156 -16.719 -21.969 1 98.19 56 ASP B O 1
ATOM 2216 N N . SER B 1 57 ? 18.75 -16.562 -19.812 1 98 57 SER B N 1
ATOM 2217 C CA . SER B 1 57 ? 19.234 -17.906 -19.469 1 98 57 SER B CA 1
ATOM 2218 C C . SER B 1 57 ? 18.641 -18.391 -18.156 1 98 57 SER B C 1
ATOM 2220 O O . SER B 1 57 ? 17.984 -17.625 -17.438 1 98 57 SER B O 1
ATOM 2222 N N . GLY B 1 58 ? 18.781 -19.688 -17.891 1 98.19 58 GLY B N 1
ATOM 2223 C CA . GLY B 1 58 ? 18.188 -20.312 -16.719 1 98.19 58 GLY B CA 1
ATOM 2224 C C . GLY B 1 58 ? 16.906 -21.062 -17.031 1 98.19 58 GLY B C 1
ATOM 2225 O O . GLY B 1 58 ? 16.469 -21.109 -18.188 1 98.19 58 GLY B O 1
ATOM 2226 N N . ILE B 1 59 ? 16.406 -21.719 -15.961 1 97.81 59 ILE B N 1
ATOM 2227 C CA . ILE B 1 59 ? 15.234 -22.562 -16.141 1 97.81 59 ILE B CA 1
ATOM 2228 C C . ILE B 1 59 ? 14.234 -22.312 -15.023 1 97.81 59 ILE B C 1
ATOM 2230 O O . ILE B 1 59 ? 14.625 -22.156 -13.859 1 97.81 59 ILE B O 1
ATOM 2234 N N . VAL B 1 60 ? 13.031 -22.234 -15.414 1 98.38 60 VAL B N 1
ATOM 2235 C CA . VAL B 1 60 ? 11.945 -22.141 -14.445 1 98.38 60 VAL B CA 1
ATOM 2236 C C . VAL B 1 60 ? 10.961 -23.297 -14.656 1 98.38 60 VAL B C 1
ATOM 2238 O O . VAL B 1 60 ? 10.586 -23.594 -15.789 1 98.38 60 VAL B O 1
ATOM 2241 N N . ARG B 1 61 ? 10.602 -23.953 -13.602 1 98.38 61 ARG B N 1
ATOM 2242 C CA . ARG B 1 61 ? 9.562 -24.984 -13.625 1 98.38 61 ARG B CA 1
ATOM 2243 C C . ARG B 1 61 ? 8.438 -24.656 -12.656 1 98.38 61 ARG B C 1
ATOM 2245 O O . ARG B 1 61 ? 8.688 -24.188 -11.539 1 98.38 61 ARG B O 1
ATOM 2252 N N . VAL B 1 62 ? 7.289 -24.828 -13.094 1 98.44 62 VAL B N 1
ATOM 2253 C CA . VAL B 1 62 ? 6.082 -24.656 -12.297 1 98.44 62 VAL B CA 1
ATOM 2254 C C . VAL B 1 62 ? 5.211 -25.906 -12.398 1 98.44 62 VAL B C 1
ATOM 2256 O O . VAL B 1 62 ? 4.93 -26.391 -13.492 1 98.44 62 VAL B O 1
ATOM 2259 N N . CYS B 1 63 ? 4.785 -26.422 -11.289 1 97.62 63 CYS B N 1
ATOM 2260 C CA . CYS B 1 63 ? 4.043 -27.688 -11.25 1 97.62 63 CYS B CA 1
ATOM 2261 C C . CYS B 1 63 ? 4.793 -28.781 -11.977 1 97.62 63 CYS B C 1
ATOM 2263 O O . CYS B 1 63 ? 4.18 -29.641 -12.617 1 97.62 63 CYS B O 1
ATOM 2265 N N . GLY B 1 64 ? 6.082 -28.625 -12 1 96.94 64 GLY B N 1
ATOM 2266 C CA . GLY B 1 64 ? 6.91 -29.641 -12.633 1 96.94 64 GLY B CA 1
ATOM 2267 C C . GLY B 1 64 ? 7.109 -29.406 -14.117 1 96.94 64 GLY B C 1
ATOM 2268 O O . GLY B 1 64 ? 7.867 -30.125 -14.766 1 96.94 64 GLY B O 1
ATOM 2269 N N . PHE B 1 65 ? 6.484 -28.453 -14.664 1 97.38 65 PHE B N 1
ATOM 2270 C CA . PHE B 1 65 ? 6.551 -28.188 -16.094 1 97.38 65 PHE B CA 1
ATOM 2271 C C . PHE B 1 65 ? 7.508 -27.047 -16.406 1 97.38 65 PHE B C 1
ATOM 2273 O O . PHE B 1 65 ? 7.547 -26.062 -15.672 1 97.38 65 PHE B O 1
ATOM 2280 N N . ASN B 1 66 ? 8.281 -27.188 -17.453 1 96.69 66 ASN B N 1
ATOM 2281 C CA . ASN B 1 66 ? 9.141 -26.109 -17.922 1 96.69 66 ASN B CA 1
ATOM 2282 C C . ASN B 1 66 ? 8.328 -24.969 -18.531 1 96.69 66 ASN B C 1
ATOM 2284 O O . ASN B 1 66 ? 7.594 -25.172 -19.5 1 96.69 66 ASN B O 1
ATOM 2288 N N . THR B 1 67 ? 8.469 -23.75 -18.016 1 96.06 67 THR B N 1
ATOM 2289 C CA . THR B 1 67 ? 7.59 -22.641 -18.375 1 96.06 67 THR B CA 1
ATOM 2290 C C . THR B 1 67 ? 7.773 -22.25 -19.844 1 96.06 67 THR B C 1
ATOM 2292 O O . THR B 1 67 ? 6.867 -21.688 -20.453 1 96.06 67 THR B O 1
ATOM 2295 N N . ILE B 1 68 ? 8.945 -22.5 -20.438 1 93.5 68 ILE B N 1
ATOM 2296 C CA . ILE B 1 68 ? 9.242 -22.141 -21.812 1 93.5 68 ILE B CA 1
ATOM 2297 C C . ILE B 1 68 ? 8.875 -23.281 -22.75 1 93.5 68 ILE B C 1
ATOM 2299 O O . ILE B 1 68 ? 8.242 -23.062 -23.781 1 93.5 68 ILE B O 1
ATOM 2303 N N . LYS B 1 69 ? 9.141 -24.516 -22.359 1 94.81 69 LYS B N 1
ATOM 2304 C CA . LYS B 1 69 ? 8.945 -25.688 -23.203 1 94.81 69 LYS B CA 1
ATOM 2305 C C . LYS B 1 69 ? 7.504 -26.172 -23.141 1 94.81 69 LYS B C 1
ATOM 2307 O O . LYS B 1 69 ? 6.992 -26.766 -24.094 1 94.81 69 LYS B O 1
ATOM 2312 N N . GLU B 1 70 ? 6.883 -25.969 -21.984 1 96.56 70 GLU B N 1
ATOM 2313 C CA . GLU B 1 70 ? 5.535 -26.469 -21.75 1 96.56 70 GLU B CA 1
ATOM 2314 C C . GLU B 1 70 ? 4.613 -25.359 -21.25 1 96.56 70 GLU B C 1
ATOM 2316 O O . GLU B 1 70 ? 3.971 -25.516 -20.203 1 96.56 70 GLU B O 1
ATOM 2321 N N . PRO B 1 71 ? 4.477 -24.281 -21.984 1 94.31 71 PRO B N 1
ATOM 2322 C CA . PRO B 1 71 ? 3.75 -23.109 -21.516 1 94.31 71 PRO B CA 1
ATOM 2323 C C . PRO B 1 71 ? 2.279 -23.391 -21.219 1 94.31 71 PRO B C 1
ATOM 2325 O O . PRO B 1 71 ? 1.717 -22.844 -20.266 1 94.31 71 PRO B O 1
ATOM 2328 N N . ARG B 1 72 ? 1.614 -24.266 -21.969 1 94.4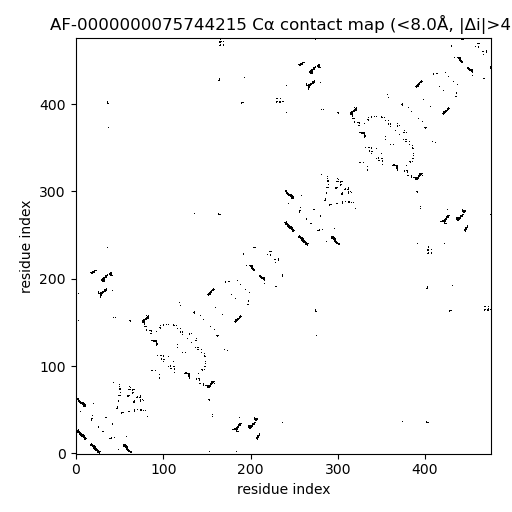4 72 ARG B N 1
ATOM 2329 C CA . ARG B 1 72 ? 0.196 -24.547 -21.781 1 94.44 72 ARG B CA 1
ATOM 2330 C C . ARG B 1 72 ? -0.044 -25.266 -20.453 1 94.44 72 ARG B C 1
ATOM 2332 O O . ARG B 1 72 ? -0.971 -24.922 -19.719 1 94.44 72 ARG B O 1
ATOM 2339 N N . LEU B 1 73 ? 0.797 -26.188 -20.156 1 95.38 73 LEU B N 1
ATOM 2340 C CA . LEU B 1 73 ? 0.671 -26.938 -18.922 1 95.38 73 LEU B CA 1
ATOM 2341 C C . LEU B 1 73 ? 0.974 -26.047 -17.719 1 95.38 73 LEU B C 1
ATOM 2343 O O . LEU B 1 73 ? 0.293 -26.141 -16.688 1 95.38 73 LEU B O 1
ATOM 2347 N N . THR B 1 74 ? 1.966 -25.172 -17.875 1 96.06 74 THR B N 1
ATOM 2348 C CA . THR B 1 74 ? 2.336 -24.25 -16.797 1 96.06 74 THR B CA 1
ATOM 2349 C C . THR B 1 74 ? 1.208 -23.266 -16.531 1 96.06 74 THR B C 1
ATOM 2351 O O . THR B 1 74 ? 0.822 -23.062 -15.375 1 96.06 74 THR B O 1
ATOM 2354 N N . LYS B 1 75 ? 0.636 -22.766 -17.562 1 94.44 75 LYS B N 1
ATOM 2355 C CA . LYS B 1 75 ? -0.404 -21.75 -17.422 1 94.44 75 LYS B CA 1
ATOM 2356 C C . LYS B 1 75 ? -1.68 -22.344 -16.844 1 94.44 75 LYS B C 1
ATOM 2358 O O . LYS B 1 75 ? -2.416 -21.672 -16.125 1 94.44 75 LYS B O 1
ATOM 2363 N N . ALA B 1 76 ? -1.895 -23.609 -17.109 1 95.44 76 ALA B N 1
ATOM 2364 C CA . ALA B 1 76 ? -3.104 -24.281 -16.641 1 95.44 76 ALA B CA 1
ATOM 2365 C C . ALA B 1 76 ? -3.084 -24.438 -15.117 1 95.44 76 ALA B C 1
ATOM 2367 O O . ALA B 1 76 ? -4.137 -24.438 -14.469 1 95.44 76 ALA B O 1
ATOM 2368 N N . CYS B 1 77 ? -1.94 -24.5 -14.578 1 96.75 77 CYS B N 1
ATOM 2369 C CA . CYS B 1 77 ? -1.884 -24.766 -13.148 1 96.75 77 CYS B CA 1
ATOM 2370 C C . CYS B 1 77 ? -1.554 -23.5 -12.375 1 96.75 77 CYS B C 1
ATOM 2372 O O . CYS B 1 77 ? -1.484 -23.516 -11.141 1 96.75 77 CYS B O 1
ATOM 2374 N N . LEU B 1 78 ? -1.399 -22.344 -13.102 1 98.31 78 LEU B N 1
ATOM 2375 C CA . LEU B 1 78 ? -0.849 -21.141 -12.5 1 98.31 78 LEU B CA 1
ATOM 2376 C C . LEU B 1 78 ? -1.87 -20 -12.531 1 98.31 78 LEU B C 1
ATOM 2378 O O . LEU B 1 78 ? -2.559 -19.812 -13.531 1 98.31 78 LEU B O 1
ATOM 2382 N N . GLY B 1 79 ? -2.119 -19.359 -11.391 1 98.5 79 GLY B N 1
ATOM 2383 C CA . GLY B 1 79 ? -2.754 -18.047 -11.32 1 98.5 79 GLY B CA 1
ATOM 2384 C C . GLY B 1 79 ? -1.772 -16.922 -11.047 1 98.5 79 GLY B C 1
ATOM 2385 O O . GLY B 1 79 ? -0.784 -17.125 -10.336 1 98.5 79 GLY B O 1
ATOM 2386 N N . TYR B 1 80 ? -2.051 -15.773 -11.641 1 98.62 80 TYR B N 1
ATOM 2387 C CA . TYR B 1 80 ? -1.128 -14.656 -11.484 1 98.62 80 TYR B CA 1
ATOM 2388 C C . TYR B 1 80 ? -1.885 -13.344 -11.32 1 98.62 80 TYR B C 1
ATOM 2390 O O . TYR B 1 80 ? -2.742 -13.008 -12.141 1 98.62 80 TYR B O 1
ATOM 2398 N N . LEU B 1 81 ? -1.608 -12.664 -10.195 1 98.69 81 LEU B N 1
ATOM 2399 C CA . LEU B 1 81 ? -2.057 -11.297 -9.977 1 98.69 81 LEU B CA 1
ATOM 2400 C C . LEU B 1 81 ? -0.891 -10.32 -10.078 1 98.69 81 LEU B C 1
ATOM 2402 O O . LEU B 1 81 ? -0.157 -10.117 -9.109 1 98.69 81 LEU B O 1
ATOM 2406 N N . PRO B 1 82 ? -0.715 -9.672 -11.242 1 97.38 82 PRO B N 1
ATOM 2407 C CA . PRO B 1 82 ? 0.339 -8.656 -11.352 1 97.38 82 PRO B CA 1
ATOM 2408 C C . PRO B 1 82 ? -0 -7.371 -10.602 1 97.38 82 PRO B C 1
ATOM 2410 O O . PRO B 1 82 ? -1.17 -7.117 -10.305 1 97.38 82 PRO B O 1
ATOM 2413 N N . GLU B 1 83 ? 0.977 -6.652 -10.258 1 93.81 83 GLU B N 1
ATOM 2414 C CA . GLU B 1 83 ? 0.77 -5.398 -9.539 1 93.81 83 GLU B CA 1
ATOM 2415 C C . GLU B 1 83 ? -0.136 -4.453 -10.328 1 93.81 83 GLU B C 1
ATOM 2417 O O . GLU B 1 83 ? -0.972 -3.76 -9.75 1 93.81 83 GLU B O 1
ATOM 2422 N N . ASP B 1 84 ? -0.028 -4.395 -11.578 1 91.31 84 ASP B N 1
ATOM 2423 C CA . ASP B 1 84 ? -0.802 -3.484 -12.414 1 91.31 84 ASP B CA 1
ATOM 2424 C C . ASP B 1 84 ? -1.987 -4.203 -13.062 1 91.31 84 ASP B C 1
ATOM 2426 O O . ASP B 1 84 ? -2.418 -3.84 -14.156 1 91.31 84 ASP B O 1
ATOM 2430 N N . ALA B 1 85 ? -2.428 -5.223 -12.352 1 92 85 ALA B N 1
ATOM 2431 C CA . ALA B 1 85 ? -3.555 -5.988 -12.883 1 92 85 ALA B CA 1
ATOM 2432 C C . ALA B 1 85 ? -4.754 -5.082 -13.141 1 92 85 ALA B C 1
ATOM 2434 O O . ALA B 1 85 ? -5.066 -4.203 -12.336 1 92 85 ALA B O 1
ATOM 2435 N N . ALA B 1 86 ? -5.375 -5.309 -14.312 1 92.38 86 ALA B N 1
ATOM 2436 C CA . ALA B 1 86 ? -6.586 -4.57 -14.672 1 92.38 86 ALA B CA 1
ATOM 2437 C C . ALA B 1 86 ? -7.602 -5.48 -15.352 1 92.38 86 ALA B C 1
ATOM 2439 O O . ALA B 1 86 ? -7.285 -6.156 -16.328 1 92.38 86 ALA B O 1
ATOM 2440 N N . PRO B 1 87 ? -8.766 -5.547 -14.758 1 97.25 87 PRO B N 1
ATOM 2441 C CA . PRO B 1 87 ? -9.844 -6.238 -15.477 1 97.25 87 PRO B CA 1
ATOM 2442 C C . PRO B 1 87 ? -10.195 -5.57 -16.797 1 97.25 87 PRO B C 1
ATOM 2444 O O . PRO B 1 87 ? -9.719 -4.469 -17.094 1 97.25 87 PRO B O 1
ATOM 2447 N N . PHE B 1 88 ? -10.93 -6.336 -17.609 1 96.81 88 PHE B N 1
ATOM 2448 C CA . PHE B 1 88 ? -11.492 -5.711 -18.797 1 96.81 88 PHE B CA 1
ATOM 2449 C C . PHE B 1 88 ? -12.5 -4.625 -18.406 1 96.81 88 PHE B C 1
ATOM 2451 O O . PHE B 1 88 ? -13.562 -4.922 -17.875 1 96.81 88 PHE B O 1
ATOM 2458 N N . MET B 1 89 ? -12.211 -3.453 -18.797 1 96.88 89 MET B N 1
ATOM 2459 C CA . MET B 1 89 ? -12.906 -2.287 -18.266 1 96.88 89 MET B CA 1
ATOM 2460 C C . MET B 1 89 ? -14.297 -2.148 -18.875 1 96.88 89 MET B C 1
ATOM 2462 O O . MET B 1 89 ? -15.188 -1.541 -18.281 1 96.88 89 MET B O 1
ATOM 2466 N N . ASN B 1 90 ? -14.516 -2.691 -20.031 1 95.94 90 ASN B N 1
ATOM 2467 C CA . ASN B 1 90 ? -15.758 -2.486 -20.766 1 95.94 90 ASN B CA 1
ATOM 2468 C C . ASN B 1 90 ? -16.688 -3.686 -20.625 1 95.94 90 ASN B C 1
ATOM 2470 O O . ASN B 1 90 ? -17.812 -3.676 -21.156 1 95.94 90 ASN B O 1
ATOM 2474 N N . LEU B 1 91 ? -16.281 -4.727 -20 1 98.06 91 LEU B N 1
ATOM 2475 C CA . LEU B 1 91 ? -17.109 -5.863 -19.625 1 98.06 91 LEU B CA 1
ATOM 2476 C C . LEU B 1 91 ? -17.594 -5.734 -18.188 1 98.06 91 LEU B C 1
ATOM 2478 O O . LEU B 1 91 ? -16.953 -5.082 -17.359 1 98.06 91 LEU B O 1
ATOM 2482 N N . THR B 1 92 ? -18.688 -6.266 -17.953 1 98.62 92 THR B N 1
ATOM 2483 C CA . THR B 1 92 ? -19.141 -6.297 -16.562 1 98.62 92 THR B CA 1
ATOM 2484 C C . THR B 1 92 ? -18.25 -7.211 -15.734 1 98.62 92 THR B C 1
ATOM 2486 O O . THR B 1 92 ? -17.469 -8 -16.281 1 98.62 92 THR B O 1
ATOM 2489 N N . VAL B 1 93 ? -18.328 -7.062 -14.406 1 98.81 93 VAL B N 1
ATOM 2490 C CA . VAL B 1 93 ? -17.578 -7.941 -13.508 1 98.81 93 VAL B CA 1
ATOM 2491 C C . VAL B 1 93 ? -17.922 -9.398 -13.82 1 98.81 93 VAL B C 1
ATOM 2493 O O . VAL B 1 93 ? -17.016 -10.234 -13.938 1 98.81 93 VAL B O 1
ATOM 2496 N N . ARG B 1 94 ? -19.203 -9.695 -13.977 1 98.75 94 ARG B N 1
ATOM 2497 C CA . ARG B 1 94 ? -19.641 -11.047 -14.32 1 98.75 94 ARG B CA 1
ATOM 2498 C C . ARG B 1 94 ? -18.984 -11.523 -15.617 1 98.75 94 ARG B C 1
ATOM 2500 O O . ARG B 1 94 ? -18.453 -12.625 -15.68 1 98.75 94 ARG B O 1
ATOM 2507 N N . GLU B 1 95 ? -19.047 -10.672 -16.609 1 98.75 95 GLU B N 1
ATOM 2508 C CA . GLU B 1 95 ? -18.484 -11.023 -17.906 1 98.75 95 GLU B CA 1
ATOM 2509 C C . GLU B 1 95 ? -16.984 -11.258 -17.828 1 98.75 95 GLU B C 1
ATOM 2511 O O . GLU B 1 95 ? -16.438 -12.148 -18.484 1 98.75 95 GLU B O 1
ATOM 2516 N N . ASN B 1 96 ? -16.281 -10.406 -17.078 1 98.81 96 ASN B N 1
ATOM 2517 C CA . ASN B 1 96 ? -14.852 -10.625 -16.828 1 98.81 96 ASN B CA 1
ATOM 2518 C C . ASN B 1 96 ? -14.586 -12.031 -16.297 1 98.81 96 ASN B C 1
ATOM 2520 O O . ASN B 1 96 ? -13.75 -12.758 -16.828 1 98.81 96 ASN B O 1
ATOM 2524 N N . LEU B 1 97 ? -15.336 -12.367 -15.281 1 98.75 97 LEU B N 1
ATOM 2525 C CA . LEU B 1 97 ? -15.133 -13.633 -14.594 1 98.75 97 LEU B CA 1
ATOM 2526 C C . LEU B 1 97 ? -15.516 -14.812 -15.484 1 98.75 97 LEU B C 1
ATOM 2528 O O . LEU B 1 97 ? -14.797 -15.812 -15.547 1 98.75 97 LEU B O 1
ATOM 2532 N N . GLU B 1 98 ? -16.609 -14.672 -16.156 1 98.62 98 GLU B N 1
ATOM 2533 C CA . GLU B 1 98 ? -17.047 -15.727 -17.078 1 98.62 98 GLU B CA 1
ATOM 2534 C C . GLU B 1 98 ? -16.031 -15.922 -18.203 1 98.62 98 GLU B C 1
ATOM 2536 O O . GLU B 1 98 ? -15.711 -17.062 -18.562 1 98.62 98 GLU B O 1
ATOM 2541 N N . TYR B 1 99 ? -15.594 -14.797 -18.734 1 98.38 99 TYR B N 1
ATOM 2542 C CA . TYR B 1 99 ? -14.609 -14.859 -19.797 1 98.38 99 TYR B CA 1
ATOM 2543 C C . TYR B 1 99 ? -13.375 -15.633 -19.359 1 98.38 99 TYR B C 1
ATOM 2545 O O . TYR B 1 99 ? -12.922 -16.547 -20.062 1 98.38 99 TYR B O 1
ATOM 2553 N N . VAL B 1 100 ? -12.859 -15.312 -18.219 1 97.94 100 VAL B N 1
ATOM 2554 C CA . VAL B 1 100 ? -11.648 -15.961 -17.719 1 97.94 100 VAL B CA 1
ATOM 2555 C C . VAL B 1 100 ? -11.945 -17.438 -17.422 1 97.94 100 VAL B C 1
ATOM 2557 O O . VAL B 1 100 ? -11.125 -18.312 -17.734 1 97.94 100 VAL B O 1
ATOM 2560 N N . GLY B 1 101 ? -13.109 -17.703 -16.828 1 97.56 101 GLY B N 1
ATOM 2561 C CA . GLY B 1 101 ? -13.484 -19.094 -16.594 1 97.56 101 GLY B CA 1
ATOM 2562 C C . GLY B 1 101 ? -13.484 -19.938 -17.844 1 97.56 101 GLY B C 1
ATOM 2563 O O . GLY B 1 101 ? -12.992 -21.062 -17.844 1 97.56 101 GLY B O 1
ATOM 2564 N N . LEU B 1 102 ? -13.992 -19.359 -18.922 1 96.75 102 LEU B N 1
ATOM 2565 C CA . LEU B 1 102 ? -14.062 -20.047 -20.203 1 96.75 102 LEU B CA 1
ATOM 2566 C C . LEU B 1 102 ? -12.672 -20.266 -20.781 1 96.75 102 LEU B C 1
ATOM 2568 O O . LEU B 1 102 ? -12.344 -21.375 -21.234 1 96.75 102 LEU B O 1
ATOM 2572 N N . VAL B 1 103 ? -11.922 -19.234 -20.719 1 95.38 103 VAL B N 1
ATOM 2573 C CA . VAL B 1 103 ? -10.57 -19.281 -21.266 1 95.38 103 VAL B CA 1
ATOM 2574 C C . VAL B 1 103 ? -9.742 -20.328 -20.516 1 95.38 103 VAL B C 1
ATOM 2576 O O . VAL B 1 103 ? -8.906 -21 -21.109 1 95.38 103 VAL B O 1
ATOM 2579 N N . ARG B 1 104 ? -10.07 -20.484 -19.234 1 95.94 104 ARG B N 1
ATOM 2580 C CA . ARG B 1 104 ? -9.352 -21.438 -18.391 1 95.94 104 ARG B CA 1
ATOM 2581 C C . ARG B 1 104 ? -9.883 -22.859 -18.594 1 95.94 104 ARG B C 1
ATOM 2583 O O . ARG B 1 104 ? -9.352 -23.812 -18.031 1 95.94 104 ARG B O 1
ATOM 2590 N N . GLY B 1 105 ? -10.898 -23.031 -19.312 1 94.5 105 GLY B N 1
ATOM 2591 C CA . GLY B 1 105 ? -11.438 -24.328 -19.656 1 94.5 105 GLY B CA 1
ATOM 2592 C C . GLY B 1 105 ? -12.273 -24.953 -18.547 1 94.5 105 GLY B C 1
ATOM 2593 O O . GLY B 1 105 ? -12.352 -26.172 -18.422 1 94.5 105 GLY B O 1
ATOM 2594 N N . LEU B 1 106 ? -12.828 -24.109 -17.766 1 96.62 106 LEU B N 1
ATOM 2595 C CA . LEU B 1 106 ? -13.617 -24.641 -16.656 1 96.62 106 LEU B CA 1
ATOM 2596 C C . LEU B 1 106 ? -14.906 -25.266 -17.156 1 96.62 106 LEU B C 1
ATOM 2598 O O . LEU B 1 106 ? -15.555 -24.75 -18.062 1 96.62 106 LEU B O 1
ATOM 2602 N N . SER B 1 107 ? -15.25 -26.406 -16.625 1 95.44 107 SER B N 1
ATOM 2603 C CA . SER B 1 107 ? -16.469 -27.109 -17 1 95.44 107 SER B CA 1
ATOM 2604 C C . SER B 1 107 ? -17.703 -26.422 -16.438 1 95.44 107 SER B C 1
ATOM 2606 O O . SER B 1 107 ? -18.75 -26.375 -17.094 1 95.44 107 SER B O 1
ATOM 2608 N N . ASN B 1 108 ? -17.562 -25.906 -15.273 1 96.44 108 ASN B N 1
ATOM 2609 C CA . ASN B 1 108 ? -18.672 -25.203 -14.633 1 96.44 108 ASN B CA 1
ATOM 2610 C C . ASN B 1 108 ? -18.312 -23.766 -14.305 1 96.44 108 ASN B C 1
ATOM 2612 O O . ASN B 1 108 ? -18.062 -23.422 -13.148 1 96.44 108 ASN B O 1
ATOM 2616 N N . VAL B 1 109 ? -18.438 -23 -15.281 1 97.94 109 VAL B N 1
ATOM 2617 C CA . VAL B 1 109 ? -18.062 -21.594 -15.172 1 97.94 109 VAL B CA 1
ATOM 2618 C C . VAL B 1 109 ? -19 -20.891 -14.188 1 97.94 109 VAL B C 1
ATOM 2620 O O . VAL B 1 109 ? -18.547 -20.078 -13.375 1 97.94 109 VAL B O 1
ATOM 2623 N N . LYS B 1 110 ? -20.25 -21.25 -14.211 1 97.69 110 LYS B N 1
ATOM 2624 C CA . LYS B 1 110 ? -21.25 -20.625 -13.344 1 97.69 110 LYS B CA 1
ATOM 2625 C C . LYS B 1 110 ? -20.891 -20.828 -11.867 1 97.69 110 LYS B C 1
ATOM 2627 O O . LYS B 1 110 ? -20.906 -19.891 -11.086 1 97.69 110 LYS B O 1
ATOM 2632 N N . ASP B 1 111 ? -20.547 -21.984 -11.516 1 98.06 111 ASP B N 1
ATOM 2633 C CA . ASP B 1 111 ? -20.172 -22.297 -10.141 1 98.06 111 ASP B CA 1
ATOM 2634 C C . ASP B 1 111 ? -18.891 -21.578 -9.727 1 98.06 111 ASP B C 1
ATOM 2636 O O . ASP B 1 111 ? -18.781 -21.109 -8.594 1 98.06 111 ASP B O 1
ATOM 2640 N N . ALA B 1 112 ? -17.969 -21.562 -10.609 1 98.38 112 ALA B N 1
ATOM 2641 C CA . ALA B 1 112 ? -16.688 -20.906 -10.328 1 98.38 112 ALA B CA 1
ATOM 2642 C C . ALA B 1 112 ? -16.906 -19.406 -10.094 1 98.38 112 ALA B C 1
ATOM 2644 O O . ALA B 1 112 ? -16.328 -18.828 -9.164 1 98.38 112 ALA B O 1
ATOM 2645 N N . VAL B 1 113 ? -17.734 -18.812 -10.922 1 98.62 113 VAL B N 1
ATOM 2646 C CA . VAL B 1 113 ? -18.031 -17.391 -10.805 1 98.62 113 VAL B CA 1
ATOM 2647 C C . VAL B 1 113 ? -18.734 -17.109 -9.469 1 98.62 113 VAL B C 1
ATOM 2649 O O . VAL B 1 113 ? -18.406 -16.141 -8.781 1 98.62 113 VAL B O 1
ATOM 2652 N N . GLU B 1 114 ? -19.641 -17.969 -9.094 1 98.31 114 GLU B N 1
ATOM 2653 C CA . GLU B 1 114 ? -20.344 -17.812 -7.82 1 98.31 114 GLU B CA 1
ATOM 2654 C C . GLU B 1 114 ? -19.375 -17.922 -6.648 1 98.31 114 GLU B C 1
ATOM 2656 O O . GLU B 1 114 ? -19.453 -17.141 -5.695 1 98.31 114 GLU B O 1
ATOM 2661 N N . TRP B 1 115 ? -18.484 -18.859 -6.723 1 98.19 115 TRP B N 1
ATOM 2662 C CA . TRP B 1 115 ? -17.516 -19.078 -5.66 1 98.19 115 TRP B CA 1
ATOM 2663 C C . TRP B 1 115 ? -16.656 -17.828 -5.445 1 98.19 115 TRP B C 1
ATOM 2665 O O . TRP B 1 115 ? -16.547 -17.328 -4.324 1 98.19 115 TRP B O 1
ATOM 2675 N N . VAL B 1 116 ? -16 -17.297 -6.512 1 98.5 116 VAL B N 1
ATOM 2676 C CA . VAL B 1 116 ? -15.078 -16.188 -6.352 1 98.5 116 VAL B CA 1
ATOM 2677 C C . VAL B 1 116 ? -15.852 -14.922 -5.984 1 98.5 116 VAL B C 1
ATOM 2679 O O . VAL B 1 116 ? -15.344 -14.07 -5.25 1 98.5 116 VAL B O 1
ATOM 2682 N N . SER B 1 117 ? -17.094 -14.766 -6.531 1 98.38 117 SER B N 1
ATOM 2683 C CA . SER B 1 117 ? -17.938 -13.617 -6.18 1 98.38 117 SER B CA 1
ATOM 2684 C C . SER B 1 117 ? -18.203 -13.578 -4.684 1 98.38 117 SER B C 1
ATOM 2686 O O . SER B 1 117 ? -18.078 -12.523 -4.051 1 98.38 117 SER B O 1
ATOM 2688 N N . GLN B 1 118 ? -18.547 -14.68 -4.137 1 98.19 118 GLN B N 1
ATOM 2689 C CA . GLN B 1 118 ? -18.812 -14.773 -2.709 1 98.19 118 GLN B CA 1
ATOM 2690 C C . GLN B 1 118 ? -17.547 -14.609 -1.89 1 98.19 118 GLN B C 1
ATOM 2692 O O . GLN B 1 118 ? -17.531 -13.883 -0.893 1 98.19 118 GLN B O 1
ATOM 2697 N N . ALA B 1 119 ? -16.531 -15.227 -2.293 1 97.94 119 ALA B N 1
ATOM 2698 C CA . ALA B 1 119 ? -15.258 -15.227 -1.561 1 97.94 119 ALA B CA 1
ATOM 2699 C C . ALA B 1 119 ? -14.688 -13.812 -1.459 1 97.94 119 ALA B C 1
ATOM 2701 O O . ALA B 1 119 ? -14.07 -13.461 -0.451 1 97.94 119 ALA B O 1
ATOM 2702 N N . LEU B 1 120 ? -14.898 -13 -2.52 1 98.5 120 LEU B N 1
ATOM 2703 C CA . LEU B 1 120 ? -14.281 -11.68 -2.568 1 98.5 120 LEU B CA 1
ATOM 2704 C C . LEU B 1 120 ? -15.32 -10.578 -2.424 1 98.5 120 LEU B C 1
ATOM 2706 O O . LEU B 1 120 ? -15.031 -9.406 -2.66 1 98.5 120 LEU B O 1
ATOM 2710 N N . GLY B 1 121 ? -16.547 -10.945 -2.055 1 97.5 121 GLY B N 1
ATOM 2711 C CA . GLY B 1 121 ? -17.609 -9.984 -1.805 1 97.5 121 GLY B CA 1
ATOM 2712 C C . GLY B 1 121 ? -17.953 -9.156 -3.023 1 97.5 121 GLY B C 1
ATOM 2713 O O . GLY B 1 121 ? -18.062 -7.93 -2.932 1 97.5 121 GLY B O 1
ATOM 2714 N N . LEU B 1 122 ? -18.109 -9.805 -4.152 1 98.12 122 LEU B N 1
ATOM 2715 C CA . LEU B 1 122 ? -18.344 -9.086 -5.398 1 98.12 122 LEU B CA 1
ATOM 2716 C C . LEU B 1 122 ? -19.812 -9.188 -5.801 1 98.12 122 LEU B C 1
ATOM 2718 O O . LEU B 1 122 ? -20.219 -8.641 -6.832 1 98.12 122 LEU B O 1
ATOM 2722 N N . ASP B 1 123 ? -20.672 -9.82 -5.012 1 97 123 ASP B N 1
ATOM 2723 C CA . ASP B 1 123 ? -22.047 -10.141 -5.363 1 97 123 ASP B CA 1
ATOM 2724 C C . ASP B 1 123 ? -22.812 -8.883 -5.801 1 97 123 ASP B C 1
ATOM 2726 O O . ASP B 1 123 ? -23.5 -8.906 -6.816 1 97 123 ASP B O 1
ATOM 2730 N N . GLY B 1 124 ? -22.688 -7.844 -5.176 1 96.69 124 GLY B N 1
ATOM 2731 C CA . GLY B 1 124 ? -23.422 -6.625 -5.473 1 96.69 124 GLY B CA 1
ATOM 2732 C C . GLY B 1 124 ? -22.828 -5.836 -6.621 1 96.69 124 GLY B C 1
ATOM 2733 O O . GLY B 1 124 ? -23.391 -4.82 -7.043 1 96.69 124 GLY B O 1
ATOM 2734 N N . LEU B 1 125 ? -21.734 -6.328 -7.23 1 98.06 125 LEU B N 1
ATOM 2735 C CA . LEU B 1 125 ? -21 -5.566 -8.234 1 98.06 125 LEU B CA 1
ATOM 2736 C C . LEU B 1 125 ? -21 -6.289 -9.578 1 98.06 125 LEU B C 1
ATOM 2738 O O . LEU B 1 125 ? -20.422 -5.797 -10.547 1 98.06 125 LEU B O 1
ATOM 2742 N N . MET B 1 126 ? -21.719 -7.379 -9.68 1 98.44 126 MET B N 1
ATOM 2743 C CA . MET B 1 126 ? -21.578 -8.305 -10.805 1 98.44 126 MET B CA 1
ATOM 2744 C C . MET B 1 126 ? -22.031 -7.652 -12.102 1 98.44 126 MET B C 1
ATOM 2746 O O . MET B 1 126 ? -21.531 -7.988 -13.18 1 98.44 126 MET B O 1
ATOM 2750 N N . ASN B 1 127 ? -22.922 -6.684 -12.031 1 98.31 127 ASN B N 1
ATOM 2751 C CA . ASN B 1 127 ? -23.453 -6.066 -13.234 1 98.31 127 ASN B CA 1
ATOM 2752 C C . ASN B 1 127 ? -22.75 -4.758 -13.562 1 98.31 127 ASN B C 1
ATOM 2754 O O . ASN B 1 127 ? -23 -4.152 -14.602 1 98.31 127 ASN B O 1
ATOM 2758 N N . ALA B 1 128 ? -21.859 -4.32 -12.742 1 98.19 128 ALA B N 1
ATOM 2759 C CA . ALA B 1 128 ? -21.125 -3.086 -12.969 1 98.19 128 ALA B CA 1
ATOM 2760 C C . ALA B 1 128 ? -19.906 -3.336 -13.859 1 98.19 128 ALA B C 1
ATOM 2762 O O . ALA B 1 128 ? -19.406 -4.461 -13.945 1 98.19 128 ALA B O 1
ATOM 2763 N N . GLN B 1 129 ? -19.516 -2.305 -14.508 1 98.19 129 GLN B N 1
ATOM 2764 C CA . GLN B 1 129 ? -18.25 -2.342 -15.234 1 98.19 129 GLN B CA 1
ATOM 2765 C C . GLN B 1 129 ? -17.094 -1.87 -14.359 1 98.19 129 GLN B C 1
ATOM 2767 O O . GLN B 1 129 ? -17.234 -0.903 -13.609 1 98.19 129 GLN B O 1
ATOM 2772 N N . PRO B 1 130 ? -15.953 -2.562 -14.391 1 97.81 130 PRO B N 1
ATOM 2773 C CA . PRO B 1 130 ? -14.789 -2.166 -13.594 1 97.81 130 PRO B CA 1
ATOM 2774 C C . PRO B 1 130 ? -14.414 -0.698 -13.781 1 97.81 130 PRO B C 1
ATOM 2776 O O . PRO B 1 130 ? -13.906 -0.062 -12.859 1 97.81 130 PRO B O 1
ATOM 2779 N N . ALA B 1 131 ? -14.688 -0.164 -14.914 1 96.69 131 ALA B N 1
ATOM 2780 C CA . ALA B 1 131 ? -14.383 1.236 -15.195 1 96.69 131 ALA B CA 1
ATOM 2781 C C . ALA B 1 131 ? -15.07 2.16 -14.195 1 96.69 131 ALA B C 1
ATOM 2783 O O . ALA B 1 131 ? -14.578 3.254 -13.914 1 96.69 131 ALA B O 1
ATOM 2784 N N . SER B 1 132 ? -16.172 1.757 -13.633 1 96.12 132 SER B N 1
ATOM 2785 C CA . SER B 1 132 ? -16.969 2.574 -12.719 1 96.12 132 SER B CA 1
ATOM 2786 C C . SER B 1 132 ? -16.656 2.223 -11.266 1 96.12 132 SER B C 1
ATOM 2788 O O . SER B 1 132 ? -17.234 2.818 -10.344 1 96.12 132 SER B O 1
ATOM 2790 N N . LEU B 1 133 ? -15.836 1.271 -11.078 1 96.44 133 LEU B N 1
ATOM 2791 C CA . LEU B 1 133 ? -15.555 0.783 -9.734 1 96.44 133 LEU B CA 1
ATOM 2792 C C . LEU B 1 133 ? -14.375 1.528 -9.117 1 96.44 133 LEU B C 1
ATOM 2794 O O . LEU B 1 133 ? -13.523 2.055 -9.844 1 96.44 133 LEU B O 1
ATOM 2798 N N . SER B 1 134 ? -14.344 1.606 -7.773 1 94.25 134 SER B N 1
ATOM 2799 C CA . SER B 1 134 ? -13.172 2.107 -7.059 1 94.25 134 SER B CA 1
ATOM 2800 C C . SER B 1 134 ? -11.953 1.226 -7.312 1 94.25 134 SER B C 1
ATOM 2802 O O . SER B 1 134 ? -12.086 0.096 -7.789 1 94.25 134 SER B O 1
ATOM 2804 N N . ARG B 1 135 ? -10.75 1.676 -7.02 1 94.06 135 ARG B N 1
ATOM 2805 C CA . ARG B 1 135 ? -9.523 0.901 -7.176 1 94.06 135 ARG B CA 1
ATOM 2806 C C . ARG B 1 135 ? -9.57 -0.372 -6.336 1 94.06 135 ARG B C 1
ATOM 2808 O O . ARG B 1 135 ? -9.102 -1.426 -6.77 1 94.06 135 ARG B O 1
ATOM 2815 N N . GLY B 1 136 ? -10.094 -0.297 -5.098 1 96.44 136 GLY B N 1
ATOM 2816 C CA . GLY B 1 136 ? -10.219 -1.461 -4.234 1 96.44 136 GLY B CA 1
ATOM 2817 C C . GLY B 1 136 ? -11.094 -2.551 -4.828 1 96.44 136 GLY B C 1
ATOM 2818 O O . GLY B 1 136 ? -10.75 -3.732 -4.762 1 96.44 136 GLY B O 1
ATOM 2819 N N . ASN B 1 137 ? -12.203 -2.137 -5.387 1 97.06 137 ASN B N 1
ATOM 2820 C CA . ASN B 1 137 ? -13.094 -3.109 -6.012 1 97.06 137 ASN B CA 1
ATOM 2821 C C . ASN B 1 137 ? -12.469 -3.723 -7.258 1 97.06 137 ASN B C 1
ATOM 2823 O O . ASN B 1 137 ? -12.617 -4.922 -7.508 1 97.06 137 ASN B O 1
ATOM 2827 N N . ARG B 1 138 ? -11.781 -2.922 -8.023 1 97.75 138 ARG B N 1
ATOM 2828 C CA . ARG B 1 138 ? -11.078 -3.439 -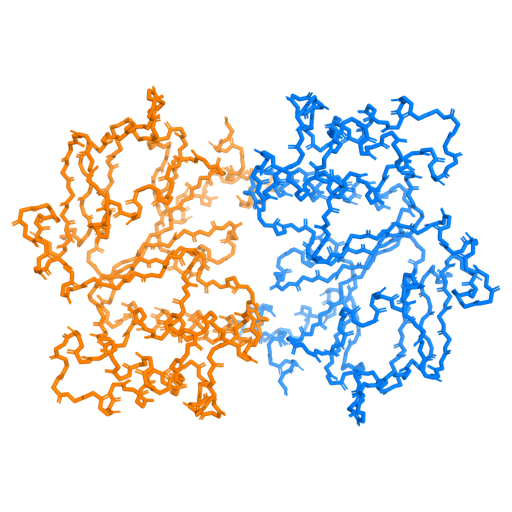9.188 1 97.75 138 ARG B CA 1
ATOM 2829 C C . ARG B 1 138 ? -10.031 -4.473 -8.781 1 97.75 138 ARG B C 1
ATOM 2831 O O . ARG B 1 138 ? -9.867 -5.492 -9.445 1 97.75 138 ARG B O 1
ATOM 2838 N N . GLN B 1 139 ? -9.336 -4.168 -7.699 1 97.94 139 GLN B N 1
ATOM 2839 C CA . GLN B 1 139 ? -8.352 -5.105 -7.176 1 97.94 139 GLN B CA 1
ATOM 2840 C C . GLN B 1 139 ? -8.992 -6.441 -6.82 1 97.94 139 GLN B C 1
ATOM 2842 O O . GLN B 1 139 ? -8.438 -7.504 -7.102 1 97.94 139 GLN B O 1
ATOM 2847 N N . ARG B 1 140 ? -10.133 -6.406 -6.195 1 98.44 140 ARG B N 1
ATOM 2848 C CA . ARG B 1 140 ? -10.836 -7.633 -5.832 1 98.44 140 ARG B CA 1
ATOM 2849 C C . ARG B 1 140 ? -11.266 -8.406 -7.074 1 98.44 140 ARG B C 1
ATOM 2851 O O . ARG B 1 140 ? -11.203 -9.641 -7.094 1 98.44 140 ARG B O 1
ATOM 2858 N N . VAL B 1 141 ? -11.68 -7.715 -8.109 1 98.69 141 VAL B N 1
ATOM 2859 C CA . VAL B 1 141 ? -12.047 -8.367 -9.359 1 98.69 141 VAL B CA 1
ATOM 2860 C C . VAL B 1 141 ? -10.82 -9.031 -9.977 1 98.69 141 VAL B C 1
ATOM 2862 O O . VAL B 1 141 ? -10.883 -10.18 -10.422 1 98.69 141 VAL B O 1
ATOM 2865 N N . ALA B 1 142 ? -9.719 -8.297 -9.977 1 98.62 142 ALA B N 1
ATOM 2866 C CA . ALA B 1 142 ? -8.477 -8.844 -10.523 1 98.62 142 ALA B CA 1
ATOM 2867 C C . ALA B 1 142 ? -8.055 -10.102 -9.766 1 98.62 142 ALA B C 1
ATOM 2869 O O . ALA B 1 142 ? -7.621 -11.086 -10.375 1 98.62 142 ALA B O 1
ATOM 2870 N N . LEU B 1 143 ? -8.148 -10.016 -8.469 1 98.75 143 LEU B N 1
ATOM 2871 C CA . LEU B 1 143 ? -7.828 -11.18 -7.648 1 98.75 143 LEU B CA 1
ATOM 2872 C C . LEU B 1 143 ? -8.742 -12.344 -7.98 1 98.75 143 LEU B C 1
ATOM 2874 O O . LEU B 1 143 ? -8.289 -13.484 -8.094 1 98.75 143 LEU B O 1
ATOM 2878 N N . ALA B 1 144 ? -10.023 -12.039 -8.133 1 98.81 144 ALA B N 1
ATOM 2879 C CA . ALA B 1 144 ? -10.992 -13.062 -8.508 1 98.81 144 ALA B CA 1
ATOM 2880 C C . ALA B 1 144 ? -10.586 -13.75 -9.812 1 98.81 144 ALA B C 1
ATOM 2882 O O . ALA B 1 144 ? -10.633 -14.977 -9.914 1 98.81 144 ALA B O 1
ATOM 2883 N N . MET B 1 145 ? -10.195 -12.977 -10.734 1 98.69 145 MET B N 1
ATOM 2884 C CA . MET B 1 145 ? -9.773 -13.508 -12.031 1 98.69 145 MET B CA 1
ATOM 2885 C C . MET B 1 145 ? -8.539 -14.398 -1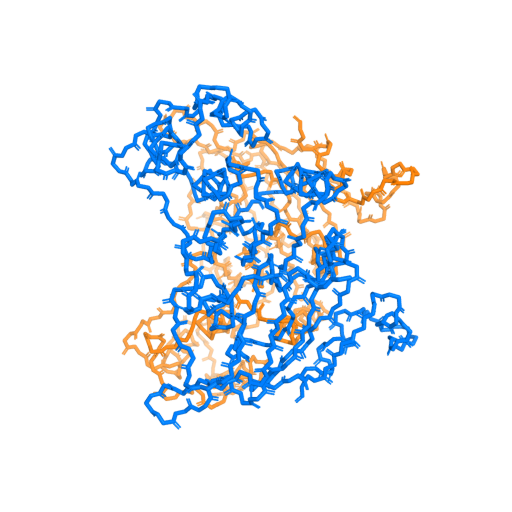1.883 1 98.69 145 MET B C 1
ATOM 2887 O O . MET B 1 145 ? -8.414 -15.406 -12.57 1 98.69 145 MET B O 1
ATOM 2891 N N . ALA B 1 146 ? -7.695 -14.047 -10.992 1 98.56 146 ALA B N 1
ATOM 2892 C CA . ALA B 1 146 ? -6.445 -14.781 -10.805 1 98.56 146 ALA B CA 1
ATOM 2893 C C . ALA B 1 146 ? -6.699 -16.141 -10.156 1 98.56 146 ALA B C 1
ATOM 2895 O O . ALA B 1 146 ? -5.93 -17.078 -10.359 1 98.56 146 ALA B O 1
ATOM 2896 N N . ILE B 1 147 ? -7.855 -16.328 -9.43 1 98.69 147 ILE B N 1
ATOM 2897 C CA . ILE B 1 147 ? -7.957 -17.516 -8.594 1 98.69 147 ILE B CA 1
ATOM 2898 C C . ILE B 1 147 ? -9.156 -18.344 -9.031 1 98.69 147 ILE B C 1
ATOM 2900 O O . ILE B 1 147 ? -9.391 -19.438 -8.492 1 98.69 147 ILE B O 1
ATOM 2904 N N . ILE B 1 148 ? -9.898 -17.906 -9.984 1 98.62 148 ILE B N 1
ATOM 2905 C CA . ILE B 1 148 ? -11.211 -18.453 -10.328 1 98.62 148 ILE B CA 1
ATOM 2906 C C . ILE B 1 148 ? -11.078 -19.938 -10.688 1 98.62 148 ILE B C 1
ATOM 2908 O O . ILE B 1 148 ? -12 -20.719 -10.445 1 98.62 148 ILE B O 1
ATOM 2912 N N . HIS B 1 149 ? -9.992 -20.375 -11.242 1 97.81 149 HIS B N 1
ATOM 2913 C CA . HIS B 1 149 ? -9.812 -21.75 -11.664 1 97.81 149 HIS B CA 1
ATOM 2914 C C . HIS B 1 149 ? -9.148 -22.594 -10.578 1 97.81 149 HIS B C 1
ATOM 2916 O O . HIS B 1 149 ? -8.703 -23.703 -10.828 1 97.81 149 HIS B O 1
ATOM 2922 N N . ARG B 1 150 ? -8.961 -21.984 -9.367 1 97.12 150 ARG B N 1
ATOM 2923 C CA . ARG B 1 150 ? -8.383 -22.672 -8.211 1 97.12 150 ARG B CA 1
ATOM 2924 C C . ARG B 1 150 ? -7.004 -23.234 -8.547 1 97.12 150 ARG B C 1
ATOM 2926 O O . ARG B 1 150 ? -6.785 -24.453 -8.453 1 97.12 150 ARG B O 1
ATOM 2933 N N . PRO B 1 151 ? -6.098 -22.359 -8.836 1 98.44 151 PRO B N 1
ATOM 2934 C CA . PRO B 1 151 ? -4.781 -22.781 -9.312 1 98.44 151 PRO B CA 1
ATOM 2935 C C . PRO B 1 151 ? -3.977 -23.531 -8.25 1 98.44 151 PRO B C 1
ATOM 2937 O O . PRO B 1 151 ? -4.145 -23.281 -7.055 1 98.44 151 PRO B O 1
ATOM 2940 N N . LYS B 1 152 ? -3.09 -24.375 -8.75 1 98.5 152 LYS B N 1
ATOM 2941 C CA . LYS B 1 152 ? -2.168 -25.078 -7.863 1 98.5 152 LYS B CA 1
ATOM 2942 C C . LYS B 1 152 ? -1.048 -24.156 -7.391 1 98.5 152 LYS B C 1
ATOM 2944 O O . LYS B 1 152 ? -0.525 -24.328 -6.285 1 98.5 152 LYS B O 1
ATOM 2949 N N . VAL B 1 153 ? -0.677 -23.25 -8.211 1 98.81 153 VAL B N 1
ATOM 2950 C CA . VAL B 1 153 ? 0.342 -22.25 -7.91 1 98.81 153 VAL B CA 1
ATOM 2951 C C . VAL B 1 153 ? -0.225 -20.859 -8.133 1 98.81 153 VAL B C 1
ATOM 2953 O O . VAL B 1 153 ? -0.869 -20.594 -9.156 1 98.81 153 VAL B O 1
ATOM 2956 N N . LEU B 1 154 ? -0.055 -20.016 -7.191 1 98.88 154 LEU B N 1
ATOM 2957 C CA . LEU B 1 154 ? -0.58 -18.656 -7.258 1 98.88 154 LEU B CA 1
ATOM 2958 C C . LEU B 1 154 ? 0.526 -17.641 -7.012 1 98.88 154 LEU B C 1
ATOM 2960 O O . LEU B 1 154 ? 1.207 -17.688 -5.988 1 98.88 154 LEU B O 1
ATOM 2964 N N . LEU B 1 155 ? 0.815 -16.766 -7.984 1 98.88 155 LEU B N 1
ATOM 2965 C CA . LEU B 1 155 ? 1.732 -15.633 -7.871 1 98.88 155 LEU B CA 1
ATOM 2966 C C . LEU B 1 155 ? 0.976 -14.352 -7.566 1 98.88 155 LEU B C 1
ATOM 2968 O O . LEU B 1 155 ? 0.042 -13.984 -8.281 1 98.88 155 LEU B O 1
ATOM 2972 N N . LEU B 1 156 ? 1.364 -13.688 -6.512 1 98.81 156 LEU B N 1
ATOM 2973 C CA . LEU B 1 156 ? 0.663 -12.484 -6.082 1 98.81 156 LEU B CA 1
ATOM 2974 C C . LEU B 1 156 ? 1.634 -11.32 -5.914 1 98.81 156 LEU B C 1
ATOM 2976 O O . LEU B 1 156 ? 2.516 -11.352 -5.055 1 98.81 156 LEU B O 1
ATOM 2980 N N . ASP B 1 157 ? 1.491 -10.375 -6.719 1 98.25 157 ASP B N 1
ATOM 2981 C CA . ASP B 1 157 ? 2.293 -9.156 -6.613 1 98.25 157 ASP B CA 1
ATOM 2982 C C . ASP B 1 157 ? 1.492 -8.023 -5.973 1 98.25 157 ASP B C 1
ATOM 2984 O O . ASP B 1 157 ? 0.708 -7.352 -6.645 1 98.25 157 ASP B O 1
ATOM 2988 N N . GLU B 1 158 ? 1.707 -7.828 -4.648 1 97.5 158 GLU B N 1
ATOM 2989 C CA . GLU B 1 158 ? 1.029 -6.82 -3.838 1 97.5 158 GLU B CA 1
ATOM 2990 C C . GLU B 1 158 ? -0.481 -7.031 -3.842 1 97.5 158 GLU B C 1
ATOM 2992 O O . GLU B 1 158 ? -1.241 -6.125 -4.191 1 97.5 158 GLU B O 1
ATOM 2997 N N . PRO B 1 159 ? -0.917 -8.094 -3.326 1 97.94 159 PRO B N 1
ATOM 2998 C CA . PRO B 1 159 ? -2.318 -8.5 -3.475 1 97.94 159 PRO B CA 1
ATOM 2999 C C . PRO B 1 159 ? -3.27 -7.633 -2.65 1 97.94 159 PRO B C 1
ATOM 3001 O O . PRO B 1 159 ? -4.473 -7.605 -2.918 1 97.94 159 PRO B O 1
ATOM 3004 N N . LEU B 1 160 ? -2.752 -6.895 -1.716 1 97.56 160 LEU B N 1
ATOM 3005 C CA . LEU B 1 160 ? -3.664 -6.207 -0.808 1 97.56 160 LEU B CA 1
ATOM 3006 C C . LEU B 1 160 ? -3.703 -4.711 -1.102 1 97.56 160 LEU B C 1
ATOM 3008 O O . LEU B 1 160 ? -4.328 -3.945 -0.364 1 97.56 160 LEU B O 1
ATOM 3012 N N . ASN B 1 161 ? -3.049 -4.324 -2.172 1 94.69 161 ASN B N 1
ATOM 3013 C CA . ASN B 1 161 ? -3.041 -2.916 -2.551 1 94.69 161 ASN B CA 1
ATOM 3014 C C . ASN B 1 161 ? -4.457 -2.357 -2.668 1 94.69 161 ASN B C 1
ATOM 3016 O O . ASN B 1 161 ? -5.352 -3.031 -3.182 1 94.69 161 ASN B O 1
ATOM 3020 N N . TYR B 1 162 ? -4.684 -1.168 -2.123 1 94.25 162 TYR B N 1
ATOM 3021 C CA . TYR B 1 162 ? -5.879 -0.349 -2.289 1 94.25 162 TYR B CA 1
ATOM 3022 C C . TYR B 1 162 ? -7.023 -0.871 -1.426 1 94.25 162 TYR B C 1
ATOM 3024 O O . TYR B 1 162 ? -8.109 -0.283 -1.398 1 94.25 162 TYR B O 1
ATOM 3032 N N . LEU B 1 163 ? -6.793 -1.935 -0.691 1 97.31 163 LEU B N 1
ATOM 3033 C CA . LEU B 1 163 ? -7.852 -2.518 0.127 1 97.31 163 LEU B CA 1
ATOM 3034 C C . LEU B 1 163 ? -7.832 -1.935 1.536 1 97.31 163 LEU B C 1
ATOM 3036 O O . LEU B 1 163 ? -6.762 -1.729 2.113 1 97.31 163 LEU B O 1
ATOM 3040 N N . ASP B 1 164 ? -9.031 -1.66 2.033 1 97 164 ASP B N 1
ATOM 3041 C CA . ASP B 1 164 ? -9.125 -1.217 3.422 1 97 164 ASP B CA 1
ATOM 3042 C C . ASP B 1 164 ? -8.883 -2.375 4.387 1 97 164 ASP B C 1
ATOM 3044 O O . ASP B 1 164 ? -8.742 -3.523 3.961 1 97 164 ASP B O 1
ATOM 3048 N N . ILE B 1 165 ? -8.828 -2.104 5.629 1 97.44 165 ILE B N 1
ATOM 3049 C CA . ILE B 1 165 ? -8.398 -3.055 6.645 1 97.44 165 ILE B CA 1
ATOM 3050 C C . ILE B 1 165 ? -9.359 -4.234 6.691 1 97.44 165 ILE B C 1
ATOM 3052 O O . ILE B 1 165 ? -8.938 -5.395 6.625 1 97.44 165 ILE B O 1
ATOM 3056 N N . PRO B 1 166 ? -10.727 -4.012 6.73 1 97.12 166 PRO B N 1
ATOM 3057 C CA . PRO B 1 166 ? -11.633 -5.164 6.758 1 97.12 166 PRO B CA 1
ATOM 3058 C C . PRO B 1 166 ? -11.5 -6.055 5.523 1 97.12 166 PRO B C 1
ATOM 3060 O O . PRO B 1 166 ? -11.484 -7.281 5.645 1 97.12 166 PRO B O 1
ATOM 3063 N N . THR B 1 167 ? -11.406 -5.457 4.402 1 97.62 167 THR B N 1
ATOM 3064 C CA . THR B 1 167 ? -11.281 -6.219 3.162 1 97.62 167 THR B CA 1
ATOM 3065 C C . THR B 1 167 ? -9.961 -6.984 3.127 1 97.62 167 THR B C 1
ATOM 3067 O O . THR B 1 167 ? -9.914 -8.125 2.666 1 97.62 167 THR B O 1
ATOM 3070 N N . GLN B 1 168 ? -8.883 -6.363 3.566 1 98.25 168 GLN B N 1
ATOM 3071 C CA . GLN B 1 168 ? -7.598 -7.051 3.645 1 98.25 168 GLN B CA 1
ATOM 3072 C C . GLN B 1 168 ? -7.703 -8.32 4.477 1 98.25 168 GLN B C 1
ATOM 3074 O O . GLN B 1 168 ? -7.18 -9.375 4.09 1 98.25 168 GLN B O 1
ATOM 3079 N N . GLU B 1 169 ? -8.383 -8.211 5.598 1 97.38 169 GLU B N 1
ATOM 3080 C CA . GLU B 1 169 ? -8.531 -9.375 6.469 1 97.38 169 GLU B CA 1
ATOM 3081 C C . GLU B 1 169 ? -9.258 -10.508 5.762 1 97.38 169 GLU B C 1
ATOM 3083 O O . GLU B 1 169 ? -8.867 -11.672 5.875 1 97.38 169 GLU B O 1
ATOM 3088 N N . ASN B 1 170 ? -10.289 -10.156 5.051 1 97.62 170 ASN B N 1
ATOM 3089 C CA . ASN B 1 170 ? -11.031 -11.156 4.293 1 97.62 170 ASN B CA 1
ATOM 3090 C C . ASN B 1 170 ? -10.164 -11.82 3.23 1 97.62 170 ASN B C 1
ATOM 3092 O O . ASN B 1 170 ? -10.203 -13.039 3.07 1 97.62 170 ASN B O 1
ATOM 3096 N N . VAL B 1 171 ? -9.414 -11.062 2.543 1 98.56 171 VAL B N 1
ATOM 3097 C CA . VAL B 1 171 ? -8.57 -11.578 1.474 1 98.56 171 VAL B CA 1
ATOM 3098 C C . VAL B 1 171 ? -7.465 -12.453 2.066 1 98.56 171 VAL B C 1
ATOM 3100 O O . VAL B 1 171 ? -7.16 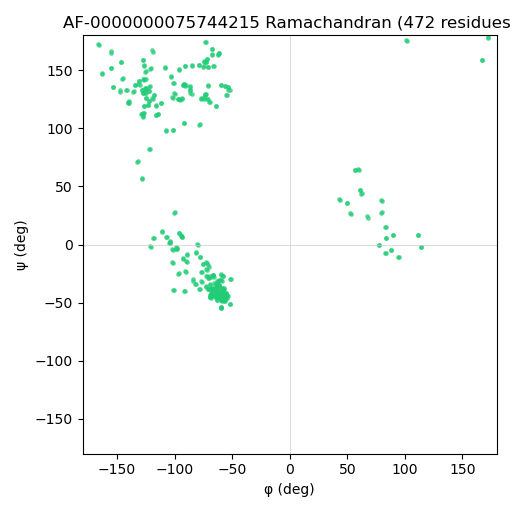-13.523 1.531 1 98.56 171 VAL B O 1
ATOM 3103 N N . ILE B 1 172 ? -6.863 -12.016 3.143 1 98.44 172 ILE B N 1
ATOM 3104 C CA . ILE B 1 172 ? -5.828 -12.797 3.807 1 98.44 172 ILE B CA 1
ATOM 3105 C C . ILE B 1 172 ? -6.387 -14.164 4.207 1 98.44 172 ILE B C 1
ATOM 3107 O O . ILE B 1 172 ? -5.766 -15.195 3.953 1 98.44 172 ILE B O 1
ATOM 3111 N N . GLU B 1 173 ? -7.574 -14.125 4.785 1 98 173 GLU B N 1
ATOM 3112 C CA . GLU B 1 173 ? -8.195 -15.383 5.188 1 98 173 GLU B CA 1
ATOM 3113 C C . GLU B 1 173 ? -8.453 -16.281 3.986 1 98 173 GLU B C 1
ATOM 3115 O O . GLU B 1 173 ? -8.266 -17.5 4.066 1 98 173 GLU B O 1
ATOM 3120 N N . LEU B 1 174 ? -8.898 -15.703 2.965 1 98.62 174 LEU B N 1
ATOM 3121 C CA . LEU B 1 174 ? -9.133 -16.453 1.733 1 98.62 174 LEU B CA 1
ATOM 3122 C C . LEU B 1 174 ? -7.848 -17.094 1.236 1 98.62 174 LEU B C 1
ATOM 3124 O O . LEU B 1 174 ? -7.824 -18.297 0.93 1 98.62 174 LEU B O 1
ATOM 3128 N N . LEU B 1 175 ? -6.758 -16.375 1.171 1 98.75 175 LEU B N 1
ATOM 3129 C CA . LEU B 1 175 ? -5.48 -16.859 0.673 1 98.75 175 LEU B CA 1
ATOM 3130 C C . LEU B 1 175 ? -4.922 -17.953 1.592 1 98.75 175 LEU B C 1
ATOM 3132 O O . LEU B 1 175 ? -4.367 -18.938 1.119 1 98.75 175 LEU B O 1
ATOM 3136 N N . LEU B 1 176 ? -5.105 -17.766 2.873 1 98.38 176 LEU B N 1
ATOM 3137 C CA . LEU B 1 176 ? -4.672 -18.797 3.824 1 98.38 176 LEU B CA 1
ATOM 3138 C C . LEU B 1 176 ? -5.453 -20.094 3.627 1 98.38 176 LEU B C 1
ATOM 3140 O O . LEU B 1 176 ? -4.875 -21.172 3.686 1 98.38 176 LEU B O 1
ATOM 3144 N N . SER B 1 177 ? -6.746 -19.891 3.436 1 98.38 177 SER B N 1
ATOM 3145 C CA . SER B 1 177 ? -7.578 -21.062 3.178 1 98.38 177 SER B CA 1
ATOM 3146 C C . SER B 1 177 ? -7.129 -21.797 1.919 1 98.38 177 SER B C 1
ATOM 3148 O O . SER B 1 177 ? -7.082 -23.031 1.895 1 98.38 177 SER B O 1
ATOM 3150 N N . MET B 1 178 ? -6.793 -21.125 0.895 1 98.5 178 MET B N 1
ATOM 3151 C CA . MET B 1 178 ? -6.309 -21.734 -0.343 1 98.5 178 MET B CA 1
ATOM 3152 C C . MET B 1 178 ? -5.012 -22.5 -0.105 1 98.5 178 MET B C 1
ATOM 3154 O O . MET B 1 178 ? -4.836 -23.609 -0.614 1 98.5 178 MET B O 1
ATOM 3158 N N . ARG B 1 179 ? -4.148 -21.906 0.634 1 98.12 179 ARG B N 1
ATOM 3159 C CA . ARG B 1 179 ? -2.904 -22.594 0.965 1 98.12 179 ARG B CA 1
ATOM 3160 C C . ARG B 1 179 ? -3.176 -23.891 1.718 1 98.12 179 ARG B C 1
ATOM 3162 O O . ARG B 1 179 ? -2.588 -24.938 1.406 1 98.12 179 ARG B O 1
ATOM 3169 N N . ARG B 1 180 ? -4.07 -23.812 2.697 1 97.56 180 ARG B N 1
ATOM 3170 C CA . ARG B 1 180 ? -4.43 -25 3.479 1 97.56 180 ARG B CA 1
ATOM 3171 C C . ARG B 1 180 ? -5.004 -26.094 2.586 1 97.56 180 ARG B C 1
ATOM 3173 O O . ARG B 1 180 ? -4.863 -27.281 2.881 1 97.56 180 ARG B O 1
ATOM 3180 N N . ASN B 1 181 ? -5.555 -25.641 1.494 1 97.88 181 ASN B N 1
ATOM 3181 C CA . ASN B 1 181 ? -6.156 -26.594 0.564 1 97.88 181 ASN B CA 1
ATOM 3182 C C . ASN B 1 181 ? -5.18 -27 -0.535 1 97.88 181 ASN B C 1
ATOM 3184 O O . ASN B 1 181 ? -5.578 -27.594 -1.537 1 97.88 181 ASN B O 1
ATOM 3188 N N . GLY B 1 182 ? -3.971 -26.594 -0.406 1 97.94 182 GLY B N 1
ATOM 3189 C CA . GLY B 1 182 ? -2.941 -27.188 -1.24 1 97.94 182 GLY B CA 1
ATOM 3190 C C . GLY B 1 182 ? -2.33 -26.219 -2.227 1 97.94 182 GLY B C 1
ATOM 3191 O O . GLY B 1 182 ? -1.434 -26.578 -2.992 1 97.94 182 GLY B O 1
ATOM 3192 N N . THR B 1 183 ? -2.789 -24.984 -2.273 1 98.62 183 THR B N 1
ATOM 3193 C CA . THR B 1 183 ? -2.25 -24 -3.207 1 98.62 183 THR B CA 1
ATOM 3194 C C . THR B 1 183 ? -0.866 -23.547 -2.768 1 98.62 183 THR B C 1
ATOM 3196 O O . THR B 1 183 ? -0.654 -23.234 -1.592 1 98.62 183 THR B O 1
ATOM 3199 N N . THR B 1 184 ? 0.116 -23.562 -3.65 1 98.81 184 THR B N 1
ATOM 3200 C CA . THR B 1 184 ? 1.441 -22.984 -3.449 1 98.81 184 THR B CA 1
ATOM 3201 C C . THR B 1 184 ? 1.452 -21.5 -3.826 1 98.81 184 THR B C 1
ATOM 3203 O O . THR B 1 184 ? 0.882 -21.109 -4.848 1 98.81 184 THR B O 1
ATOM 3206 N N . MET B 1 185 ? 2.092 -20.656 -2.975 1 98.81 185 MET B N 1
ATOM 3207 C CA . MET B 1 185 ? 2.012 -19.234 -3.279 1 98.81 185 MET B CA 1
ATOM 3208 C C . MET B 1 185 ? 3.393 -18.578 -3.227 1 98.81 185 MET B C 1
ATOM 3210 O O . MET B 1 185 ? 4.223 -18.953 -2.393 1 98.81 185 MET B O 1
ATOM 3214 N N . LEU B 1 186 ? 3.66 -17.688 -4.121 1 98.88 186 LEU B N 1
ATOM 3215 C CA . LEU B 1 186 ? 4.738 -16.703 -4.074 1 98.88 186 LEU B CA 1
ATOM 3216 C C . LEU B 1 186 ? 4.18 -15.281 -4.023 1 98.88 186 LEU B C 1
ATOM 3218 O O . LEU B 1 186 ? 3.471 -14.852 -4.934 1 98.88 186 LEU B O 1
ATOM 3222 N N . ILE B 1 187 ? 4.508 -14.57 -2.941 1 98.75 187 ILE B N 1
ATOM 3223 C CA . ILE B 1 187 ? 3.867 -13.281 -2.672 1 98.75 187 ILE B CA 1
ATOM 3224 C C . ILE B 1 187 ? 4.926 -12.188 -2.572 1 98.75 187 ILE B C 1
ATOM 3226 O O . ILE B 1 187 ? 5.887 -12.32 -1.811 1 98.75 187 ILE B O 1
ATOM 3230 N N . SER B 1 188 ? 4.789 -11.219 -3.361 1 98.31 188 SER B N 1
ATOM 3231 C CA . SER B 1 188 ? 5.594 -10.008 -3.219 1 98.31 188 SER B CA 1
ATOM 3232 C C . SER B 1 188 ? 4.812 -8.906 -2.52 1 98.31 188 SER B C 1
ATOM 3234 O O . SER B 1 188 ? 3.674 -8.609 -2.893 1 98.31 188 SER B O 1
ATOM 3236 N N . THR B 1 189 ? 5.359 -8.289 -1.487 1 96.88 189 THR B N 1
ATOM 3237 C CA . THR B 1 189 ? 4.723 -7.207 -0.746 1 96.88 189 THR B CA 1
ATOM 3238 C C . THR B 1 189 ? 5.77 -6.332 -0.061 1 96.88 189 THR B C 1
ATOM 3240 O O . THR B 1 189 ? 6.867 -6.797 0.248 1 96.88 189 THR B O 1
ATOM 3243 N N . HIS B 1 190 ? 5.434 -5.117 0.128 1 95.75 190 HIS B N 1
ATOM 3244 C CA . HIS B 1 190 ? 6.27 -4.203 0.894 1 95.75 190 HIS B CA 1
ATOM 3245 C C . HIS B 1 190 ? 5.801 -4.109 2.342 1 95.75 190 HIS B C 1
ATOM 3247 O O . HIS B 1 190 ? 6.285 -3.264 3.102 1 95.75 190 HIS B O 1
ATOM 3253 N N . ILE B 1 191 ? 4.934 -4.914 2.756 1 95.69 191 ILE B N 1
ATOM 3254 C CA . ILE B 1 191 ? 4.379 -4.902 4.105 1 95.69 191 ILE B CA 1
ATOM 3255 C C . ILE B 1 191 ? 4.777 -6.184 4.836 1 95.69 191 ILE B C 1
ATOM 3257 O O . ILE B 1 191 ? 4.223 -7.254 4.574 1 95.69 191 ILE B O 1
ATOM 3261 N N . MET B 1 192 ? 5.578 -6 5.793 1 95.94 192 MET B N 1
ATOM 3262 C CA . MET B 1 192 ? 6.172 -7.16 6.453 1 95.94 192 MET B CA 1
ATOM 3263 C C . MET B 1 192 ? 5.117 -7.965 7.199 1 95.94 192 MET B C 1
ATOM 3265 O O . MET B 1 192 ? 5.176 -9.195 7.238 1 95.94 192 MET B O 1
ATOM 3269 N N . THR B 1 193 ? 4.176 -7.273 7.793 1 94.81 193 THR B N 1
ATOM 3270 C CA . THR B 1 193 ? 3.141 -7.988 8.531 1 94.81 193 THR B CA 1
ATOM 3271 C C . THR B 1 193 ? 2.348 -8.898 7.594 1 94.81 193 THR B C 1
ATOM 3273 O O . THR B 1 193 ? 1.919 -9.984 7.992 1 94.81 193 THR B O 1
ATOM 3276 N N . VAL B 1 194 ? 2.168 -8.477 6.426 1 96.31 194 VAL B N 1
ATOM 3277 C CA . VAL B 1 194 ? 1.474 -9.289 5.426 1 96.31 194 VAL B CA 1
ATOM 3278 C C . VAL B 1 194 ? 2.338 -10.477 5.031 1 96.31 194 VAL B C 1
ATOM 3280 O O . VAL B 1 194 ? 1.854 -11.609 4.969 1 96.31 194 VAL B O 1
ATOM 3283 N N . ALA B 1 195 ? 3.59 -10.234 4.801 1 97.38 195 ALA B N 1
ATOM 3284 C CA . ALA B 1 195 ? 4.52 -11.32 4.496 1 97.38 195 ALA B CA 1
ATOM 3285 C C . ALA B 1 195 ? 4.512 -12.375 5.598 1 97.38 195 ALA B C 1
ATOM 3287 O O . ALA B 1 195 ? 4.434 -13.578 5.316 1 97.38 195 ALA B O 1
ATOM 3288 N N . GLU B 1 196 ? 4.52 -11.914 6.809 1 96.19 196 GLU B N 1
ATOM 3289 C CA . GLU B 1 196 ? 4.555 -12.82 7.957 1 96.19 196 GLU B CA 1
ATOM 3290 C C . GLU B 1 196 ? 3.283 -13.656 8.047 1 96.19 196 GLU B C 1
ATOM 3292 O O . GLU B 1 196 ? 3.316 -14.797 8.5 1 96.19 196 GLU B O 1
ATOM 3297 N N . ARG B 1 197 ? 2.227 -13.078 7.641 1 96.5 197 ARG B N 1
ATOM 3298 C CA . ARG B 1 197 ? 0.943 -13.766 7.773 1 96.5 197 ARG B CA 1
ATOM 3299 C C . ARG B 1 197 ? 0.727 -14.75 6.629 1 96.5 197 ARG B C 1
ATOM 3301 O O . ARG B 1 197 ? 0.167 -15.828 6.836 1 96.5 197 ARG B O 1
ATOM 3308 N N . LEU B 1 198 ? 1.224 -14.398 5.484 1 97.94 198 LEU B N 1
ATOM 3309 C CA . LEU B 1 198 ? 0.829 -15.156 4.297 1 97.94 198 LEU B CA 1
ATOM 3310 C C . LEU B 1 198 ? 1.92 -16.141 3.895 1 97.94 198 LEU B C 1
ATOM 3312 O O . LEU B 1 198 ? 1.679 -17.047 3.094 1 97.94 198 LEU B O 1
ATOM 3316 N N . ALA B 1 199 ? 3.094 -15.984 4.387 1 97.69 199 ALA B N 1
ATOM 3317 C CA . ALA B 1 199 ? 4.199 -16.812 3.91 1 97.69 199 ALA B CA 1
ATOM 3318 C C . ALA B 1 199 ? 4.879 -17.547 5.066 1 97.69 199 ALA B C 1
ATOM 3320 O O . ALA B 1 199 ? 4.969 -17.016 6.176 1 97.69 199 ALA B O 1
ATOM 3321 N N . ASN B 1 200 ? 5.398 -18.688 4.777 1 96.88 200 ASN B N 1
ATOM 3322 C CA . ASN B 1 200 ? 6.195 -19.469 5.723 1 96.88 200 ASN B CA 1
ATOM 3323 C C . ASN B 1 200 ? 7.691 -19.234 5.508 1 96.88 200 ASN B C 1
ATOM 3325 O O . ASN B 1 200 ? 8.492 -19.438 6.426 1 96.88 200 ASN B O 1
ATOM 3329 N N . ARG B 1 201 ? 7.984 -18.875 4.359 1 97.69 201 ARG B N 1
ATOM 3330 C CA . ARG B 1 201 ? 9.375 -18.656 3.961 1 97.69 201 ARG B CA 1
ATOM 3331 C C . ARG B 1 201 ? 9.555 -17.281 3.328 1 97.69 201 ARG B C 1
ATOM 3333 O O . ARG B 1 201 ? 8.586 -16.688 2.848 1 97.69 201 ARG B O 1
ATOM 3340 N N . VAL B 1 202 ? 10.797 -16.875 3.361 1 98.25 202 VAL B N 1
ATOM 3341 C CA . VAL B 1 202 ? 11.141 -15.57 2.781 1 98.25 202 VAL B CA 1
ATOM 3342 C C . VAL B 1 202 ? 12.297 -15.742 1.802 1 98.25 202 VAL B C 1
ATOM 3344 O O . VAL B 1 202 ? 13.25 -16.484 2.072 1 98.25 202 VAL B O 1
ATOM 3347 N N . ILE B 1 203 ? 12.148 -15.164 0.687 1 98.69 203 ILE B N 1
ATOM 3348 C CA . ILE B 1 203 ? 13.188 -15.031 -0.332 1 98.69 203 ILE B CA 1
ATOM 3349 C C . ILE B 1 203 ? 13.531 -13.562 -0.536 1 98.69 203 ILE B C 1
ATOM 3351 O O . ILE B 1 203 ? 12.703 -12.781 -1.017 1 98.69 203 ILE B O 1
ATOM 3355 N N . MET B 1 204 ? 14.703 -13.188 -0.149 1 98.56 204 MET B N 1
ATOM 3356 C CA . MET B 1 204 ? 15.141 -11.797 -0.301 1 98.56 204 MET B CA 1
ATOM 3357 C C . MET B 1 204 ? 16.078 -11.648 -1.494 1 98.56 204 MET B C 1
ATOM 3359 O O . MET B 1 204 ? 17.094 -12.344 -1.585 1 98.56 204 MET B O 1
ATOM 3363 N N . ILE B 1 205 ? 15.719 -10.727 -2.324 1 98.62 205 ILE B N 1
ATOM 3364 C CA . ILE B 1 205 ? 16.562 -10.5 -3.49 1 98.62 205 ILE B CA 1
ATOM 3365 C C . ILE B 1 205 ? 16.938 -9.016 -3.572 1 98.62 205 ILE B C 1
ATOM 3367 O O . ILE B 1 205 ? 16.203 -8.156 -3.072 1 98.62 205 ILE B O 1
ATOM 3371 N N . ASN B 1 206 ? 17.969 -8.742 -4.141 1 97.94 206 ASN B N 1
ATOM 3372 C CA . ASN B 1 206 ? 18.484 -7.406 -4.418 1 97.94 206 ASN B CA 1
ATOM 3373 C C . ASN B 1 206 ? 19.391 -7.398 -5.648 1 97.94 206 ASN B C 1
ATOM 3375 O O . ASN B 1 206 ? 20.188 -8.32 -5.844 1 97.94 206 ASN B O 1
ATOM 3379 N N . ARG B 1 207 ? 19.219 -6.453 -6.473 1 96.44 207 ARG B N 1
ATOM 3380 C CA . ARG B 1 207 ? 20 -6.305 -7.699 1 96.44 207 ARG B CA 1
ATOM 3381 C C . ARG B 1 207 ? 20.047 -7.613 -8.484 1 96.44 207 ARG B C 1
ATOM 3383 O O . ARG B 1 207 ? 21.109 -8.039 -8.938 1 96.44 207 ARG B O 1
ATOM 3390 N N . GLY B 1 208 ? 18.906 -8.305 -8.406 1 97.69 208 GLY B N 1
ATOM 3391 C CA . GLY B 1 208 ? 18.734 -9.484 -9.242 1 97.69 208 GLY B CA 1
ATOM 3392 C C . GLY B 1 208 ? 19.359 -10.734 -8.648 1 97.69 208 GLY B C 1
ATOM 3393 O O . GLY B 1 208 ? 19.406 -11.781 -9.297 1 97.69 208 GLY B O 1
ATOM 3394 N N . ARG B 1 209 ? 19.844 -10.641 -7.465 1 98.12 209 ARG B N 1
ATOM 3395 C CA . ARG B 1 209 ? 20.531 -11.766 -6.828 1 98.12 209 ARG B CA 1
ATOM 3396 C C . ARG B 1 209 ? 19.844 -12.148 -5.52 1 98.12 209 ARG B C 1
ATOM 3398 O O . ARG B 1 209 ? 19.203 -11.312 -4.879 1 98.12 209 ARG B O 1
ATOM 3405 N N . LEU B 1 210 ? 19.953 -13.43 -5.168 1 98.62 210 LEU B N 1
ATOM 3406 C CA . LEU B 1 210 ? 19.469 -13.898 -3.873 1 98.62 210 LEU B CA 1
ATOM 3407 C C . LEU B 1 210 ? 20.359 -13.391 -2.744 1 98.62 210 LEU B C 1
ATOM 3409 O O . LEU B 1 210 ? 21.578 -13.609 -2.758 1 98.62 210 LEU B O 1
ATOM 3413 N N . ILE B 1 211 ? 19.797 -12.742 -1.789 1 97.81 211 ILE B N 1
ATOM 3414 C CA . ILE B 1 211 ? 20.531 -12.203 -0.652 1 97.81 211 ILE B CA 1
ATOM 3415 C C . ILE B 1 211 ? 20.375 -13.125 0.552 1 97.81 211 ILE B C 1
ATOM 3417 O O . ILE B 1 211 ? 21.297 -13.281 1.348 1 97.81 211 ILE B O 1
ATOM 3421 N N . TRP B 1 212 ? 19.219 -13.617 0.695 1 98.06 212 TRP B N 1
ATOM 3422 C CA . TRP B 1 212 ? 18.922 -14.469 1.842 1 98.06 212 TRP B CA 1
ATOM 3423 C C . TRP B 1 212 ? 17.641 -15.266 1.607 1 98.06 212 TRP B C 1
ATOM 3425 O O . TRP B 1 212 ? 16.734 -14.805 0.909 1 98.06 212 TRP B O 1
ATOM 3435 N N . GLU B 1 213 ? 17.578 -16.422 2.123 1 98.31 213 GLU B N 1
ATOM 3436 C CA . GLU B 1 213 ? 16.359 -17.234 2.125 1 98.31 213 GLU B CA 1
ATOM 3437 C C . GLU B 1 213 ? 16.25 -18.062 3.4 1 98.31 213 GLU B C 1
ATOM 3439 O O . GLU B 1 213 ? 17.25 -18.516 3.941 1 98.31 213 GLU B O 1
ATOM 3444 N N . GLY B 1 214 ? 15.07 -18.203 3.887 1 98.06 214 GLY B N 1
ATOM 3445 C CA . GLY B 1 214 ? 14.812 -18.984 5.09 1 98.06 214 GLY B CA 1
ATOM 3446 C C . GLY B 1 214 ? 13.391 -18.859 5.59 1 98.06 214 GLY B C 1
ATOM 3447 O O . GLY B 1 214 ? 12.555 -18.203 4.953 1 98.06 214 GLY B O 1
ATOM 3448 N N . SER B 1 215 ? 13.117 -19.578 6.652 1 97.94 215 SER B N 1
ATOM 3449 C CA . SER B 1 215 ? 11.797 -19.5 7.266 1 97.94 215 SER B CA 1
ATOM 3450 C C . SER B 1 215 ? 11.602 -18.172 7.984 1 97.94 215 SER B C 1
ATOM 3452 O O . SER B 1 215 ? 12.57 -17.469 8.281 1 97.94 215 SER B O 1
ATOM 3454 N N . ILE B 1 216 ? 10.375 -17.812 8.211 1 95.88 216 ILE B N 1
ATOM 3455 C CA . ILE B 1 216 ? 10.062 -16.609 8.984 1 95.88 216 ILE B CA 1
ATOM 3456 C C . ILE B 1 216 ? 10.695 -16.719 10.367 1 95.88 216 ILE B C 1
ATOM 3458 O O . ILE B 1 216 ? 11.219 -15.727 10.891 1 95.88 216 ILE B O 1
ATOM 3462 N N . SER B 1 217 ? 10.664 -17.906 10.914 1 95.69 217 SER B N 1
ATOM 3463 C CA . SER B 1 217 ? 11.281 -18.109 12.219 1 95.69 217 SER B CA 1
ATOM 3464 C C . SER B 1 217 ? 12.773 -17.812 12.188 1 95.69 217 SER B C 1
ATOM 3466 O O . SER B 1 217 ? 13.305 -17.172 13.094 1 95.69 217 SER B O 1
ATOM 3468 N N . GLU B 1 218 ? 13.406 -18.297 11.156 1 97.5 218 GLU B N 1
ATOM 3469 C CA . GLU B 1 218 ? 14.836 -18.016 10.984 1 97.5 218 GLU B CA 1
ATOM 3470 C C . GLU B 1 218 ? 15.094 -16.531 10.812 1 97.5 218 GLU B C 1
ATOM 3472 O O . GLU B 1 218 ? 16.078 -16 11.328 1 97.5 218 GLU B O 1
ATOM 3477 N N . LEU B 1 219 ? 14.227 -15.875 10.117 1 96.56 219 LEU B N 1
ATOM 3478 C CA . LEU B 1 219 ? 14.344 -14.43 9.945 1 96.56 219 LEU B CA 1
ATOM 3479 C C . LEU B 1 219 ? 14.211 -13.711 11.289 1 96.56 219 LEU B C 1
ATOM 3481 O O . LEU B 1 219 ? 14.977 -12.789 11.578 1 96.56 219 LEU B O 1
ATOM 3485 N N . MET B 1 220 ? 13.273 -14.141 12.07 1 94.75 220 MET B N 1
ATOM 3486 C CA . MET B 1 220 ? 13.031 -13.539 13.375 1 94.75 220 MET B CA 1
ATOM 3487 C C . MET B 1 220 ? 14.258 -13.672 14.273 1 94.75 220 MET B C 1
ATOM 3489 O O . MET B 1 220 ? 14.523 -12.797 15.102 1 94.75 220 MET B O 1
ATOM 3493 N N . ASN B 1 221 ? 15 -14.711 14.078 1 95.62 221 ASN B N 1
ATOM 3494 C CA . ASN B 1 221 ? 16.203 -14.938 14.859 1 95.62 221 ASN B CA 1
ATOM 3495 C C . ASN B 1 221 ? 17.297 -13.938 14.5 1 95.62 221 ASN B C 1
ATOM 3497 O O . ASN B 1 221 ? 18.266 -13.773 15.242 1 95.62 221 ASN B O 1
ATOM 3501 N N . LEU B 1 222 ? 17.156 -13.359 13.383 1 95.12 222 LEU B N 1
ATOM 3502 C CA . LEU B 1 222 ? 18.156 -12.391 12.938 1 95.12 222 LEU B CA 1
ATOM 3503 C C . LEU B 1 222 ? 17.797 -10.984 13.43 1 95.12 222 LEU B C 1
ATOM 3505 O O . LEU B 1 222 ? 18.594 -10.055 13.273 1 95.12 222 LEU B O 1
ATOM 3509 N N . VAL B 1 223 ? 16.656 -10.82 13.984 1 95.69 223 VAL B N 1
ATOM 3510 C CA . VAL B 1 223 ? 16.203 -9.531 14.5 1 95.69 223 VAL B CA 1
ATOM 3511 C C . VAL B 1 223 ? 16.875 -9.242 15.836 1 95.69 223 VAL B C 1
ATOM 3513 O O . VAL B 1 223 ? 16.828 -10.07 16.75 1 95.69 223 VAL B O 1
ATOM 3516 N N . LYS B 1 224 ? 17.531 -8.117 15.977 1 95.88 224 LYS B N 1
ATOM 3517 C CA . LYS B 1 224 ? 18.219 -7.727 17.203 1 95.88 224 LYS B CA 1
ATOM 3518 C C . LYS B 1 224 ? 17.219 -7.293 18.281 1 95.88 224 LYS B C 1
ATOM 3520 O O . LYS B 1 224 ? 16.109 -6.859 17.969 1 95.88 224 LYS B O 1
ATOM 3525 N N . PRO B 1 225 ? 17.594 -7.43 19.562 1 94.69 225 PRO B N 1
ATOM 3526 C CA . PRO B 1 225 ? 16.703 -6.945 20.609 1 94.69 225 PRO B CA 1
ATOM 3527 C C . PRO B 1 225 ? 16.297 -5.484 20.422 1 94.69 225 PRO B C 1
ATOM 3529 O O . PRO B 1 225 ? 17.156 -4.629 20.188 1 94.69 225 PRO B O 1
ATOM 3532 N N . GLY B 1 226 ? 15.031 -5.277 20.562 1 92.81 226 GLY B N 1
ATOM 3533 C CA . GLY B 1 226 ? 14.547 -3.914 20.438 1 92.81 226 GLY B CA 1
ATOM 3534 C C . GLY B 1 226 ? 14.312 -3.496 19 1 92.81 226 GLY B C 1
ATOM 3535 O O . GLY B 1 226 ? 13.805 -2.406 18.734 1 92.81 226 GLY B O 1
ATOM 3536 N N . GLU B 1 227 ? 14.711 -4.34 18.078 1 94.62 227 GLU B N 1
ATOM 3537 C CA . GLU B 1 227 ? 14.578 -4.082 16.656 1 94.62 227 GLU B CA 1
ATOM 3538 C C . GLU B 1 227 ? 13.273 -4.664 16.109 1 94.62 227 GLU B C 1
ATOM 3540 O O . GLU B 1 227 ? 12.867 -5.762 16.5 1 94.62 227 GLU B O 1
ATOM 3545 N N . ARG B 1 228 ? 12.641 -3.914 15.297 1 94.81 228 ARG B N 1
ATOM 3546 C CA . ARG B 1 228 ? 11.5 -4.477 14.578 1 94.81 228 ARG B CA 1
ATOM 3547 C C . ARG B 1 228 ? 11.953 -5.324 13.398 1 94.81 228 ARG B C 1
ATOM 3549 O O . ARG B 1 228 ? 13.039 -5.109 12.859 1 94.81 228 ARG B O 1
ATOM 3556 N N . ILE B 1 229 ? 11.141 -6.273 13 1 95.5 229 ILE B N 1
ATOM 3557 C CA . ILE B 1 229 ? 11.461 -7.145 11.875 1 95.5 229 ILE B CA 1
ATOM 3558 C C . ILE B 1 229 ? 11.664 -6.309 10.617 1 95.5 229 ILE B C 1
ATOM 3560 O O . ILE B 1 229 ? 12.531 -6.613 9.797 1 95.5 229 ILE B O 1
ATOM 3564 N N . GLU B 1 230 ? 10.867 -5.211 10.422 1 96.44 230 GLU B N 1
ATOM 3565 C CA . GLU B 1 230 ? 11 -4.309 9.281 1 96.44 230 GLU B CA 1
ATOM 3566 C C . GLU B 1 230 ? 12.391 -3.676 9.234 1 96.44 230 GLU B C 1
ATOM 3568 O O . GLU B 1 230 ? 12.984 -3.555 8.164 1 96.44 230 GLU B O 1
ATOM 3573 N N . GLU B 1 231 ? 12.844 -3.322 10.375 1 96.38 231 GLU B N 1
ATOM 3574 C CA . GLU B 1 231 ? 14.172 -2.713 10.469 1 96.38 231 GLU B CA 1
ATOM 3575 C C . GLU B 1 231 ? 15.266 -3.715 10.117 1 96.38 231 GLU B C 1
ATOM 3577 O O . GLU B 1 231 ? 16.234 -3.371 9.43 1 96.38 231 GLU B O 1
ATOM 3582 N N . ALA B 1 232 ? 15.125 -4.949 10.617 1 96.75 232 ALA B N 1
ATOM 3583 C CA . ALA B 1 232 ? 16.078 -6.008 10.305 1 96.75 232 ALA B CA 1
ATOM 3584 C C . ALA B 1 232 ? 16.109 -6.285 8.805 1 96.75 232 ALA B C 1
ATOM 3586 O O . ALA B 1 232 ? 17.188 -6.371 8.203 1 96.75 232 ALA B O 1
ATOM 3587 N N . VAL B 1 233 ? 14.953 -6.371 8.211 1 97.56 233 VAL B N 1
ATOM 3588 C CA . VAL B 1 233 ? 14.844 -6.629 6.777 1 97.56 233 VAL B CA 1
ATOM 3589 C C . VAL B 1 233 ? 15.461 -5.469 5.996 1 97.56 233 VAL B C 1
ATOM 3591 O O . VAL B 1 233 ? 16.188 -5.684 5.023 1 97.56 233 VAL B O 1
ATOM 3594 N N . ALA B 1 234 ? 15.133 -4.258 6.453 1 96.75 234 ALA B N 1
ATOM 3595 C CA . ALA B 1 234 ? 15.711 -3.078 5.816 1 96.75 234 ALA B CA 1
ATOM 3596 C C . ALA B 1 234 ? 17.234 -3.125 5.844 1 96.75 234 ALA B C 1
ATOM 3598 O O . ALA B 1 234 ? 17.891 -2.822 4.84 1 96.75 234 ALA B O 1
ATOM 3599 N N . ARG B 1 235 ? 17.75 -3.508 6.934 1 95.62 235 ARG B N 1
ATOM 3600 C CA . ARG B 1 235 ? 19.203 -3.609 7.09 1 95.62 235 ARG B CA 1
ATOM 3601 C C . ARG B 1 235 ? 19.781 -4.664 6.152 1 95.62 235 ARG B C 1
ATOM 3603 O O . ARG B 1 235 ? 20.844 -4.457 5.555 1 95.62 235 ARG B O 1
ATOM 3610 N N . MET B 1 236 ? 19.062 -5.762 6.012 1 95.69 236 MET B N 1
ATOM 3611 C CA . MET B 1 236 ? 19.531 -6.875 5.195 1 95.69 236 MET B CA 1
ATOM 3612 C C . MET B 1 236 ? 19.453 -6.531 3.711 1 95.69 236 MET B C 1
ATOM 3614 O O . MET B 1 236 ? 20.234 -7.055 2.908 1 95.69 236 MET B O 1
ATOM 3618 N N . LEU B 1 237 ? 18.578 -5.676 3.35 1 94.75 237 LEU B N 1
ATOM 3619 C CA . LEU B 1 237 ? 18.359 -5.363 1.943 1 94.75 237 LEU B CA 1
ATOM 3620 C C . LEU B 1 237 ? 19.25 -4.211 1.492 1 94.75 237 LEU B C 1
ATOM 3622 O O . LEU B 1 237 ? 19.281 -3.869 0.308 1 94.75 237 LEU B O 1
ATOM 3626 N N . LYS B 1 238 ? 19.844 -3.502 2.439 1 84.38 238 LYS B N 1
ATOM 3627 C CA . LYS B 1 238 ? 20.797 -2.451 2.109 1 84.38 238 LYS B CA 1
ATOM 3628 C C . LYS B 1 238 ? 22.109 -3.045 1.598 1 84.38 238 LYS B C 1
ATOM 3630 O O . LYS B 1 238 ? 22.719 -2.518 0.659 1 84.38 238 LYS B O 1
#

Secondary structure (DSSP, 8-state):
-EEEEEEEEEEEETTEEEEEEEEEEEETT-EEEEE--TTSSHHHHHHHHTTSS--SEEEEEETTEETTT-HHHHHHHEEEE-TT----TTS-HHHHHHHHHHHTT-S-HHHHHHHHHHHTT-GGGTTS-GGGS-HHHHHHHHHHHHHTT--SEEEEESTTTT--HHHHHHHHHHHHHHHHTT-EEEEE-S-HHHHHHH-SEEEEEETTEEEEEEEHHHHHTTSPTT--HHHHHHHHH-/-EEEEEEEEEEEETTEEEEEEEEEEEETT-EEEEE--TTSSHHHHHHHHTTSS--SEEEEEETTEETTT-HHHHHHHEEEE-TT----TTS-HHHHHHHHHHHTT-S-HHHHHHHHHHHTT-GGGTTS-GGGS-HHHHHHHHHHHHHTT--SEEEEESTTTT--HHHHHHHHHHHHHHHHTT-EEEEE-S-HHHHHHH-SEEEEEETTEEEEEEEHHHHHTTSPTT--HHHHHHHHH-